Protein AF-A0A927YWL5-F1 (afdb_monomer_lite)

Sequence (737 aa):
MNKISRLYDVLEQIIEKVNKSVKFDESQILTEEERQIVLTNLGLDNSPSMPVKINIEPEDNDIPKVFIDGVIPSTKDEVLAELTYISKTLSFHSYIAIKCQGTSSMSYPKKNFTIKLFKDEDRSEKMKVNFKGWGKQNKFCLKANWIDISHLRNVVSARIWGDIVKSRSNYEEYPEELKTSPNQGAVDGFPIKVYNNGIYQGRYTWNIPKDKWMTNMDDNLDEHCVLCGENYDSGCFRALPVIDESDWSDEIHDTVPQLIKTSWTNVINFVMNSSDSEFKTNIGNYFDLQSLIDYHIFGMYICGIDQYGKNQIYMTYDGIKWIASMYDLDSTWGLYWNGQTMLNYNYERRQFEDQIQGRLGNLLYEKLEQNFYTELQARWEELKSSALKLSNVINHFERMADLVPQELIKEDYASTTANGQYTSIPSVSKNNIQQIRNFAVSRMLWTDEYLNSLTPIERVPCTDITLNTFELYFDETTESTQYVDVTVSPSNTTDKVVWKSNDESIVTVSKGYITAHSIGNTTITITCGDCSKTLYVYVTYIKEDTSEEEIIYQLPATTTFNGSNYIDTGVAPLAEDTPFTVFVDWIDTNESEFVASKYVVMHCMNENSPYNGMILQYAPAGVVSEYRQNSNSISSNSTGGLIENADLERVKVVYRKAADGTITVARCYNENGQIHKNEKVMEYVAVSEALRLGCYRSNSGGTGRFAKGILNDCKIYNYAISDEEMNELLLSTTVLS

Radius of gyration: 30.53 Å; chains: 1; bounding box: 81×80×74 Å

Secondary structure (DSSP, 8-state):
-TTTHHHHHHHHHHHHHHHTS----TT-PPPHHHHHHHHHHTT--------S----SS-TT---EEEEEEPPPSSSS-EEEEEEEE-SS-EEEEEEEEEEE-SGGGGSSSPEEEEEEESSTT--SB--EE-TTS-EESEEEEE--TT-TT--HHHHHHHHHHHHHHT-TTGGGS-HHHHHSGGGGS--EEEEEEEETTEEEEEEEEE--SSGGGTT--TT-TT-EEEEE-SSSGGGTSS---BTTTSEEESS-SS--HHHHHHHHHHHHHHHH--HHHHHHHGGGTB-HHHHHHHHHHHHHTT-TT-SSSSEEEEESSSS-EEEEE--TTS-TTB-TTSS-BPPTT--GGGSGGGSTT----HHHHHHHHHHHHHHHHHHHHHHHTTT-HHHHHHHHHHHHTTS-HHHHHHHHHHHSGGGTTSSSS-TTT-SHHHHHHHHHHHHHHHHHHHHH----------EEEES-SEEEESTTS-SEEE--EEEESTT--SPEEEEES-TTTEEEETTEEEE-SSEEEEEEEEETTEEEEEEEEES------S---EEEE-SS-EEEESS--EE----TTSSS--EEEEEEEE--S-S---TTT-EEEEEE-SSTT--EEEEEEETTEEEEEEEETTEEEEEE--S----S-S--EEEEEEEE-TTSEEEEEEEEGGG--EEEEEEE-------PPPEESSEE-TTS-EE-B-EEEEEEEEEESS---HHHHHHHHH------

Foldseek 3Di:
DVPVVVVVVVVVVVVVVVVPPDPDDVPDDDDPVNVVVVCVVVVVPPDPDDDDDDCAPPDLLKAKEKEWEDDADLAQDWDWTKIWIDIPRDTDIWTKIKGFDDDLQSPAPQTKMKIFTADDPVRPHGQFDQHRNQDTGGIWIWAPLFLFLLLQFFQLLLLLQLQLLVLDPCNVVDDPLQVSHVSSLTKHWAKYWYHYNNHTPAITTTMDDLECRNRSHDQVDLQWWKKFADDLDVLLLNDADDDPNNGIDTRYYPDRRPLLSVLSRVLSCCLNPDDLVSCLVCVQFNEPLSQLLSLLLSCLLFVVLCAFRGQWIWIGDGSTYTGTHGHDRSCTLQQHPSSQGGHDLLCDPCNRPSNPPPHPTRSNVVSCLQNPLVVSLVSLVVCCVTSLVLVNSLCSSCSRSVSADPVSSVVSVCSSCPPNPQDRGNPSPQNHSVSSSVSSVSNSVSSNCVSVPRDNPPAPAFPEKDKPDQEAEADPPDAQKDFIDIQTPPNPGPWDKDKDWPDVCQWDDDPRIIGGNDADKTWMWIDTGPYIGIRIYGYHDHPPPPPPFDFLFKDPAKDFFPFPDKDFRVDQLQQDLFKKKKKWKWWAPPPDDQDPPQAWFKDQWAPDPVIAAWTWGGHNAGIKTKGDDHVDIDIDGNRHDPPPDDDTKIKMWMWIAANQQKTKIWIDIPLPLDIDIDIDRDDRDGGRGGMMGQWDAYPVRDIHSGDGGITGIMTMTSHGDDPVVVSCSRNPCPDDD

pLDDT: mean 85.77, std 17.46, range [28.64, 98.75]

Structure (mmCIF, N/CA/C/O backbone):
data_AF-A0A927YWL5-F1
#
_entry.id   AF-A0A927YWL5-F1
#
loop_
_atom_site.group_PDB
_atom_site.id
_atom_site.type_symbol
_atom_site.label_atom_id
_atom_site.label_alt_id
_atom_site.label_comp_id
_atom_site.label_asym_id
_atom_site.label_entity_id
_atom_site.label_seq_id
_atom_site.pdbx_PDB_ins_code
_atom_site.Cartn_x
_atom_site.Cartn_y
_atom_site.Cartn_z
_atom_site.occupancy
_atom_site.B_iso_or_equiv
_atom_site.auth_seq_id
_atom_site.auth_comp_id
_atom_site.auth_asym_id
_atom_site.auth_atom_id
_atom_site.pdbx_PDB_model_num
ATOM 1 N N . MET A 1 1 ? 20.372 -27.525 25.586 1.00 43.84 1 MET A N 1
ATOM 2 C CA . MET A 1 1 ? 21.632 -26.745 25.631 1.00 43.84 1 MET A CA 1
ATOM 3 C C . MET A 1 1 ? 22.849 -27.436 24.991 1.00 43.84 1 MET A C 1
ATOM 5 O O . MET A 1 1 ? 23.575 -26.747 24.297 1.00 43.84 1 MET A O 1
ATOM 9 N N . ASN A 1 2 ? 23.056 -28.762 25.069 1.00 46.62 2 ASN A N 1
ATOM 10 C CA . ASN A 1 2 ? 24.286 -29.410 24.539 1.00 46.62 2 ASN A CA 1
ATOM 11 C C . ASN A 1 2 ? 24.307 -29.843 23.048 1.00 46.62 2 ASN A C 1
ATOM 13 O O . ASN A 1 2 ? 25.272 -30.470 22.617 1.00 46.62 2 ASN A O 1
ATOM 17 N N . LYS A 1 3 ? 23.286 -29.526 22.235 1.00 35.38 3 LYS A N 1
ATOM 18 C CA . LYS A 1 3 ? 23.315 -29.767 20.770 1.00 35.38 3 LYS A CA 1
ATOM 19 C C . LYS A 1 3 ? 23.602 -28.509 19.938 1.00 35.38 3 LYS A C 1
ATOM 21 O O . LYS A 1 3 ? 24.179 -28.634 18.868 1.00 35.38 3 LYS A O 1
ATOM 26 N N . ILE A 1 4 ? 23.271 -27.322 20.452 1.00 37.12 4 ILE A N 1
ATOM 27 C CA . ILE A 1 4 ? 23.461 -26.039 19.751 1.00 37.12 4 ILE A CA 1
ATOM 28 C C . ILE A 1 4 ? 24.915 -25.554 19.876 1.00 37.12 4 ILE A C 1
ATOM 30 O O . ILE A 1 4 ? 25.512 -25.172 18.878 1.00 37.12 4 ILE A O 1
ATOM 34 N N . SER A 1 5 ? 25.540 -25.695 21.051 1.00 36.66 5 SER A N 1
ATOM 35 C CA . SER A 1 5 ? 26.968 -25.368 21.241 1.00 36.66 5 SER A CA 1
ATOM 36 C C . SER A 1 5 ? 27.893 -26.218 20.354 1.00 36.66 5 SER A C 1
ATOM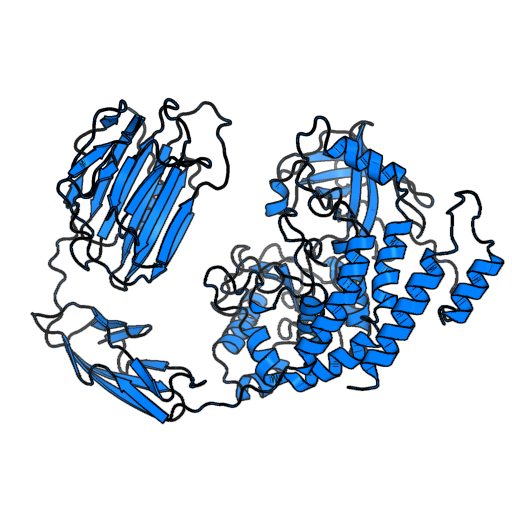 38 O O . SER A 1 5 ? 28.863 -25.709 19.809 1.00 36.66 5 SER A O 1
ATOM 40 N N . ARG A 1 6 ? 27.528 -27.480 20.087 1.00 38.00 6 ARG A N 1
ATOM 41 C CA . ARG A 1 6 ? 28.304 -28.374 19.214 1.00 38.00 6 ARG A CA 1
ATOM 42 C C . ARG A 1 6 ? 28.187 -28.027 17.723 1.00 38.00 6 ARG A C 1
ATOM 44 O O . ARG A 1 6 ? 29.048 -28.424 16.950 1.00 38.00 6 ARG A O 1
ATOM 51 N N . LEU A 1 7 ? 27.129 -27.316 17.323 1.00 38.62 7 LEU A N 1
ATOM 52 C CA . LEU A 1 7 ? 26.947 -26.808 15.959 1.00 38.62 7 LEU A CA 1
ATOM 53 C C . LEU A 1 7 ? 27.727 -25.505 15.741 1.00 38.62 7 LEU A C 1
ATOM 55 O O . LEU A 1 7 ? 28.314 -25.340 14.678 1.00 38.62 7 LEU A O 1
ATOM 59 N N . TYR A 1 8 ? 27.807 -24.643 16.761 1.00 40.69 8 TYR A N 1
ATOM 60 C CA . TYR A 1 8 ? 28.640 -23.435 16.733 1.00 40.69 8 TYR A CA 1
ATOM 61 C C . TYR A 1 8 ? 30.141 -23.758 16.677 1.00 40.69 8 TYR A C 1
ATOM 63 O O . TYR A 1 8 ? 30.835 -23.204 15.830 1.00 40.69 8 TYR A O 1
ATOM 71 N N . ASP A 1 9 ? 30.621 -24.727 17.464 1.00 40.94 9 ASP A N 1
ATOM 72 C CA . ASP A 1 9 ? 32.037 -25.136 17.442 1.00 40.94 9 ASP A CA 1
ATOM 73 C C . ASP A 1 9 ? 32.451 -25.772 16.101 1.00 40.94 9 ASP A C 1
ATOM 75 O O . ASP A 1 9 ? 33.594 -25.644 15.662 1.00 40.94 9 ASP A O 1
ATOM 79 N N . VAL A 1 10 ? 31.523 -26.459 15.423 1.00 42.75 10 VAL A N 1
ATOM 80 C CA . VAL A 1 10 ? 31.762 -27.031 14.088 1.00 42.75 10 VAL A CA 1
ATOM 81 C C . VAL A 1 10 ? 31.724 -25.942 13.013 1.00 42.75 10 VAL A C 1
ATOM 83 O O . VAL A 1 10 ? 32.545 -25.981 12.098 1.00 42.75 10 VAL A O 1
ATOM 86 N N . LEU A 1 11 ? 30.838 -24.945 13.134 1.00 40.56 11 LEU A N 1
ATOM 87 C CA . LEU A 1 11 ? 30.796 -23.800 12.220 1.00 40.56 11 LEU A CA 1
ATOM 88 C C . LEU A 1 11 ? 32.056 -22.931 12.338 1.00 40.56 11 LEU A C 1
ATOM 90 O O . LEU A 1 11 ? 32.620 -22.562 11.311 1.00 40.56 11 LEU A O 1
ATOM 94 N N . GLU A 1 12 ? 32.545 -22.660 13.552 1.00 42.34 12 GLU A N 1
ATOM 95 C CA . GLU A 1 12 ? 33.796 -21.916 13.751 1.00 42.34 12 GLU A CA 1
ATOM 96 C C . GLU A 1 12 ? 35.007 -22.682 13.213 1.00 42.34 12 GLU A C 1
ATOM 98 O O . GLU A 1 12 ? 35.841 -22.090 12.535 1.00 42.34 12 GLU A O 1
ATOM 103 N N . GLN A 1 13 ? 35.079 -24.005 13.395 1.00 42.00 13 GLN A N 1
ATOM 104 C CA . GLN A 1 13 ? 36.164 -24.815 12.822 1.00 42.00 13 GLN A CA 1
ATOM 105 C C . GLN A 1 13 ? 36.122 -24.886 11.288 1.00 42.00 13 GLN A C 1
ATOM 107 O O . GLN A 1 13 ? 37.170 -25.025 10.652 1.00 42.00 13 GLN A O 1
ATOM 112 N N . ILE A 1 14 ? 34.935 -24.793 10.678 1.00 41.78 14 ILE A N 1
ATOM 113 C CA . ILE A 1 14 ? 34.774 -24.706 9.219 1.00 41.78 14 ILE A CA 1
ATOM 114 C C . ILE A 1 14 ? 35.180 -23.312 8.727 1.00 41.78 14 ILE A C 1
ATOM 116 O O . ILE A 1 14 ? 35.962 -23.215 7.785 1.00 41.78 14 ILE A O 1
ATOM 120 N N . ILE A 1 15 ? 34.741 -22.243 9.395 1.00 43.81 15 ILE A N 1
ATOM 121 C CA . ILE A 1 15 ? 35.098 -20.855 9.063 1.00 43.81 15 ILE A CA 1
ATOM 122 C C . ILE A 1 15 ? 36.607 -20.619 9.238 1.00 43.81 15 ILE A C 1
ATOM 124 O O . ILE A 1 15 ? 37.236 -19.987 8.390 1.00 43.81 15 ILE A O 1
ATOM 128 N N . GLU A 1 16 ? 37.230 -21.184 10.274 1.00 39.59 16 GLU A N 1
ATOM 129 C CA . GLU A 1 16 ? 38.672 -21.066 10.507 1.00 39.59 16 GLU A CA 1
ATOM 130 C C . GLU A 1 16 ? 39.497 -21.891 9.499 1.00 39.59 16 GLU A C 1
ATOM 132 O O . GLU A 1 16 ? 40.569 -21.452 9.078 1.00 39.59 16 GLU A O 1
ATOM 137 N N . LYS A 1 17 ? 38.986 -23.044 9.032 1.00 38.22 17 LYS A N 1
ATOM 138 C CA . LYS A 1 17 ? 39.605 -23.828 7.943 1.00 38.22 17 LYS A CA 1
ATOM 139 C C . LYS A 1 17 ? 39.477 -23.152 6.577 1.00 38.22 17 LYS A C 1
ATOM 141 O O . LYS A 1 17 ? 40.450 -23.153 5.820 1.00 38.22 17 LYS A O 1
ATOM 146 N N . VAL A 1 18 ? 38.327 -22.543 6.287 1.00 40.50 18 VAL A N 1
ATOM 147 C CA . VAL A 1 18 ? 38.088 -21.773 5.054 1.00 40.50 18 VAL A CA 1
ATOM 148 C C . VAL A 1 18 ? 38.963 -20.512 5.027 1.00 40.50 18 VAL A C 1
ATOM 150 O O . VAL A 1 18 ? 39.560 -20.206 3.999 1.00 40.50 18 VAL A O 1
ATOM 153 N N . ASN A 1 19 ? 39.163 -19.847 6.170 1.00 38.50 19 ASN A N 1
ATOM 154 C CA . ASN A 1 19 ? 39.968 -18.622 6.251 1.00 38.50 19 ASN A CA 1
ATOM 155 C C . ASN A 1 19 ? 41.494 -18.844 6.327 1.00 38.50 19 ASN A C 1
ATOM 157 O O . ASN A 1 19 ? 42.248 -17.908 6.064 1.00 38.50 19 ASN A O 1
ATOM 161 N N . LYS A 1 20 ? 41.989 -20.050 6.658 1.00 37.78 20 LYS A N 1
ATOM 162 C CA . LYS A 1 20 ? 43.442 -20.331 6.771 1.00 37.78 20 LYS A CA 1
ATOM 163 C C . LYS A 1 20 ? 44.095 -20.992 5.552 1.00 37.78 20 LYS A C 1
ATOM 165 O O . LYS A 1 20 ? 45.287 -21.287 5.616 1.00 37.78 20 LYS A O 1
ATOM 170 N N . SER A 1 21 ? 43.391 -21.204 4.437 1.00 39.31 21 SER A N 1
ATOM 171 C CA . SER A 1 21 ? 44.014 -21.854 3.266 1.00 39.31 21 SER A CA 1
ATOM 172 C C . SER A 1 21 ? 43.640 -21.318 1.881 1.00 39.31 21 SER A C 1
ATOM 174 O O . SER A 1 21 ? 43.953 -21.966 0.888 1.00 39.31 21 SER A O 1
ATOM 176 N N . VAL A 1 22 ? 43.106 -20.098 1.772 1.00 34.53 22 VAL A N 1
ATOM 177 C CA . VAL A 1 22 ? 42.896 -19.464 0.460 1.00 34.53 22 VAL A CA 1
ATOM 178 C C . VAL A 1 22 ? 43.544 -18.083 0.434 1.00 34.53 22 VAL A C 1
ATOM 180 O O . VAL A 1 22 ? 42.956 -17.076 0.818 1.00 34.53 22 VAL A O 1
ATOM 183 N N . LYS A 1 23 ? 44.792 -18.028 -0.045 1.00 32.44 23 LYS A N 1
ATOM 184 C CA . LYS A 1 23 ? 45.241 -16.839 -0.773 1.00 32.44 23 LYS A CA 1
ATOM 185 C C . LYS A 1 23 ? 44.449 -16.853 -2.077 1.00 32.44 23 LYS A C 1
ATOM 187 O O . LYS A 1 23 ? 44.657 -17.754 -2.881 1.00 32.44 23 LYS A O 1
ATOM 192 N N . PHE A 1 24 ? 43.513 -15.923 -2.238 1.00 29.14 24 PHE A N 1
ATOM 193 C CA . PHE A 1 24 ? 42.811 -15.743 -3.504 1.00 29.14 24 PHE A CA 1
ATOM 194 C C . PHE A 1 24 ? 43.837 -15.354 -4.572 1.00 29.14 24 PHE A C 1
ATOM 196 O O . PHE A 1 24 ? 44.426 -14.277 -4.521 1.00 29.14 24 PHE A O 1
ATOM 203 N N . ASP A 1 25 ? 44.084 -16.285 -5.485 1.00 33.16 25 ASP A N 1
ATOM 204 C CA . ASP A 1 25 ? 44.697 -16.036 -6.780 1.00 33.16 25 ASP A CA 1
ATOM 205 C C . ASP A 1 25 ? 43.531 -15.846 -7.760 1.00 33.16 25 ASP A C 1
ATOM 207 O O . ASP A 1 25 ? 42.706 -16.744 -7.925 1.00 33.16 25 ASP A O 1
ATOM 211 N N . GLU A 1 26 ? 43.407 -14.659 -8.355 1.00 31.31 26 GLU A N 1
ATOM 212 C CA . GLU A 1 26 ? 42.304 -14.260 -9.249 1.00 31.31 26 GLU A CA 1
ATOM 213 C C . GLU A 1 26 ? 42.315 -14.996 -10.612 1.00 31.31 26 GLU A C 1
ATOM 215 O O . GLU A 1 26 ? 41.714 -14.534 -11.580 1.00 31.31 26 GLU A O 1
ATOM 220 N N . SER A 1 27 ? 42.985 -16.149 -10.719 1.00 33.38 27 SER A N 1
ATOM 221 C CA . SER A 1 27 ? 43.237 -16.845 -11.988 1.00 33.38 27 SER A CA 1
ATOM 222 C C . SER A 1 27 ? 42.589 -18.229 -12.152 1.00 33.38 27 SER A C 1
ATOM 224 O O . SER A 1 27 ? 42.837 -18.878 -13.169 1.00 33.38 27 SER A O 1
ATOM 226 N N . GLN A 1 28 ? 41.716 -18.692 -11.246 1.00 35.09 28 GLN A N 1
ATOM 227 C CA . GLN A 1 28 ? 41.029 -19.988 -11.414 1.00 35.09 28 GLN A CA 1
ATOM 228 C C . GLN A 1 28 ? 39.498 -19.880 -11.406 1.00 35.09 28 GLN A C 1
ATOM 230 O O . GLN A 1 28 ? 38.846 -19.879 -10.367 1.00 35.09 28 GLN A O 1
ATOM 235 N N . ILE A 1 29 ? 38.929 -19.817 -12.612 1.00 37.78 29 ILE A N 1
ATOM 236 C CA . ILE A 1 29 ? 37.507 -20.055 -12.888 1.00 37.78 29 ILE A CA 1
ATOM 237 C C . ILE A 1 29 ? 37.280 -21.574 -12.833 1.00 37.78 29 ILE A C 1
ATOM 239 O O . ILE A 1 29 ? 38.003 -22.314 -13.500 1.00 37.78 29 ILE A O 1
ATOM 243 N N . LEU A 1 30 ? 36.295 -22.030 -12.048 1.00 37.97 30 LEU A N 1
ATOM 244 C CA . LEU A 1 30 ? 35.866 -23.435 -12.016 1.00 37.97 30 LEU A CA 1
ATOM 245 C C . LEU A 1 30 ? 35.525 -23.911 -13.431 1.00 37.97 30 LEU A C 1
ATOM 247 O O . LEU A 1 30 ? 34.850 -23.208 -14.187 1.00 37.97 30 LEU A O 1
ATOM 251 N N . THR A 1 31 ? 35.962 -25.113 -13.782 1.00 45.00 31 THR A N 1
ATOM 252 C CA . THR A 1 31 ? 35.565 -25.736 -15.046 1.00 45.00 31 THR A CA 1
ATOM 253 C C . THR A 1 31 ? 34.071 -26.077 -15.024 1.00 45.00 31 THR A C 1
ATOM 255 O O . THR A 1 31 ? 33.477 -26.281 -13.963 1.00 45.00 31 THR A O 1
ATOM 258 N N . GLU A 1 32 ? 33.436 -26.148 -16.198 1.00 40.62 32 GLU A N 1
ATOM 259 C CA . GLU A 1 32 ? 32.007 -26.489 -16.312 1.00 40.62 32 GLU A CA 1
ATOM 260 C C . GLU A 1 32 ? 31.688 -27.832 -15.628 1.00 40.62 32 GLU A C 1
ATOM 262 O O . GLU A 1 32 ? 30.645 -27.988 -15.004 1.00 40.62 32 GLU A O 1
ATOM 267 N N . GLU A 1 33 ? 32.632 -28.773 -15.651 1.00 42.22 33 GLU A N 1
ATOM 268 C CA . GLU A 1 33 ? 32.507 -30.086 -15.017 1.00 42.22 33 GLU A CA 1
ATOM 269 C C . GLU A 1 33 ? 32.491 -29.993 -13.477 1.00 42.22 33 GLU A C 1
ATOM 271 O O . GLU A 1 33 ? 31.652 -30.608 -12.818 1.00 42.22 33 GLU A O 1
ATOM 276 N N . GLU A 1 34 ? 33.334 -29.140 -12.889 1.00 41.38 34 GLU A N 1
ATOM 277 C CA . GLU A 1 34 ? 33.338 -28.863 -11.444 1.00 41.38 34 GLU A CA 1
ATOM 278 C C . GLU A 1 34 ? 32.072 -28.114 -11.006 1.00 41.38 34 GLU A C 1
ATOM 280 O O . GLU A 1 34 ? 31.530 -28.374 -9.928 1.00 41.38 34 GLU A O 1
ATOM 285 N N . ARG A 1 35 ? 31.547 -27.234 -11.866 1.00 44.00 35 ARG A N 1
ATOM 286 C CA . ARG A 1 35 ? 30.284 -26.522 -11.637 1.00 44.00 35 ARG A CA 1
ATOM 287 C C . ARG A 1 35 ? 29.093 -27.485 -11.611 1.00 44.00 35 ARG A C 1
ATOM 289 O O . ARG A 1 35 ? 28.252 -27.382 -10.718 1.00 44.00 35 ARG A O 1
ATOM 296 N N . GLN A 1 36 ? 29.054 -28.461 -12.519 1.00 43.72 36 GLN A N 1
ATOM 297 C CA . GLN A 1 36 ? 27.999 -29.481 -12.559 1.00 43.72 36 GLN A CA 1
ATOM 298 C C . GLN A 1 36 ? 28.034 -30.426 -11.351 1.00 43.72 36 GLN A C 1
ATOM 300 O O . GLN A 1 36 ? 26.984 -30.785 -10.810 1.00 43.72 36 GLN A O 1
ATOM 305 N N . ILE A 1 37 ? 29.223 -30.770 -10.850 1.00 47.16 37 ILE A N 1
ATOM 306 C CA . ILE A 1 37 ? 29.372 -31.574 -9.626 1.00 47.16 37 ILE A CA 1
ATOM 307 C C . ILE A 1 37 ? 28.827 -30.819 -8.400 1.00 47.16 37 ILE A C 1
ATOM 309 O O . ILE A 1 37 ? 28.157 -31.413 -7.552 1.00 47.16 37 ILE A O 1
ATOM 313 N N . VAL A 1 38 ? 29.061 -29.506 -8.311 1.00 43.47 38 VAL A N 1
ATOM 314 C CA . VAL A 1 38 ? 28.521 -28.659 -7.233 1.00 43.47 38 VAL A CA 1
ATOM 315 C C . VAL A 1 38 ? 26.992 -28.566 -7.306 1.00 43.47 38 VAL A C 1
ATOM 317 O O . VAL A 1 38 ? 26.327 -28.737 -6.285 1.00 43.47 38 VAL A O 1
ATOM 320 N N . LEU A 1 39 ? 26.421 -28.370 -8.499 1.00 42.25 39 LEU A N 1
ATOM 321 C CA . LEU A 1 39 ? 24.966 -28.300 -8.708 1.00 42.25 39 LEU A CA 1
ATOM 322 C C . LEU A 1 39 ? 24.257 -29.627 -8.380 1.00 42.25 39 LEU A C 1
ATOM 324 O O . LEU A 1 39 ? 23.207 -29.624 -7.731 1.00 42.25 39 LEU A O 1
ATOM 328 N N . THR A 1 40 ? 24.870 -30.755 -8.748 1.00 42.78 40 THR A N 1
ATOM 329 C CA . THR A 1 40 ? 24.362 -32.107 -8.451 1.00 42.78 40 THR A CA 1
ATOM 330 C C . THR A 1 40 ? 24.357 -32.381 -6.945 1.00 42.78 40 THR A C 1
ATOM 332 O O . THR A 1 40 ? 23.361 -32.846 -6.391 1.00 42.78 40 THR A O 1
ATOM 335 N N . ASN A 1 41 ? 25.436 -32.023 -6.241 1.00 41.47 41 ASN A N 1
ATOM 336 C CA . ASN A 1 41 ? 25.555 -32.240 -4.795 1.00 41.47 41 ASN A CA 1
ATOM 337 C C . ASN A 1 41 ? 24.639 -31.332 -3.953 1.00 41.47 41 ASN A C 1
ATOM 339 O O . ASN A 1 41 ? 24.358 -31.652 -2.799 1.00 41.47 41 ASN A O 1
ATOM 343 N N . LEU A 1 42 ? 24.155 -30.223 -4.522 1.00 39.78 42 LEU A N 1
ATOM 344 C CA . LEU A 1 42 ? 23.193 -29.312 -3.890 1.00 39.78 42 LEU A CA 1
ATOM 345 C C . LEU A 1 42 ? 21.726 -29.663 -4.203 1.00 39.78 42 LEU A C 1
ATOM 347 O O . LEU A 1 42 ? 20.823 -28.982 -3.716 1.00 39.78 42 LEU A O 1
ATOM 351 N N . GLY A 1 43 ? 21.468 -30.717 -4.988 1.00 33.34 43 GLY A N 1
ATOM 352 C CA . GLY A 1 43 ? 20.111 -31.138 -5.350 1.00 33.34 43 GLY A CA 1
ATOM 353 C C . GLY A 1 43 ? 19.392 -30.173 -6.301 1.00 33.34 43 GLY A C 1
ATOM 354 O O . GLY A 1 43 ? 18.165 -30.095 -6.272 1.00 33.34 43 GLY A O 1
ATOM 355 N N . LEU A 1 44 ? 20.144 -29.435 -7.127 1.00 41.84 44 LEU A N 1
ATOM 356 C CA . LEU A 1 44 ? 19.629 -28.452 -8.093 1.00 41.84 44 LEU A CA 1
ATOM 357 C C . LEU A 1 44 ? 19.415 -29.036 -9.512 1.00 41.84 44 LEU A C 1
ATOM 359 O O . LEU A 1 44 ? 19.103 -28.291 -10.434 1.00 41.84 44 LEU A O 1
ATOM 363 N N . ASP A 1 45 ? 19.561 -30.355 -9.683 1.00 39.25 45 ASP A N 1
ATOM 364 C CA . ASP A 1 45 ? 19.498 -31.087 -10.969 1.00 39.25 45 ASP A CA 1
ATOM 365 C C . ASP A 1 45 ? 18.062 -31.271 -11.522 1.00 39.25 45 ASP A C 1
ATOM 367 O O . ASP A 1 45 ? 17.845 -31.490 -12.708 1.00 39.25 45 ASP A O 1
ATOM 371 N N . ASN A 1 46 ? 17.020 -31.096 -10.706 1.00 35.97 46 ASN A N 1
ATOM 372 C CA . ASN A 1 46 ? 15.640 -31.349 -11.149 1.00 35.97 46 ASN A CA 1
ATOM 373 C C . ASN A 1 46 ? 14.962 -30.131 -11.799 1.00 35.97 46 ASN A C 1
ATOM 375 O O . ASN A 1 46 ? 13.866 -29.738 -11.394 1.00 35.97 46 ASN A O 1
ATOM 379 N N . SER A 1 47 ? 15.577 -29.552 -12.832 1.00 32.09 47 SER A N 1
ATOM 380 C CA . SER A 1 47 ? 14.823 -28.725 -13.781 1.00 32.09 47 SER A CA 1
ATOM 381 C C . SER A 1 47 ? 14.171 -29.649 -14.819 1.00 32.09 47 SER A C 1
ATOM 383 O O . SER A 1 47 ? 14.884 -30.424 -15.462 1.00 32.09 47 SER A O 1
ATOM 385 N N . PRO A 1 48 ? 12.836 -29.637 -14.991 1.00 32.56 48 PRO A N 1
ATOM 386 C CA . PRO A 1 48 ? 12.176 -30.483 -15.975 1.00 32.56 48 PRO A CA 1
ATOM 387 C C . PRO A 1 48 ? 12.731 -30.212 -17.379 1.00 32.56 48 PRO A C 1
ATOM 389 O O . PRO A 1 48 ? 12.985 -29.068 -17.760 1.00 32.56 48 PRO A O 1
ATOM 392 N N . SER A 1 49 ? 12.920 -31.294 -18.138 1.00 30.77 49 SER A N 1
ATOM 393 C CA . SER A 1 49 ? 13.365 -31.306 -19.533 1.00 30.77 49 SER A CA 1
ATOM 394 C C . SER A 1 49 ? 12.741 -30.162 -20.333 1.00 30.77 49 SER A C 1
ATOM 396 O O . SER A 1 49 ? 11.514 -30.093 -20.435 1.00 30.77 49 SER A O 1
ATOM 398 N N . MET A 1 50 ? 13.586 -29.289 -20.894 1.00 29.02 50 MET A N 1
ATOM 399 C CA . MET A 1 50 ? 13.145 -28.108 -21.634 1.00 29.02 50 MET A CA 1
ATOM 400 C C . MET A 1 50 ? 12.108 -28.484 -22.705 1.00 29.02 50 MET A C 1
ATOM 402 O O . MET A 1 50 ? 12.436 -29.243 -23.624 1.00 29.02 50 MET A O 1
ATOM 406 N N . PRO A 1 51 ? 10.876 -27.952 -22.626 1.00 32.72 51 PRO A N 1
ATOM 407 C CA . PRO A 1 51 ? 9.943 -28.027 -23.734 1.00 32.72 51 PRO A CA 1
ATOM 408 C C . PRO A 1 51 ? 10.496 -27.208 -24.910 1.00 32.72 51 PRO A C 1
ATOM 410 O O . PRO A 1 51 ? 11.353 -26.341 -24.739 1.00 32.72 51 PRO A O 1
ATOM 413 N N . VAL A 1 52 ? 10.022 -27.533 -26.115 1.00 31.86 52 VAL A N 1
ATOM 414 C CA . VAL A 1 52 ? 10.261 -26.833 -27.390 1.00 31.86 52 VAL A CA 1
ATOM 415 C C . VAL A 1 52 ? 10.587 -25.350 -27.164 1.00 31.86 52 VAL A C 1
ATOM 417 O O . VAL A 1 52 ? 9.767 -24.648 -26.579 1.00 31.86 52 VAL A O 1
ATOM 420 N N . LYS A 1 53 ? 11.764 -24.876 -27.615 1.00 38.56 53 LYS A N 1
ATOM 421 C CA . LYS A 1 53 ? 12.159 -23.456 -27.541 1.00 38.56 53 LYS A CA 1
ATOM 422 C C . LYS A 1 53 ? 11.066 -22.585 -28.168 1.00 38.56 53 LYS A C 1
ATOM 424 O O . LYS A 1 53 ? 11.026 -22.401 -29.382 1.00 38.56 53 LYS A O 1
ATOM 429 N N . ILE A 1 54 ? 10.186 -22.042 -27.338 1.00 49.03 54 ILE A N 1
ATOM 430 C CA . ILE A 1 54 ? 9.420 -20.851 -27.672 1.00 49.03 54 ILE A CA 1
ATOM 431 C C . ILE A 1 54 ? 10.460 -19.729 -27.675 1.00 49.03 54 ILE A C 1
ATOM 433 O O . ILE A 1 54 ? 11.184 -19.569 -26.694 1.00 49.03 54 ILE A O 1
ATOM 437 N N . ASN A 1 55 ? 10.596 -18.993 -28.780 1.00 64.12 55 ASN A N 1
ATOM 438 C CA . ASN A 1 55 ? 11.440 -17.797 -28.799 1.00 64.12 55 ASN A CA 1
ATOM 439 C C . ASN A 1 55 ? 10.799 -16.756 -27.866 1.00 64.12 55 ASN A C 1
ATOM 441 O O . ASN A 1 55 ? 9.849 -16.075 -28.246 1.00 64.12 55 ASN A O 1
ATOM 445 N N . ILE A 1 56 ? 11.271 -16.711 -26.622 1.00 85.62 56 ILE A N 1
ATOM 446 C CA . ILE A 1 56 ? 10.859 -15.763 -25.588 1.00 85.62 56 ILE A CA 1
ATOM 447 C C . ILE A 1 56 ? 11.594 -14.442 -25.833 1.00 85.62 56 ILE A C 1
ATOM 449 O O . ILE A 1 56 ? 12.807 -14.441 -26.015 1.00 85.62 56 ILE A O 1
ATOM 453 N N . GLU A 1 57 ? 10.860 -13.328 -25.819 1.00 92.62 57 GLU A N 1
ATOM 454 C CA . GLU A 1 57 ? 11.401 -11.987 -26.055 1.00 92.62 57 GLU A CA 1
ATOM 455 C C . GLU A 1 57 ? 11.305 -11.119 -24.787 1.00 92.62 57 GLU A C 1
ATOM 457 O O . GLU A 1 57 ? 10.206 -10.971 -24.253 1.00 92.62 57 GLU A O 1
ATOM 462 N N . PRO A 1 58 ? 12.401 -10.516 -24.301 1.00 93.06 58 PRO A N 1
ATOM 463 C CA . PRO A 1 58 ? 13.779 -10.806 -24.696 1.00 93.06 58 PRO A CA 1
ATOM 464 C C . PRO A 1 58 ? 14.219 -12.194 -24.217 1.00 93.06 58 PRO A C 1
ATOM 466 O O . PRO A 1 58 ? 13.617 -12.758 -23.293 1.00 93.06 58 PRO A O 1
ATOM 469 N N . GLU A 1 59 ? 15.295 -12.727 -24.799 1.00 89.69 59 GLU A N 1
ATOM 470 C CA . GLU A 1 59 ? 15.940 -13.934 -24.272 1.00 89.69 59 GLU A CA 1
ATOM 471 C C . GLU A 1 59 ? 16.313 -13.753 -22.792 1.00 89.69 59 GLU A C 1
ATOM 473 O O . GLU A 1 59 ? 16.578 -12.649 -22.315 1.00 89.69 59 GLU A O 1
ATOM 478 N N . ASP A 1 60 ? 16.356 -14.853 -22.040 1.00 84.31 60 ASP A N 1
ATOM 479 C CA . ASP A 1 60 ? 16.641 -14.807 -20.603 1.00 84.31 60 ASP A CA 1
ATOM 480 C C . ASP A 1 60 ? 18.019 -14.239 -20.262 1.00 84.31 60 ASP A C 1
ATOM 482 O O . ASP A 1 60 ? 18.187 -13.770 -19.150 1.00 84.31 60 ASP A O 1
ATOM 486 N N . ASN A 1 61 ? 18.980 -14.247 -21.190 1.00 86.75 61 ASN A N 1
ATOM 487 C CA . ASN A 1 61 ? 20.343 -13.742 -20.994 1.00 86.75 61 ASN A CA 1
ATOM 488 C C . ASN A 1 61 ? 20.603 -12.404 -21.717 1.00 86.75 61 ASN A C 1
ATOM 490 O O . ASN A 1 61 ? 21.740 -12.131 -22.127 1.00 86.75 61 ASN A O 1
ATOM 494 N N . ASP A 1 62 ? 19.561 -11.613 -21.971 1.00 92.38 62 ASP A N 1
ATOM 495 C CA . ASP A 1 62 ? 19.650 -10.377 -22.743 1.00 92.38 62 ASP A CA 1
ATOM 496 C C . ASP A 1 62 ? 19.267 -9.126 -21.940 1.00 92.38 62 ASP A C 1
ATOM 498 O O . ASP A 1 62 ? 18.391 -9.155 -21.078 1.00 92.38 62 ASP A O 1
ATOM 502 N N . ILE A 1 63 ? 19.927 -8.010 -22.267 1.00 95.75 63 ILE A N 1
ATOM 503 C CA . ILE A 1 63 ? 19.579 -6.663 -21.803 1.00 95.75 63 ILE A CA 1
ATOM 504 C C . ILE A 1 63 ? 19.337 -5.798 -23.044 1.00 95.75 63 ILE A C 1
ATOM 506 O O . ILE A 1 63 ? 20.295 -5.233 -23.600 1.00 95.75 63 ILE A O 1
ATOM 510 N N . PRO A 1 64 ? 18.068 -5.656 -23.457 1.00 97.56 64 PRO A N 1
ATOM 511 C CA . PRO A 1 64 ? 17.697 -4.839 -24.598 1.00 97.56 64 PRO A CA 1
ATOM 512 C C . PRO A 1 64 ? 18.131 -3.380 -24.456 1.00 97.56 64 PRO A C 1
ATOM 514 O O . PRO A 1 64 ? 18.235 -2.821 -23.357 1.00 97.56 64 PRO A O 1
ATOM 517 N N . LYS A 1 65 ? 18.367 -2.746 -25.600 1.00 98.25 65 LYS A N 1
ATOM 518 C CA . LYS A 1 65 ? 18.624 -1.313 -25.729 1.00 98.25 65 LYS A CA 1
ATOM 519 C C . LYS A 1 65 ? 17.360 -0.625 -26.222 1.00 98.25 65 LYS A C 1
ATOM 521 O O . LYS A 1 65 ? 16.735 -1.080 -27.176 1.00 98.25 65 LYS A O 1
ATOM 526 N N . VAL A 1 66 ? 17.034 0.490 -25.590 1.00 98.62 66 VAL A N 1
ATOM 527 C CA . VAL A 1 66 ? 15.920 1.361 -25.941 1.00 98.62 66 VAL A CA 1
ATOM 528 C C . VAL A 1 66 ? 16.494 2.734 -26.246 1.00 98.62 66 VAL A C 1
ATOM 530 O O . VAL A 1 66 ? 17.068 3.375 -25.367 1.00 98.62 66 VAL A O 1
ATOM 533 N N . PHE A 1 67 ? 16.369 3.165 -27.492 1.00 98.56 67 PHE A N 1
ATOM 534 C CA . PHE A 1 67 ? 16.744 4.500 -27.939 1.00 98.56 67 PHE A CA 1
ATOM 535 C C . PHE A 1 67 ? 15.474 5.323 -28.057 1.00 98.56 67 PHE A C 1
ATOM 537 O O . PHE A 1 67 ? 14.543 4.892 -28.727 1.00 98.56 67 PHE A O 1
ATOM 544 N N . ILE A 1 68 ? 15.429 6.460 -27.378 1.00 98.38 68 ILE A N 1
ATOM 545 C CA . ILE A 1 68 ? 14.347 7.431 -27.459 1.00 98.38 68 ILE A CA 1
ATOM 546 C C . ILE A 1 68 ? 14.907 8.653 -28.175 1.00 98.38 68 ILE A C 1
ATOM 548 O O . ILE A 1 68 ? 15.888 9.236 -27.712 1.00 98.38 68 ILE A O 1
ATOM 552 N N . ASP A 1 69 ? 14.290 9.022 -29.288 1.00 97.81 69 ASP A N 1
ATOM 553 C CA . ASP A 1 69 ? 14.641 10.213 -30.053 1.00 97.81 69 ASP A CA 1
ATOM 554 C C . ASP A 1 69 ? 13.525 11.248 -29.871 1.00 97.81 69 ASP A C 1
ATOM 556 O O . ASP A 1 69 ? 12.352 10.989 -30.159 1.00 97.81 69 ASP A O 1
ATOM 560 N N . GLY A 1 70 ? 13.882 12.408 -29.314 1.00 94.25 70 GLY A N 1
ATOM 561 C CA . GLY A 1 70 ? 12.944 13.462 -28.927 1.00 94.25 70 GLY A CA 1
ATOM 562 C C . GLY A 1 70 ? 13.171 14.015 -27.519 1.00 94.25 70 GLY A C 1
ATOM 563 O O . GLY A 1 70 ? 14.233 13.859 -26.912 1.00 94.25 70 GLY A O 1
ATOM 564 N N . VAL A 1 71 ? 12.164 14.718 -26.999 1.00 91.50 71 VAL A N 1
ATOM 565 C CA . VAL A 1 71 ? 12.179 15.260 -25.634 1.00 91.50 71 VAL A CA 1
ATOM 566 C C . VAL A 1 71 ? 11.602 14.216 -24.683 1.00 91.50 71 VAL A C 1
ATOM 568 O O . VAL A 1 71 ? 10.491 13.734 -24.884 1.00 91.50 71 VAL A O 1
ATOM 571 N N . ILE A 1 72 ? 12.346 13.886 -23.626 1.00 92.00 72 ILE A N 1
ATOM 572 C CA . ILE A 1 72 ? 11.834 13.074 -22.518 1.00 92.00 72 ILE A CA 1
ATOM 573 C C . ILE A 1 72 ? 11.176 14.014 -21.497 1.00 92.00 72 ILE A C 1
ATOM 575 O O . ILE A 1 72 ? 11.769 15.045 -21.164 1.00 92.00 72 ILE A O 1
ATOM 579 N N . PRO A 1 73 ? 9.973 13.688 -20.994 1.00 94.56 73 PRO A N 1
ATOM 580 C CA . PRO A 1 73 ? 9.242 14.568 -20.096 1.00 94.56 73 PRO A CA 1
ATOM 581 C C . PRO A 1 73 ? 9.887 14.608 -18.708 1.00 94.56 73 PRO A C 1
ATOM 583 O O . PRO A 1 73 ? 10.477 13.632 -18.242 1.00 94.56 73 PRO A O 1
ATOM 586 N N . SER A 1 74 ? 9.729 15.738 -18.022 1.00 91.94 74 SER A N 1
ATOM 587 C CA . SER A 1 74 ? 10.023 15.886 -16.591 1.00 91.94 74 SER A CA 1
ATOM 588 C C . SER A 1 74 ? 8.752 15.957 -15.735 1.00 91.94 74 SER A C 1
ATOM 590 O O . SER A 1 74 ? 8.823 15.709 -14.530 1.00 91.94 74 SER A O 1
ATOM 592 N N . THR A 1 75 ? 7.594 16.221 -16.350 1.00 93.12 75 THR A N 1
ATOM 593 C CA . THR A 1 75 ? 6.261 16.299 -15.729 1.00 93.12 75 THR A CA 1
ATOM 594 C C . THR A 1 75 ? 5.394 15.091 -16.111 1.00 93.12 75 THR A C 1
ATOM 596 O O . THR A 1 75 ? 5.806 14.221 -16.883 1.00 93.12 75 THR A O 1
ATOM 599 N N . LYS A 1 76 ? 4.182 15.000 -15.548 1.00 94.69 76 LYS A N 1
ATOM 600 C CA . LYS A 1 76 ? 3.201 13.955 -15.900 1.00 94.69 76 LYS A CA 1
ATOM 601 C C . LYS A 1 76 ? 2.485 14.219 -17.234 1.00 94.69 76 LYS A C 1
ATOM 603 O O . LYS A 1 76 ? 1.661 13.396 -17.639 1.00 94.69 76 LYS A O 1
ATOM 608 N N . ASP A 1 77 ? 2.814 15.315 -17.913 1.00 95.62 77 ASP A N 1
ATOM 609 C CA . ASP A 1 77 ? 2.259 15.636 -19.222 1.00 95.62 77 ASP A CA 1
ATOM 610 C C . ASP A 1 77 ? 2.800 14.671 -20.275 1.00 95.62 77 ASP A C 1
ATOM 612 O O . ASP A 1 77 ? 3.976 14.293 -20.276 1.00 95.62 77 ASP A O 1
ATOM 616 N N . GLU A 1 78 ? 1.910 14.239 -21.162 1.00 96.38 78 GLU A N 1
ATOM 617 C CA . GLU A 1 78 ? 2.275 13.347 -22.252 1.00 96.38 78 GLU A CA 1
ATOM 618 C C . GLU A 1 78 ? 3.019 14.135 -23.333 1.00 96.38 78 GLU A C 1
ATOM 620 O O . GLU A 1 78 ? 2.530 15.146 -23.836 1.00 96.38 78 GLU A O 1
ATOM 625 N N . VAL A 1 79 ? 4.210 13.658 -23.694 1.00 96.88 79 VAL A N 1
ATOM 626 C CA . VAL A 1 79 ? 5.002 14.182 -24.806 1.00 96.88 79 VAL A CA 1
ATOM 627 C C . VAL A 1 79 ? 5.209 13.101 -25.855 1.00 96.88 79 VAL A C 1
ATOM 629 O O . VAL A 1 79 ? 5.131 11.898 -25.592 1.00 96.88 79 VAL A O 1
ATOM 632 N N . LEU A 1 80 ? 5.450 13.547 -27.079 1.00 97.12 80 LEU A N 1
ATOM 633 C CA . LEU A 1 80 ? 5.564 12.691 -28.245 1.00 97.12 80 LEU A CA 1
ATOM 634 C C . LEU A 1 80 ? 7.040 12.502 -28.601 1.00 97.12 80 LEU A C 1
ATOM 636 O O . LEU A 1 80 ? 7.808 13.461 -28.604 1.00 97.12 80 LEU A O 1
ATOM 640 N N . ALA A 1 81 ? 7.425 11.265 -28.899 1.00 97.62 81 ALA A N 1
ATOM 641 C CA . ALA A 1 81 ? 8.790 10.910 -29.277 1.00 97.62 81 ALA A CA 1
ATOM 642 C C . ALA A 1 81 ? 8.787 9.693 -30.214 1.00 97.62 81 ALA A C 1
ATOM 644 O O . ALA A 1 81 ? 7.725 9.154 -30.553 1.00 97.62 81 ALA A O 1
ATOM 645 N N . GLU A 1 82 ? 9.973 9.250 -30.609 1.00 98.44 82 GLU A N 1
ATOM 646 C CA . GLU A 1 82 ? 10.204 7.987 -31.304 1.00 98.44 82 GLU A CA 1
ATOM 647 C C . GLU A 1 82 ? 11.029 7.045 -30.427 1.00 98.44 82 GLU A C 1
ATOM 649 O O . GLU A 1 82 ? 11.814 7.483 -29.586 1.00 98.44 82 GLU A O 1
ATOM 654 N N . LEU A 1 83 ? 10.828 5.740 -30.597 1.00 98.50 83 LEU A N 1
ATOM 655 C CA . LEU A 1 83 ? 11.508 4.698 -29.843 1.00 98.50 83 LEU A CA 1
ATOM 656 C C . LEU A 1 83 ? 12.022 3.613 -30.782 1.00 98.50 83 LEU A C 1
ATOM 658 O O . LEU A 1 83 ? 11.253 3.014 -31.531 1.00 98.50 83 LEU A O 1
ATOM 662 N N . THR A 1 84 ? 13.305 3.287 -30.669 1.00 98.75 84 THR A N 1
ATOM 663 C CA . THR A 1 84 ? 13.895 2.090 -31.274 1.00 98.75 84 THR A CA 1
ATOM 664 C C . THR A 1 84 ? 14.270 1.094 -30.185 1.00 98.75 84 THR A C 1
ATOM 666 O O . THR A 1 84 ? 15.085 1.381 -29.307 1.00 98.75 84 THR A O 1
ATOM 669 N N . TYR A 1 85 ? 13.684 -0.097 -30.252 1.00 98.56 85 TYR A N 1
ATOM 670 C CA . TYR A 1 85 ? 13.987 -1.227 -29.384 1.00 98.56 85 TYR A CA 1
ATOM 671 C C . TYR A 1 85 ? 14.907 -2.208 -30.112 1.00 98.56 85 TYR A C 1
ATOM 673 O O . TYR A 1 85 ? 14.668 -2.550 -31.274 1.00 98.56 85 TYR A O 1
ATOM 681 N N . ILE A 1 86 ? 15.954 -2.677 -29.433 1.00 98.06 86 ILE A N 1
ATOM 682 C CA . ILE A 1 86 ? 16.900 -3.663 -29.964 1.00 98.06 86 ILE A CA 1
ATOM 683 C C . ILE A 1 86 ? 17.272 -4.666 -28.868 1.00 98.06 86 ILE A C 1
ATOM 685 O O . ILE A 1 86 ? 17.925 -4.304 -27.888 1.00 98.06 86 ILE A O 1
ATOM 689 N N . SER A 1 87 ? 16.924 -5.928 -29.076 1.00 96.06 87 SER A N 1
ATOM 690 C CA . SER A 1 87 ? 17.355 -7.094 -28.302 1.00 96.06 87 SER A CA 1
ATOM 691 C C . SER A 1 87 ? 18.089 -8.086 -29.219 1.00 96.06 87 SER A C 1
ATOM 693 O O . SER A 1 87 ? 18.317 -7.815 -30.403 1.00 96.06 87 SER A O 1
ATOM 695 N N . LYS A 1 88 ? 18.488 -9.245 -28.694 1.00 92.50 88 LYS A N 1
ATOM 696 C CA . LYS A 1 88 ? 19.055 -10.356 -29.478 1.00 92.50 88 LYS A CA 1
ATOM 697 C C . LYS A 1 88 ? 18.047 -10.971 -30.446 1.00 92.50 88 LYS A C 1
ATOM 699 O O . LYS A 1 88 ? 18.450 -11.506 -31.477 1.00 92.50 88 LYS A O 1
ATOM 704 N N . THR A 1 89 ? 16.763 -10.916 -30.108 1.00 92.75 89 THR A N 1
ATOM 705 C CA . THR A 1 89 ? 15.695 -11.666 -30.783 1.00 92.75 89 THR A CA 1
ATOM 706 C C . THR A 1 89 ? 14.655 -10.780 -31.461 1.00 92.75 89 THR A C 1
ATOM 708 O O . THR A 1 89 ? 13.936 -11.262 -32.339 1.00 92.75 89 THR A O 1
ATOM 711 N N . LEU A 1 90 ? 14.612 -9.485 -31.142 1.00 93.81 90 LEU A N 1
ATOM 712 C CA . LEU A 1 90 ? 13.678 -8.530 -31.720 1.00 93.81 90 LEU A CA 1
ATOM 713 C C . LEU A 1 90 ? 14.326 -7.156 -31.912 1.00 93.81 90 LEU A C 1
ATOM 715 O O . LEU A 1 90 ? 15.034 -6.636 -31.054 1.00 93.81 90 LEU A O 1
ATOM 719 N N . SER A 1 91 ? 14.009 -6.514 -33.032 1.00 96.56 91 SER A N 1
ATOM 720 C CA . SER A 1 91 ? 14.240 -5.086 -33.210 1.00 96.56 91 SER A CA 1
ATOM 721 C C . SER A 1 91 ? 13.031 -4.450 -33.877 1.00 96.56 91 SER A C 1
ATOM 723 O O . SER A 1 91 ? 12.478 -5.015 -34.822 1.00 96.56 91 SER A O 1
ATOM 725 N N . PHE A 1 92 ? 12.606 -3.296 -33.368 1.00 97.31 92 PHE A N 1
ATOM 726 C CA . PHE A 1 92 ? 11.525 -2.516 -33.961 1.00 97.31 92 PHE A CA 1
ATOM 727 C C . PHE A 1 92 ? 11.710 -1.022 -33.703 1.00 97.31 92 PHE A C 1
ATOM 729 O O . PHE A 1 92 ? 12.345 -0.611 -32.731 1.00 97.31 92 PHE A O 1
ATOM 736 N N . HIS A 1 93 ? 11.104 -0.228 -34.578 1.00 98.44 93 HIS A N 1
ATOM 737 C CA . HIS A 1 93 ? 10.882 1.203 -34.404 1.00 98.44 93 HIS A CA 1
ATOM 738 C C . HIS A 1 93 ? 9.402 1.436 -34.082 1.00 98.44 93 HIS A C 1
ATOM 740 O O . HIS A 1 93 ? 8.547 0.696 -34.569 1.00 98.44 93 HIS A O 1
ATOM 746 N N . SER A 1 94 ? 9.110 2.417 -33.233 1.00 98.44 94 SER A N 1
ATOM 747 C CA . SER A 1 94 ? 7.763 2.814 -32.836 1.00 98.44 94 SER A CA 1
ATOM 748 C C . SER A 1 94 ? 7.704 4.322 -32.652 1.00 98.44 94 SER A C 1
ATOM 750 O O . SER A 1 94 ? 8.563 4.908 -31.997 1.00 98.44 94 SER A O 1
ATOM 752 N N . TYR A 1 95 ? 6.611 4.935 -33.090 1.00 98.62 95 TYR A N 1
ATOM 753 C CA . TYR A 1 95 ? 6.217 6.241 -32.569 1.00 98.62 95 TYR A CA 1
ATOM 754 C C . TYR A 1 95 ? 5.658 6.042 -31.166 1.00 98.62 95 TYR A C 1
ATOM 756 O O . TYR A 1 95 ? 4.973 5.046 -30.910 1.00 98.62 95 TYR A O 1
ATOM 764 N N . ILE A 1 96 ? 5.975 6.940 -30.237 1.00 98.44 96 ILE A N 1
ATOM 765 C CA . ILE A 1 96 ? 5.559 6.801 -28.844 1.00 98.44 96 ILE A CA 1
ATOM 766 C C . ILE A 1 96 ? 4.873 8.049 -28.309 1.00 98.44 96 ILE A C 1
ATOM 768 O O . ILE A 1 96 ? 5.098 9.171 -28.770 1.00 98.44 96 ILE A O 1
ATOM 772 N N . ALA A 1 97 ? 4.027 7.811 -27.314 1.00 97.94 97 ALA A N 1
ATOM 773 C CA . ALA A 1 97 ? 3.603 8.808 -26.349 1.00 97.94 97 ALA A CA 1
ATOM 774 C C . ALA A 1 97 ? 4.188 8.409 -24.988 1.00 97.94 97 ALA A C 1
ATOM 776 O O . ALA A 1 97 ? 4.058 7.249 -24.578 1.00 97.94 97 ALA A O 1
ATOM 777 N N . ILE A 1 98 ? 4.882 9.330 -24.327 1.00 97.94 98 ILE A N 1
ATOM 778 C CA . ILE A 1 98 ? 5.632 9.089 -23.092 1.00 97.94 98 ILE A CA 1
ATOM 779 C C . ILE A 1 98 ? 5.270 10.139 -22.044 1.00 97.94 98 ILE A C 1
ATOM 781 O O . ILE A 1 98 ? 5.165 11.320 -22.355 1.00 97.94 98 ILE A O 1
ATOM 785 N N . LYS A 1 99 ? 5.089 9.714 -20.792 1.00 97.25 99 LYS A N 1
ATOM 786 C CA . LYS A 1 99 ? 4.859 10.603 -19.641 1.00 97.25 99 LYS A CA 1
ATOM 787 C C . LYS A 1 99 ? 5.553 10.088 -18.389 1.00 97.25 99 LYS A C 1
ATOM 789 O O . LYS A 1 99 ? 5.733 8.871 -18.252 1.00 97.25 99 LYS A O 1
ATOM 794 N N . CYS A 1 100 ? 5.907 10.975 -17.460 1.00 97.38 100 CYS A N 1
ATOM 795 C CA . CYS A 1 100 ? 6.361 10.536 -16.141 1.00 97.38 100 CYS A CA 1
ATOM 796 C C . CYS A 1 100 ? 5.229 9.831 -15.375 1.00 97.38 100 CYS A C 1
ATOM 798 O O . CYS A 1 100 ? 4.049 10.138 -15.552 1.00 97.38 100 CYS A O 1
ATOM 800 N N . GLN A 1 101 ? 5.587 8.890 -14.502 1.00 93.25 101 GLN A N 1
ATOM 801 C CA . GLN A 1 101 ? 4.647 8.188 -13.622 1.00 93.25 101 GLN A CA 1
ATOM 802 C C . GLN A 1 101 ? 5.163 8.066 -12.182 1.00 93.25 101 GLN A C 1
ATOM 804 O O . GLN A 1 101 ? 6.355 8.231 -11.908 1.00 93.25 101 GLN A O 1
ATOM 809 N N . GLY A 1 102 ? 4.249 7.700 -11.285 1.00 89.44 102 GLY A N 1
ATOM 810 C CA . GLY A 1 102 ? 4.477 7.614 -9.847 1.00 89.44 102 GLY A CA 1
ATOM 811 C C . GLY A 1 102 ? 4.190 8.932 -9.130 1.00 89.44 102 GLY A C 1
ATOM 812 O O . GLY A 1 102 ? 3.978 9.972 -9.759 1.00 89.44 102 GLY A O 1
ATOM 813 N N . THR A 1 103 ? 4.145 8.871 -7.803 1.00 87.81 103 THR A N 1
ATOM 814 C CA . THR A 1 103 ? 3.837 10.023 -6.943 1.00 87.81 103 THR A CA 1
ATOM 815 C C . THR A 1 103 ? 5.097 10.464 -6.214 1.00 87.81 103 THR A C 1
ATOM 817 O O . THR A 1 103 ? 5.710 11.455 -6.606 1.00 87.81 103 THR A O 1
ATOM 820 N N . SER A 1 104 ? 5.576 9.673 -5.251 1.00 88.56 104 SER A N 1
ATOM 821 C CA . SER A 1 104 ? 6.834 9.942 -4.538 1.00 88.56 104 SER A CA 1
ATOM 822 C C . SER A 1 104 ? 8.039 9.975 -5.484 1.00 88.56 104 SER A C 1
ATOM 824 O O . SER A 1 104 ? 8.901 10.850 -5.369 1.00 88.56 104 SER A O 1
ATOM 826 N N . SER A 1 105 ? 8.066 9.093 -6.490 1.00 90.81 105 SER A N 1
ATOM 827 C CA . SER A 1 105 ? 9.181 8.996 -7.436 1.00 90.81 105 SER A CA 1
ATOM 828 C C . SER A 1 105 ? 9.370 10.224 -8.325 1.00 90.81 105 SER A C 1
ATOM 830 O O . SER A 1 105 ? 10.433 10.382 -8.922 1.00 90.81 105 SER A O 1
ATOM 832 N N . MET A 1 106 ? 8.374 11.114 -8.411 1.00 93.06 106 MET A N 1
ATOM 833 C CA . MET A 1 106 ? 8.512 12.382 -9.134 1.00 93.06 106 MET A CA 1
ATOM 834 C C . MET A 1 106 ? 9.554 13.303 -8.499 1.00 93.06 106 MET A C 1
ATOM 836 O O . MET A 1 106 ? 10.130 14.128 -9.205 1.00 93.06 106 MET A O 1
ATOM 840 N N . SER A 1 107 ? 9.846 13.134 -7.208 1.00 90.06 107 SER A N 1
ATOM 841 C CA . SER A 1 107 ? 10.888 13.893 -6.507 1.00 90.06 107 SER A CA 1
ATOM 842 C C . SER A 1 107 ? 12.314 13.483 -6.898 1.00 90.06 107 SER A C 1
ATOM 844 O O . SER A 1 107 ? 13.252 14.248 -6.690 1.00 90.06 107 SER A O 1
ATOM 846 N N . TYR A 1 108 ? 12.503 12.304 -7.500 1.00 87.88 108 TYR A N 1
ATOM 847 C CA . TYR A 1 108 ? 13.834 11.780 -7.798 1.00 87.88 108 TYR A CA 1
ATOM 848 C C . TYR A 1 108 ? 14.385 12.267 -9.142 1.00 87.88 108 TYR A C 1
ATOM 850 O O . TYR A 1 108 ? 13.612 12.430 -10.086 1.00 87.88 108 TYR A O 1
ATOM 858 N N . PRO A 1 109 ? 15.710 12.463 -9.288 1.00 85.94 109 PRO A N 1
ATOM 859 C CA . PRO A 1 109 ? 16.321 12.947 -10.530 1.00 85.94 109 PRO A CA 1
ATOM 860 C C . PRO A 1 109 ? 15.972 12.106 -11.764 1.00 85.94 109 PRO A C 1
ATOM 862 O O . PRO A 1 109 ? 15.605 12.648 -12.804 1.00 85.94 109 PRO A O 1
ATOM 865 N N . LYS A 1 110 ? 16.032 10.776 -11.636 1.00 89.44 110 LYS A N 1
ATOM 866 C CA . LYS A 1 110 ? 15.700 9.833 -12.710 1.00 89.44 110 LYS A CA 1
ATOM 867 C C . LYS A 1 110 ? 14.231 9.432 -12.611 1.00 89.44 110 LYS A C 1
ATOM 869 O O . LYS A 1 110 ? 13.803 8.873 -11.600 1.00 89.44 110 LYS A O 1
ATOM 874 N N . LYS A 1 111 ? 13.455 9.725 -13.655 1.00 92.75 111 LYS A N 1
ATOM 875 C CA . LYS A 1 111 ? 11.998 9.532 -13.658 1.00 92.75 111 LYS A CA 1
ATOM 876 C C . LYS A 1 111 ? 11.610 8.131 -14.105 1.00 92.75 111 LYS A C 1
ATOM 878 O O . LYS A 1 111 ? 12.252 7.544 -14.963 1.00 92.75 111 LYS A O 1
ATOM 883 N N . ASN A 1 112 ? 10.514 7.622 -13.554 1.00 96.25 112 ASN A N 1
ATOM 884 C CA . ASN A 1 112 ? 9.803 6.481 -14.119 1.00 96.25 112 ASN A CA 1
ATOM 885 C C . ASN A 1 112 ? 8.928 6.963 -15.284 1.00 96.25 112 ASN A C 1
ATOM 887 O O . ASN A 1 112 ? 8.294 8.012 -15.168 1.00 96.25 112 ASN A O 1
ATOM 891 N N . PHE A 1 113 ? 8.807 6.173 -16.349 1.00 97.81 113 PHE A N 1
ATOM 892 C CA . PHE A 1 113 ? 7.981 6.517 -17.509 1.00 97.81 113 PHE A CA 1
ATOM 893 C C . PHE A 1 113 ? 6.853 5.515 -17.735 1.00 97.81 113 PHE A C 1
ATOM 895 O O . PHE A 1 113 ? 7.004 4.322 -17.471 1.00 97.81 113 PHE A O 1
ATOM 902 N N . THR A 1 114 ? 5.723 6.004 -18.238 1.00 97.81 114 THR A N 1
ATOM 903 C CA . THR A 1 114 ? 4.743 5.197 -18.973 1.00 97.81 114 THR A CA 1
ATOM 904 C C . THR A 1 114 ? 4.919 5.501 -20.451 1.00 97.81 114 THR A C 1
ATOM 906 O O . THR A 1 114 ? 4.990 6.672 -20.821 1.00 97.81 114 THR A O 1
ATOM 909 N N . ILE A 1 115 ? 4.972 4.464 -21.283 1.00 98.06 115 ILE A N 1
ATOM 910 C CA . ILE A 1 115 ? 5.073 4.575 -22.738 1.00 98.06 115 ILE A CA 1
ATOM 911 C C . ILE A 1 115 ? 3.897 3.870 -23.412 1.00 98.06 115 ILE A C 1
ATOM 913 O O . ILE A 1 115 ? 3.463 2.803 -22.970 1.00 98.06 115 ILE A O 1
ATOM 917 N N . LYS A 1 116 ? 3.398 4.457 -24.500 1.00 98.44 116 LYS A N 1
ATOM 918 C CA . LYS A 1 116 ? 2.453 3.837 -25.435 1.00 98.44 116 LYS A CA 1
ATOM 919 C C . LYS A 1 116 ? 3.103 3.748 -26.812 1.00 98.44 116 LYS A C 1
ATOM 921 O O . LYS A 1 116 ? 3.632 4.748 -27.285 1.00 98.44 116 LYS A O 1
ATOM 926 N N . LEU A 1 117 ? 3.046 2.575 -27.435 1.00 98.69 117 LEU A N 1
ATOM 927 C CA . LEU A 1 117 ? 3.651 2.281 -28.736 1.00 98.69 117 LEU A CA 1
ATOM 928 C C . LEU A 1 117 ? 2.625 2.391 -29.878 1.00 98.69 117 LEU A C 1
ATOM 930 O O . LEU A 1 117 ? 1.491 1.909 -29.754 1.00 98.69 117 LEU A O 1
ATOM 934 N N . PHE A 1 118 ? 3.048 2.965 -31.005 1.00 98.75 118 PHE A N 1
ATOM 935 C CA . PHE A 1 118 ? 2.260 3.213 -32.214 1.00 98.75 118 PHE A CA 1
ATOM 936 C C . PHE A 1 118 ? 3.058 2.902 -33.484 1.00 98.75 118 PHE A C 1
ATOM 938 O O . PHE A 1 118 ? 4.286 3.006 -33.507 1.00 98.75 118 PHE A O 1
ATOM 945 N N . LYS A 1 119 ? 2.352 2.496 -34.543 1.00 98.25 119 LYS A N 1
ATOM 946 C CA . LYS A 1 119 ? 2.956 2.124 -35.833 1.00 98.25 119 LYS A CA 1
ATOM 947 C C . LYS A 1 119 ? 3.224 3.322 -36.740 1.00 98.25 119 LYS A C 1
ATOM 949 O O . LYS A 1 119 ? 4.068 3.224 -37.624 1.00 98.25 119 LYS A O 1
ATOM 954 N N . ASP A 1 120 ? 2.498 4.408 -36.531 1.00 97.50 120 ASP A N 1
ATOM 955 C CA . ASP A 1 120 ? 2.440 5.574 -37.403 1.00 97.50 120 ASP A CA 1
ATOM 956 C C . ASP A 1 120 ? 2.683 6.877 -36.635 1.00 97.50 120 ASP A C 1
ATOM 958 O O . ASP A 1 120 ? 2.425 6.972 -35.432 1.00 97.50 120 ASP A O 1
ATOM 962 N N . GLU A 1 121 ? 3.171 7.889 -37.354 1.00 96.06 121 GLU A N 1
ATOM 963 C CA . GLU A 1 121 ? 3.512 9.204 -36.804 1.00 96.06 121 GLU A CA 1
ATOM 964 C C . GLU A 1 121 ? 2.296 9.927 -36.220 1.00 96.06 121 GLU A C 1
ATOM 966 O O . GLU A 1 121 ? 2.414 10.595 -35.193 1.00 96.06 121 GLU A O 1
ATOM 971 N N . ASP A 1 122 ? 1.116 9.718 -36.807 1.00 95.69 122 ASP A N 1
ATOM 972 C CA . ASP A 1 122 ? -0.153 10.275 -36.330 1.00 95.69 122 ASP A CA 1
ATOM 973 C C . ASP A 1 122 ? -0.681 9.556 -35.075 1.00 95.69 122 ASP A C 1
ATOM 975 O O . ASP A 1 122 ? -1.636 10.017 -34.44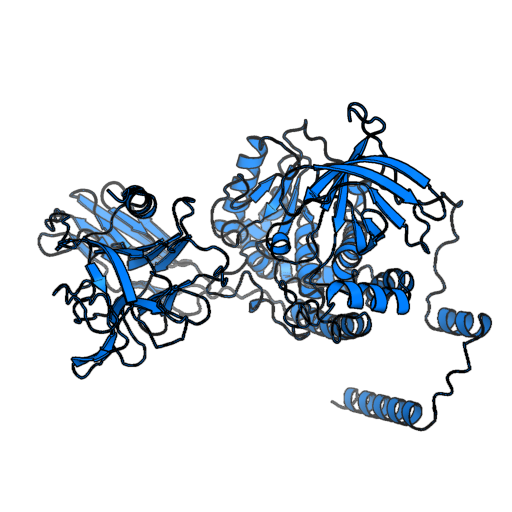7 1.00 95.69 122 ASP A O 1
ATOM 979 N N . ARG A 1 123 ? -0.045 8.444 -34.669 1.00 95.75 123 ARG A N 1
ATOM 980 C CA . ARG A 1 123 ? -0.399 7.619 -33.499 1.00 95.75 123 ARG A CA 1
ATOM 981 C C . ARG A 1 123 ? -1.836 7.094 -33.554 1.00 95.75 123 ARG A C 1
ATOM 983 O O . ARG A 1 123 ? -2.479 6.881 -32.523 1.00 95.75 123 ARG A O 1
ATOM 990 N N . SER A 1 124 ? -2.329 6.852 -34.762 1.00 95.81 124 SER A N 1
ATOM 991 C CA . SER A 1 124 ? -3.674 6.338 -35.013 1.00 95.81 124 SER A CA 1
ATOM 992 C C . SER A 1 124 ? -3.764 4.819 -34.827 1.00 95.81 124 SER A C 1
ATOM 994 O O . SER A 1 124 ? -4.815 4.303 -34.434 1.00 95.81 124 SER A O 1
ATOM 996 N N . GLU A 1 125 ? -2.663 4.087 -35.024 1.00 97.94 125 GLU A N 1
ATOM 997 C CA . GLU A 1 125 ? -2.613 2.632 -34.925 1.00 97.94 125 GLU A CA 1
ATOM 998 C C . GLU A 1 125 ? -1.652 2.160 -33.820 1.00 97.94 125 GLU A C 1
ATOM 1000 O O . GLU A 1 125 ? -0.431 2.316 -33.882 1.00 97.94 125 GLU A O 1
ATOM 1005 N N . LYS A 1 126 ? -2.201 1.503 -32.790 1.00 98.31 126 LYS A N 1
ATOM 1006 C CA . LYS A 1 126 ? -1.419 0.941 -31.675 1.00 98.31 126 LYS A CA 1
ATOM 1007 C C . LYS A 1 126 ? -0.456 -0.152 -32.166 1.00 98.31 126 LYS A C 1
ATOM 1009 O O . LYS A 1 126 ? -0.877 -1.137 -32.781 1.00 98.31 126 LYS A O 1
ATOM 1014 N N . MET A 1 127 ? 0.823 -0.054 -31.803 1.00 98.25 127 MET A N 1
ATOM 1015 C CA . MET A 1 127 ? 1.803 -1.126 -32.005 1.00 98.25 127 MET A CA 1
ATOM 1016 C C . MET A 1 127 ? 1.791 -2.064 -30.797 1.00 98.25 127 MET A C 1
ATOM 1018 O O . MET A 1 127 ? 2.196 -1.683 -29.706 1.00 98.25 127 MET A O 1
ATOM 1022 N N . LYS A 1 128 ? 1.335 -3.307 -30.983 1.00 97.62 128 LYS A N 1
ATOM 1023 C CA . LYS A 1 128 ? 1.286 -4.303 -29.904 1.00 97.62 128 LYS A CA 1
ATOM 1024 C C . LYS A 1 128 ? 2.437 -5.307 -30.008 1.00 97.62 128 LYS A C 1
ATOM 1026 O O . LYS A 1 128 ? 2.575 -5.969 -31.036 1.00 97.62 128 LYS A O 1
ATOM 1031 N N . VAL A 1 129 ? 3.195 -5.469 -28.927 1.00 96.19 129 VAL A N 1
ATOM 1032 C CA . VAL A 1 129 ? 4.359 -6.362 -28.807 1.00 96.19 129 VAL A CA 1
ATOM 1033 C C . VAL A 1 129 ? 4.109 -7.377 -27.689 1.00 96.19 129 VAL A C 1
ATOM 1035 O O . VAL A 1 129 ? 3.463 -7.049 -26.698 1.00 96.19 129 VAL A O 1
ATOM 1038 N N . ASN A 1 130 ? 4.567 -8.620 -27.863 1.00 94.56 130 ASN A N 1
ATOM 1039 C CA . ASN A 1 130 ? 4.457 -9.675 -26.852 1.00 94.56 130 ASN A CA 1
ATOM 1040 C C . ASN A 1 130 ? 5.836 -9.967 -26.260 1.00 94.56 130 ASN A C 1
ATOM 1042 O O . ASN A 1 130 ? 6.664 -10.592 -26.921 1.00 94.56 130 ASN A O 1
ATOM 1046 N N . PHE A 1 131 ? 6.052 -9.522 -25.027 1.00 95.56 131 PHE A N 1
ATOM 1047 C CA . PHE A 1 131 ? 7.246 -9.833 -24.251 1.00 95.56 131 PHE A CA 1
ATOM 1048 C C . PHE A 1 131 ? 6.954 -10.979 -23.288 1.00 95.56 131 PHE A C 1
ATOM 1050 O O . PHE A 1 131 ? 5.860 -11.042 -22.743 1.00 95.56 131 PHE A O 1
ATOM 1057 N N . LYS A 1 132 ? 7.915 -11.884 -23.081 1.00 91.19 132 LYS A N 1
ATOM 1058 C CA . LYS A 1 132 ? 7.893 -12.975 -22.090 1.00 91.19 132 LYS A CA 1
ATOM 1059 C C . LYS A 1 132 ? 6.635 -13.862 -22.090 1.00 91.19 132 LYS A C 1
ATOM 1061 O O . LYS A 1 132 ? 6.403 -14.604 -21.145 1.00 91.19 132 LYS A O 1
ATOM 1066 N N . GLY A 1 133 ? 5.847 -13.835 -23.167 1.00 90.00 133 GLY A N 1
ATOM 1067 C CA . GLY A 1 133 ? 4.568 -14.539 -23.238 1.00 90.00 133 GLY A CA 1
ATOM 1068 C C . GLY A 1 133 ? 3.413 -13.829 -22.523 1.00 90.00 133 GLY A C 1
ATOM 1069 O O . GLY A 1 133 ? 2.359 -14.431 -22.378 1.00 90.00 133 GLY A O 1
ATOM 1070 N N . TRP A 1 134 ? 3.570 -12.563 -22.128 1.00 93.12 134 TRP A N 1
ATOM 1071 C CA . TRP A 1 134 ? 2.547 -11.755 -21.452 1.00 93.12 134 TRP A CA 1
ATOM 1072 C C . TRP A 1 134 ? 1.329 -11.412 -22.329 1.00 93.12 134 TRP A C 1
ATOM 1074 O O . TRP A 1 134 ? 0.345 -10.863 -21.845 1.00 93.12 134 TRP A O 1
ATOM 1084 N N . GLY A 1 135 ? 1.397 -11.679 -23.633 1.00 91.62 135 GLY A N 1
ATOM 1085 C CA . GLY A 1 135 ? 0.383 -11.271 -24.603 1.00 91.62 135 GLY A CA 1
ATOM 1086 C C . GLY A 1 135 ? 0.748 -9.968 -25.321 1.00 91.62 135 GLY A C 1
ATOM 1087 O O . GLY A 1 135 ? 1.681 -9.256 -24.960 1.00 91.62 135 GLY A O 1
ATOM 1088 N N . LYS A 1 136 ? 0.042 -9.672 -26.419 1.00 94.62 136 LYS A N 1
ATOM 1089 C CA . LYS A 1 136 ? 0.340 -8.521 -27.291 1.00 94.62 136 LYS A CA 1
ATOM 1090 C C . LYS A 1 136 ? -0.200 -7.220 -26.688 1.00 94.62 136 LYS A C 1
ATOM 1092 O O . LYS A 1 136 ? -1.403 -6.975 -26.771 1.00 94.62 136 LYS A O 1
ATOM 1097 N N . GLN A 1 137 ? 0.688 -6.357 -26.198 1.00 96.50 137 GLN A N 1
ATOM 1098 C CA . GLN A 1 137 ? 0.344 -5.094 -25.531 1.00 96.50 137 GLN A CA 1
ATOM 1099 C C . GLN A 1 137 ? 1.087 -3.894 -26.122 1.00 96.50 137 GLN A C 1
ATOM 1101 O O . GLN A 1 137 ? 2.139 -4.053 -26.734 1.00 96.50 137 GLN A O 1
ATOM 1106 N N . ASN A 1 138 ? 0.531 -2.688 -25.968 1.00 97.81 138 ASN A N 1
ATOM 1107 C CA . ASN A 1 138 ? 1.150 -1.447 -26.457 1.00 97.81 138 ASN A CA 1
ATOM 1108 C C . ASN A 1 138 ? 1.485 -0.430 -25.357 1.00 97.81 138 ASN A C 1
ATOM 1110 O O . ASN A 1 138 ? 2.089 0.589 -25.673 1.00 97.81 138 ASN A O 1
ATOM 1114 N N . LYS A 1 139 ? 1.076 -0.660 -24.105 1.00 97.56 139 LYS A N 1
ATOM 1115 C CA . LYS A 1 139 ? 1.338 0.225 -22.962 1.00 97.56 139 LYS A CA 1
ATOM 1116 C C . LYS A 1 139 ? 2.297 -0.476 -22.008 1.00 97.56 139 LYS A C 1
ATOM 1118 O O . LYS A 1 139 ? 2.012 -1.591 -21.587 1.00 97.56 139 LYS A O 1
ATOM 1123 N N . PHE A 1 140 ? 3.396 0.180 -21.656 1.00 98.06 140 PHE A N 1
ATOM 1124 C CA . PHE A 1 140 ? 4.428 -0.364 -20.772 1.00 98.06 140 PHE A CA 1
ATOM 1125 C C . PHE A 1 140 ? 4.987 0.712 -19.844 1.00 98.06 140 PHE A C 1
ATOM 1127 O O . PHE A 1 140 ? 4.785 1.909 -20.061 1.00 98.06 140 PHE A O 1
ATOM 1134 N N . CYS A 1 141 ? 5.723 0.283 -18.826 1.00 97.75 141 CYS A N 1
ATOM 1135 C CA . CYS A 1 141 ? 6.393 1.154 -17.874 1.00 97.75 141 CYS A CA 1
ATOM 1136 C C . CYS A 1 141 ? 7.910 0.994 -17.979 1.00 97.75 141 CYS A C 1
ATOM 1138 O O . CYS A 1 141 ? 8.408 -0.123 -17.940 1.00 97.75 141 CYS A O 1
ATOM 1140 N N . LEU A 1 142 ? 8.660 2.093 -18.039 1.00 98.06 142 LEU A N 1
ATOM 1141 C CA . LEU A 1 142 ? 10.112 2.075 -17.848 1.00 98.06 142 LEU A CA 1
ATOM 1142 C C . LEU A 1 142 ? 10.389 2.545 -16.422 1.00 98.06 142 LEU A C 1
ATOM 1144 O O . LEU A 1 142 ? 10.305 3.739 -16.129 1.00 98.06 142 LEU A O 1
ATOM 1148 N N . LYS A 1 143 ? 10.663 1.610 -15.512 1.00 96.56 143 LYS A N 1
ATOM 1149 C CA . LYS A 1 143 ? 10.912 1.917 -14.101 1.00 96.56 143 LYS A CA 1
ATOM 1150 C C . LYS A 1 143 ? 12.403 2.164 -13.871 1.00 96.56 143 LYS A C 1
ATOM 1152 O O . LYS A 1 143 ? 13.243 1.300 -14.119 1.00 96.56 143 LYS A O 1
ATOM 1157 N N . ALA A 1 144 ? 12.720 3.363 -13.402 1.00 93.56 144 ALA A N 1
ATOM 1158 C CA . ALA A 1 144 ? 14.051 3.780 -12.994 1.00 93.56 144 ALA A CA 1
ATOM 1159 C C . ALA A 1 144 ? 14.500 3.100 -11.699 1.00 93.56 144 ALA A C 1
ATOM 1161 O O . ALA A 1 144 ? 15.700 3.046 -11.465 1.00 93.56 144 ALA A O 1
ATOM 1162 N N . ASN A 1 145 ? 13.555 2.628 -10.868 1.00 92.88 145 ASN A N 1
ATOM 1163 C CA . ASN A 1 145 ? 13.809 2.040 -9.546 1.00 92.88 145 ASN A CA 1
ATOM 1164 C C . ASN A 1 145 ? 14.816 2.882 -8.746 1.00 92.88 145 ASN A C 1
ATOM 1166 O O . ASN A 1 145 ? 15.793 2.358 -8.229 1.00 92.88 145 ASN A O 1
ATOM 1170 N N . TRP A 1 146 ? 14.622 4.207 -8.704 1.00 90.25 146 TRP A N 1
ATOM 1171 C CA . TRP A 1 146 ? 15.670 5.140 -8.276 1.00 90.25 146 TRP A CA 1
ATOM 1172 C C . TRP A 1 146 ? 16.231 4.843 -6.886 1.00 90.25 146 TRP A C 1
ATOM 1174 O O . TRP A 1 146 ? 17.433 4.957 -6.691 1.00 90.25 146 TRP A O 1
ATOM 1184 N N . ILE A 1 147 ? 15.387 4.449 -5.930 1.00 90.81 147 ILE A N 1
ATOM 1185 C CA . ILE A 1 147 ? 15.823 4.086 -4.574 1.00 90.81 147 ILE A CA 1
ATOM 1186 C C . ILE A 1 147 ? 16.551 2.733 -4.534 1.00 90.81 147 ILE A C 1
ATOM 1188 O O . ILE A 1 147 ? 17.356 2.476 -3.633 1.00 90.81 147 ILE A O 1
ATOM 1192 N N . ASP A 1 148 ? 16.296 1.883 -5.531 1.00 92.06 148 ASP A N 1
ATOM 1193 C CA . ASP A 1 148 ? 16.817 0.534 -5.667 1.00 92.06 148 ASP A CA 1
ATOM 1194 C C . ASP A 1 148 ? 17.817 0.393 -6.825 1.00 92.06 148 ASP A C 1
ATOM 1196 O O . ASP A 1 148 ? 17.499 -0.157 -7.879 1.00 92.06 148 ASP A O 1
ATOM 1200 N N . ILE A 1 149 ? 19.074 0.803 -6.608 1.00 87.75 149 ILE A N 1
ATOM 1201 C CA . ILE A 1 149 ? 20.144 0.671 -7.621 1.00 87.75 149 ILE A CA 1
ATOM 1202 C C . ILE A 1 149 ? 20.434 -0.785 -8.026 1.00 87.75 149 ILE A C 1
ATOM 1204 O O . ILE A 1 149 ? 21.071 -1.029 -9.055 1.00 87.75 149 ILE A O 1
ATOM 1208 N N . SER A 1 150 ? 19.960 -1.779 -7.267 1.00 89.88 150 SER A N 1
ATOM 1209 C CA . SER A 1 150 ? 20.036 -3.172 -7.709 1.00 89.88 150 SER A CA 1
ATOM 1210 C C . SER A 1 150 ? 19.119 -3.436 -8.917 1.00 89.88 150 SER A C 1
ATOM 1212 O O . SER A 1 150 ? 19.467 -4.249 -9.772 1.00 89.88 150 SER A O 1
ATOM 1214 N N . HIS A 1 151 ? 18.006 -2.697 -9.039 1.00 92.69 151 HIS A N 1
ATOM 1215 C CA . HIS A 1 151 ? 16.882 -2.937 -9.954 1.00 92.69 151 HIS A CA 1
ATOM 1216 C C . HIS A 1 151 ? 16.221 -4.317 -9.789 1.00 92.69 151 HIS A C 1
ATOM 1218 O O . HIS A 1 151 ? 15.514 -4.768 -10.692 1.00 92.69 151 HIS A O 1
ATOM 1224 N N . LEU A 1 152 ? 16.449 -5.001 -8.665 1.00 94.88 152 LEU A N 1
ATOM 1225 C CA . LEU A 1 152 ? 15.996 -6.376 -8.475 1.00 94.88 152 LEU A CA 1
ATOM 1226 C C . LEU A 1 152 ? 14.662 -6.441 -7.732 1.00 94.88 152 LEU A C 1
ATOM 1228 O O . LEU A 1 152 ? 13.784 -7.206 -8.122 1.00 94.88 152 LEU A O 1
ATOM 1232 N N . ARG A 1 153 ? 14.486 -5.650 -6.668 1.00 97.00 153 ARG A N 1
ATOM 1233 C CA . ARG A 1 153 ? 13.457 -5.905 -5.645 1.00 97.00 153 ARG A CA 1
ATOM 1234 C C . ARG A 1 153 ? 12.043 -5.951 -6.191 1.00 97.00 153 ARG A C 1
ATOM 1236 O O . ARG A 1 153 ? 11.331 -6.905 -5.900 1.00 97.00 153 ARG A O 1
ATOM 1243 N N . ASN A 1 154 ? 11.669 -4.971 -7.008 1.00 95.94 154 ASN A N 1
ATOM 1244 C CA . ASN A 1 154 ? 10.300 -4.832 -7.490 1.00 95.94 154 ASN A CA 1
ATOM 1245 C C . ASN A 1 154 ? 9.854 -6.055 -8.313 1.00 95.94 154 ASN A C 1
ATOM 1247 O O . ASN A 1 154 ? 8.945 -6.787 -7.932 1.00 95.94 154 ASN A O 1
ATOM 1251 N N . VAL A 1 155 ? 10.563 -6.325 -9.413 1.00 96.81 155 VAL A N 1
ATOM 1252 C CA . VAL A 1 155 ? 10.221 -7.409 -10.348 1.00 96.81 155 VAL A CA 1
ATOM 1253 C C . VAL A 1 155 ? 10.457 -8.783 -9.725 1.00 96.81 155 VAL A C 1
ATOM 1255 O O . VAL A 1 155 ? 9.636 -9.681 -9.891 1.00 96.81 155 VAL A O 1
ATOM 1258 N N . VAL A 1 156 ? 11.566 -8.973 -9.004 1.00 97.94 156 VAL A N 1
ATOM 1259 C CA . VAL A 1 156 ? 11.889 -10.280 -8.419 1.00 97.94 156 VAL A CA 1
ATOM 1260 C C . VAL A 1 156 ? 10.889 -10.653 -7.325 1.00 97.94 156 VAL A C 1
ATOM 1262 O O . VAL A 1 156 ? 10.397 -11.779 -7.317 1.00 97.94 156 VAL A O 1
ATOM 1265 N N . SER A 1 157 ? 10.531 -9.718 -6.441 1.00 98.25 157 SER A N 1
ATOM 1266 C CA . SER A 1 157 ? 9.539 -9.995 -5.393 1.00 98.25 157 SER A CA 1
ATOM 1267 C C . SER A 1 157 ? 8.163 -10.282 -5.991 1.00 98.25 157 SER A C 1
ATOM 1269 O O . SER A 1 157 ? 7.482 -11.193 -5.532 1.00 98.25 157 SER A O 1
ATOM 1271 N N . ALA A 1 158 ? 7.778 -9.582 -7.061 1.00 97.88 158 ALA A N 1
ATOM 1272 C CA . ALA A 1 158 ? 6.523 -9.852 -7.753 1.00 97.88 158 ALA A CA 1
ATOM 1273 C C . ALA A 1 158 ? 6.504 -11.239 -8.420 1.00 97.88 158 ALA A C 1
ATOM 1275 O O . ALA A 1 158 ? 5.476 -11.910 -8.418 1.00 97.88 158 ALA A O 1
ATOM 1276 N N . ARG A 1 159 ? 7.633 -11.728 -8.947 1.00 97.75 159 ARG A N 1
ATOM 1277 C CA . ARG A 1 159 ? 7.740 -13.106 -9.471 1.00 97.75 159 ARG A CA 1
ATOM 1278 C C . ARG A 1 159 ? 7.598 -14.160 -8.383 1.00 97.75 159 ARG A C 1
ATOM 1280 O O . ARG A 1 159 ? 6.911 -15.155 -8.585 1.00 97.75 159 ARG A O 1
ATOM 1287 N N . ILE A 1 160 ? 8.210 -13.922 -7.223 1.00 98.69 160 ILE A N 1
ATOM 1288 C CA . ILE A 1 160 ? 8.041 -14.795 -6.056 1.00 98.69 160 ILE A CA 1
ATOM 1289 C C . ILE A 1 160 ? 6.565 -14.816 -5.630 1.00 98.69 160 ILE A C 1
ATOM 1291 O O . ILE A 1 160 ? 6.033 -15.884 -5.342 1.00 98.69 160 ILE A O 1
ATOM 1295 N N . TRP A 1 161 ? 5.876 -13.670 -5.660 1.00 98.50 161 TRP A N 1
ATOM 1296 C CA . TRP A 1 161 ? 4.429 -13.619 -5.437 1.00 98.50 161 TRP A CA 1
ATOM 1297 C C . TRP A 1 161 ? 3.646 -14.459 -6.458 1.00 98.50 161 TRP A C 1
ATOM 1299 O O . TRP A 1 161 ? 2.781 -15.236 -6.064 1.00 98.50 161 TRP A O 1
ATOM 1309 N N . GLY A 1 162 ? 3.983 -14.392 -7.749 1.00 98.12 162 GLY A N 1
ATOM 1310 C CA . GLY A 1 162 ? 3.368 -15.248 -8.770 1.00 98.12 162 GLY A CA 1
ATOM 1311 C C . GLY A 1 162 ? 3.543 -16.748 -8.490 1.00 98.12 162 GLY A C 1
ATOM 1312 O O . GLY A 1 162 ? 2.612 -17.531 -8.688 1.00 98.12 162 GLY A O 1
ATOM 1313 N N . ASP A 1 163 ? 4.701 -17.161 -7.967 1.00 98.50 163 ASP A N 1
ATOM 1314 C CA . ASP A 1 163 ? 4.932 -18.542 -7.523 1.00 98.50 163 ASP A CA 1
ATOM 1315 C C . ASP A 1 163 ? 4.098 -18.907 -6.282 1.00 98.50 163 ASP A C 1
ATOM 1317 O O . ASP A 1 163 ? 3.582 -20.024 -6.198 1.00 98.50 163 ASP A O 1
ATOM 1321 N N . ILE A 1 164 ? 3.905 -17.969 -5.347 1.00 98.75 164 ILE A N 1
ATOM 1322 C CA . ILE A 1 164 ? 2.995 -18.143 -4.204 1.00 98.75 164 ILE A CA 1
ATOM 1323 C C . ILE A 1 164 ? 1.565 -18.370 -4.701 1.00 98.75 164 ILE A C 1
ATOM 1325 O O . ILE A 1 164 ? 0.944 -19.351 -4.291 1.00 98.75 164 ILE A O 1
ATOM 1329 N N . VAL A 1 165 ? 1.062 -17.544 -5.625 1.00 98.38 165 VAL A N 1
ATOM 1330 C CA . VAL A 1 165 ? -0.302 -17.685 -6.166 1.00 98.38 165 VAL A CA 1
ATOM 1331 C C . VAL A 1 165 ? -0.501 -19.059 -6.817 1.00 98.38 165 VAL A C 1
ATOM 1333 O O . VAL A 1 165 ? -1.492 -19.728 -6.532 1.00 98.38 165 VAL A O 1
ATOM 1336 N N . LYS A 1 166 ? 0.459 -19.533 -7.622 1.00 97.81 166 LYS A N 1
ATOM 1337 C CA . LYS A 1 166 ? 0.406 -20.873 -8.250 1.00 97.81 166 LYS A CA 1
ATOM 1338 C C . LYS A 1 166 ? 0.455 -22.028 -7.252 1.00 97.81 166 LYS A C 1
ATOM 1340 O O . LYS A 1 166 ? 0.044 -23.134 -7.583 1.00 97.81 166 LYS A O 1
ATOM 1345 N N . SER A 1 167 ? 0.996 -21.799 -6.057 1.00 97.62 167 SER A N 1
ATOM 1346 C CA . SER A 1 167 ? 1.094 -22.821 -5.008 1.00 97.62 167 SER A CA 1
ATOM 1347 C C . SER A 1 167 ? -0.172 -22.949 -4.159 1.00 97.62 167 SER A C 1
ATOM 1349 O O . SER A 1 167 ? -0.195 -23.735 -3.214 1.00 97.62 167 SER A O 1
ATOM 1351 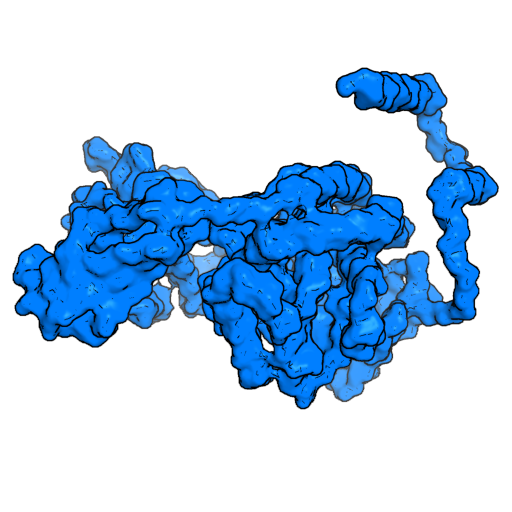N N . ARG A 1 168 ? -1.209 -22.145 -4.416 1.00 96.12 168 ARG A N 1
ATOM 1352 C CA . ARG A 1 168 ? -2.449 -22.194 -3.638 1.00 96.12 168 ARG A CA 1
ATOM 1353 C C . ARG A 1 168 ? -3.186 -23.503 -3.889 1.00 96.12 168 ARG A C 1
ATOM 1355 O O . ARG A 1 168 ? -3.344 -23.946 -5.022 1.00 96.12 168 ARG A O 1
ATOM 1362 N N . SER A 1 169 ? -3.693 -24.104 -2.821 1.00 94.06 169 SER A N 1
ATOM 1363 C CA . SER A 1 169 ? -4.435 -25.366 -2.899 1.00 94.06 169 SER A CA 1
ATOM 1364 C C . SER A 1 169 ? -5.735 -25.249 -3.699 1.00 94.06 169 SER A C 1
ATOM 1366 O O . SER A 1 169 ? -6.158 -26.228 -4.306 1.00 94.06 169 SER A O 1
ATOM 1368 N N . ASN A 1 170 ? -6.348 -24.062 -3.722 1.00 92.38 170 ASN A N 1
ATOM 1369 C CA . ASN A 1 170 ? -7.542 -23.758 -4.511 1.00 92.38 170 ASN A CA 1
ATOM 1370 C C . ASN A 1 170 ? -7.215 -23.126 -5.879 1.00 92.38 170 ASN A C 1
ATOM 1372 O O . ASN A 1 170 ? -8.098 -22.524 -6.483 1.00 92.38 170 ASN A O 1
ATOM 1376 N N . TYR A 1 171 ? -5.974 -23.237 -6.382 1.00 96.12 171 TYR A N 1
ATOM 1377 C CA . TYR A 1 171 ? -5.550 -22.501 -7.579 1.00 96.12 171 TYR A CA 1
ATOM 1378 C C . TYR A 1 171 ? -6.459 -22.733 -8.798 1.00 96.12 171 TYR A C 1
ATOM 1380 O O . TYR A 1 171 ? -6.769 -21.798 -9.532 1.00 96.12 171 TYR A O 1
ATOM 1388 N N . GLU A 1 172 ? -6.939 -23.964 -8.981 1.00 96.00 172 GLU A N 1
ATOM 1389 C CA . GLU A 1 172 ? -7.818 -24.337 -10.097 1.00 96.00 172 GLU A CA 1
ATOM 1390 C C . GLU A 1 172 ? -9.202 -23.665 -10.052 1.00 96.00 172 GLU A C 1
ATOM 1392 O O . GLU A 1 172 ? -9.860 -23.567 -11.089 1.00 96.00 172 GLU A O 1
ATOM 1397 N N . GLU A 1 173 ? -9.630 -23.181 -8.881 1.00 94.75 173 GLU A N 1
ATOM 1398 C CA . GLU A 1 173 ? -10.909 -22.492 -8.671 1.00 94.75 173 GLU A CA 1
ATOM 1399 C C . GLU A 1 173 ? -10.851 -21.002 -9.040 1.00 94.75 173 GLU A C 1
ATOM 1401 O O . GLU A 1 173 ? -11.898 -20.363 -9.153 1.00 94.75 173 GLU A O 1
ATOM 1406 N N . TYR A 1 174 ? -9.655 -20.433 -9.241 1.00 96.06 174 TYR A N 1
ATOM 1407 C CA . TYR A 1 174 ? -9.537 -19.030 -9.635 1.00 96.06 174 TYR A CA 1
ATOM 1408 C C . TYR A 1 174 ? -10.046 -18.775 -11.060 1.00 96.06 174 TYR A C 1
ATOM 1410 O O . TYR A 1 174 ? -9.974 -19.669 -11.916 1.00 96.06 174 TYR A O 1
ATOM 1418 N N . PRO A 1 175 ? -10.480 -17.529 -11.343 1.00 96.44 175 PRO A N 1
ATOM 1419 C CA . PRO A 1 175 ? -10.833 -17.090 -12.688 1.00 96.44 175 PRO A CA 1
ATOM 1420 C C . PRO A 1 175 ? -9.741 -17.421 -13.707 1.00 96.44 175 PRO A C 1
ATOM 1422 O O . PRO A 1 175 ? -8.541 -17.319 -13.421 1.00 96.44 175 PRO A O 1
ATOM 1425 N N . GLU A 1 176 ? -10.153 -17.819 -14.909 1.00 96.81 176 GLU A N 1
ATOM 1426 C CA . GLU A 1 176 ? -9.222 -18.175 -15.983 1.00 96.81 176 GLU A CA 1
ATOM 1427 C C . GLU A 1 176 ? -8.369 -16.968 -16.391 1.00 96.81 176 GLU A C 1
ATOM 1429 O O . GLU A 1 176 ? -7.180 -17.107 -16.687 1.00 96.81 176 GLU A O 1
ATOM 1434 N N . GLU A 1 177 ? -8.950 -15.774 -16.313 1.00 96.81 177 GLU A N 1
ATOM 1435 C CA . GLU A 1 177 ? -8.303 -14.481 -16.481 1.00 96.81 177 GLU A CA 1
ATOM 1436 C C . GLU A 1 177 ? -7.086 -14.364 -15.557 1.00 96.81 177 GLU A C 1
ATOM 1438 O O . GLU A 1 177 ? -5.972 -14.171 -16.044 1.00 96.81 177 GLU A O 1
ATOM 1443 N N . LEU A 1 178 ? -7.253 -14.594 -14.247 1.00 96.88 178 LEU A N 1
ATOM 1444 C CA . LEU A 1 178 ? -6.150 -14.536 -13.285 1.00 96.88 178 LEU A CA 1
ATOM 1445 C C . LEU A 1 178 ? -5.094 -15.604 -13.580 1.00 96.88 178 LEU A C 1
ATOM 1447 O O . LEU A 1 178 ? -3.900 -15.296 -13.606 1.00 96.88 178 LEU A O 1
ATOM 1451 N N . LYS A 1 179 ? -5.509 -16.853 -13.820 1.00 96.44 179 LYS A N 1
ATOM 1452 C CA . LYS A 1 179 ? -4.573 -17.968 -14.049 1.00 96.44 179 LYS A CA 1
ATOM 1453 C C . LYS A 1 179 ? -3.701 -17.743 -15.285 1.00 96.44 179 LYS A C 1
ATOM 1455 O O . LYS A 1 179 ? -2.504 -18.037 -15.248 1.00 96.44 179 LYS A O 1
ATOM 1460 N N . THR A 1 180 ? -4.278 -17.172 -16.340 1.00 94.81 180 THR A N 1
ATOM 1461 C CA . THR A 1 180 ? -3.601 -16.877 -17.614 1.00 94.81 180 THR A CA 1
ATOM 1462 C C . THR A 1 180 ? -2.974 -15.487 -17.678 1.00 94.81 180 THR A C 1
ATOM 1464 O O . THR A 1 180 ? -2.286 -15.173 -18.655 1.00 94.81 180 THR A O 1
ATOM 1467 N N . SER A 1 181 ? -3.199 -14.643 -16.669 1.00 95.69 181 SER A N 1
ATOM 1468 C CA . SER A 1 181 ? -2.626 -13.302 -16.627 1.00 95.69 181 SER A CA 1
ATOM 1469 C C . SER A 1 181 ? -1.113 -13.344 -16.420 1.00 95.69 181 SER A C 1
ATOM 1471 O O . SER A 1 181 ? -0.582 -14.284 -15.806 1.00 95.69 181 SER A O 1
ATOM 1473 N N . PRO A 1 182 ? -0.386 -12.340 -16.937 1.00 95.12 182 PRO A N 1
ATOM 1474 C CA . PRO A 1 182 ? 1.041 -12.228 -16.696 1.00 95.12 182 PRO A CA 1
ATOM 1475 C C . PRO A 1 182 ? 1.343 -12.276 -15.202 1.00 95.12 182 PRO A C 1
ATOM 1477 O O . PRO A 1 182 ? 0.792 -11.502 -14.425 1.00 95.12 182 PRO A O 1
ATOM 1480 N N . ASN A 1 183 ? 2.215 -13.208 -14.814 1.00 95.94 183 ASN A N 1
ATOM 1481 C CA . ASN A 1 183 ? 2.661 -13.370 -13.433 1.00 95.94 183 ASN A CA 1
ATOM 1482 C C . ASN A 1 183 ? 1.507 -13.371 -12.398 1.00 95.94 183 ASN A C 1
ATOM 1484 O O . ASN A 1 183 ? 1.655 -12.857 -11.292 1.00 95.94 183 ASN A O 1
ATOM 1488 N N . GLN A 1 184 ? 0.354 -13.945 -12.774 1.00 96.25 184 GLN A N 1
ATOM 1489 C CA . GLN A 1 184 ? -0.810 -14.154 -11.906 1.00 96.25 184 GLN A CA 1
ATOM 1490 C C . GLN A 1 184 ? -1.298 -12.857 -11.242 1.00 96.25 184 GLN A C 1
ATOM 1492 O O . GLN A 1 184 ? -1.541 -12.809 -10.036 1.00 96.25 184 GLN A O 1
ATOM 1497 N N . GLY A 1 185 ? -1.439 -11.793 -12.034 1.00 94.56 185 GLY A N 1
ATOM 1498 C CA . GLY A 1 185 ? -1.986 -10.523 -11.562 1.00 94.56 185 GLY A CA 1
ATOM 1499 C C . GLY A 1 185 ? -0.987 -9.652 -10.803 1.00 94.56 185 GLY A C 1
ATOM 1500 O O . GLY A 1 185 ? -1.395 -8.681 -10.167 1.00 94.56 185 GLY A O 1
ATOM 1501 N N . ALA A 1 186 ? 0.306 -9.981 -10.845 1.00 95.50 186 ALA A N 1
ATOM 1502 C CA . ALA A 1 186 ? 1.375 -9.140 -10.321 1.00 95.50 186 ALA A CA 1
ATOM 1503 C C . ALA A 1 186 ? 2.268 -8.603 -11.440 1.00 95.50 186 ALA A C 1
ATOM 1505 O O . ALA A 1 186 ? 2.321 -9.129 -12.551 1.00 95.50 186 ALA A O 1
ATOM 1506 N N . VAL A 1 187 ? 3.012 -7.539 -11.138 1.00 94.56 187 VAL A N 1
ATOM 1507 C CA . VAL A 1 187 ? 3.935 -6.945 -12.109 1.00 94.56 187 VAL A CA 1
ATOM 1508 C C . VAL A 1 187 ? 5.014 -7.946 -12.531 1.00 94.56 187 VAL A C 1
ATOM 1510 O O . VAL A 1 187 ? 5.460 -8.786 -11.754 1.00 94.56 187 VAL A O 1
ATOM 1513 N N . ASP A 1 188 ? 5.482 -7.824 -13.767 1.00 96.19 188 ASP A N 1
ATOM 1514 C CA . ASP A 1 188 ? 6.677 -8.506 -14.265 1.00 96.19 188 ASP A CA 1
ATOM 1515 C C . ASP A 1 188 ? 7.484 -7.517 -15.117 1.00 96.19 188 ASP A C 1
ATOM 1517 O O . ASP A 1 188 ? 6.985 -6.455 -15.512 1.00 96.19 188 ASP A O 1
ATOM 1521 N N . GLY A 1 189 ? 8.752 -7.828 -15.363 1.00 96.00 189 GLY A N 1
ATOM 1522 C CA . GLY A 1 189 ? 9.639 -6.948 -16.107 1.00 96.00 189 GLY A CA 1
ATOM 1523 C C . GLY A 1 189 ? 11.002 -7.536 -16.446 1.00 96.00 189 GLY A C 1
ATOM 1524 O O . GLY A 1 189 ? 11.378 -8.617 -16.002 1.00 96.00 189 GLY A O 1
ATOM 1525 N N . PHE A 1 190 ? 11.793 -6.818 -17.232 1.00 96.62 190 PHE A N 1
ATOM 1526 C CA . PHE A 1 190 ? 13.172 -7.210 -17.545 1.00 96.62 190 PHE A CA 1
ATOM 1527 C C . PHE A 1 190 ? 14.092 -5.986 -17.623 1.00 96.62 190 PHE A C 1
ATOM 1529 O O . PHE A 1 190 ? 13.621 -4.887 -17.926 1.00 96.62 190 PHE A O 1
ATOM 1536 N N . PRO A 1 191 ? 15.395 -6.133 -17.321 1.00 96.31 191 PRO A N 1
ATOM 1537 C CA . PRO A 1 191 ? 16.329 -5.017 -17.376 1.00 96.31 191 PRO A CA 1
ATOM 1538 C C . PRO A 1 191 ? 16.524 -4.526 -18.814 1.00 96.31 191 PRO A C 1
ATOM 1540 O O . PRO A 1 191 ? 16.623 -5.319 -19.746 1.00 96.31 191 PRO A O 1
ATOM 1543 N N . ILE A 1 192 ? 16.637 -3.212 -18.982 1.00 97.31 192 ILE A N 1
ATOM 1544 C CA . ILE A 1 192 ? 16.932 -2.544 -20.254 1.00 97.31 192 ILE A CA 1
ATOM 1545 C C . ILE A 1 192 ? 17.963 -1.432 -20.048 1.00 97.31 192 ILE A C 1
ATOM 1547 O O . ILE A 1 192 ? 18.141 -0.915 -18.941 1.00 97.31 192 ILE A O 1
ATOM 1551 N N . LYS A 1 193 ? 18.599 -1.012 -21.139 1.00 96.25 193 LYS A N 1
ATOM 1552 C CA . LYS A 1 193 ? 19.401 0.215 -21.210 1.00 96.25 193 LYS A CA 1
ATOM 1553 C C . LYS A 1 193 ? 18.641 1.272 -21.988 1.00 96.25 193 LYS A C 1
ATOM 1555 O O . LYS A 1 193 ? 18.208 0.988 -23.103 1.00 96.25 193 LYS A O 1
ATOM 1560 N N . VAL A 1 194 ? 18.521 2.474 -21.434 1.00 95.94 194 VAL A N 1
ATOM 1561 C CA . VAL A 1 194 ? 17.829 3.588 -22.091 1.00 95.94 194 VAL A CA 1
ATOM 1562 C C . VAL A 1 194 ? 18.843 4.618 -22.576 1.00 95.94 194 VAL A C 1
ATOM 1564 O O . VAL A 1 194 ? 19.767 4.983 -21.851 1.00 95.94 194 VAL A O 1
ATOM 1567 N N . TYR A 1 195 ? 18.658 5.095 -23.801 1.00 95.44 195 TYR A N 1
ATOM 1568 C CA . TYR A 1 195 ? 19.411 6.183 -24.413 1.00 95.44 195 TYR A CA 1
ATOM 1569 C C . TYR A 1 195 ? 18.422 7.247 -24.887 1.00 95.44 195 TYR A C 1
ATOM 1571 O O . TYR A 1 195 ? 17.395 6.900 -25.458 1.00 95.44 195 TYR A O 1
ATOM 1579 N N . ASN A 1 196 ? 18.730 8.521 -24.670 1.00 95.00 196 ASN A N 1
ATOM 1580 C CA . ASN A 1 196 ? 17.945 9.653 -25.153 1.00 95.00 196 ASN A CA 1
ATOM 1581 C C . ASN A 1 196 ? 18.795 10.488 -26.109 1.00 95.00 196 ASN A C 1
ATOM 1583 O O . ASN A 1 196 ? 19.849 10.973 -25.692 1.00 95.00 196 ASN A O 1
ATOM 1587 N N . ASN A 1 197 ? 18.375 10.633 -27.367 1.00 95.38 197 ASN A N 1
ATOM 1588 C CA . ASN A 1 197 ? 19.140 11.304 -28.427 1.00 95.38 197 ASN A CA 1
ATOM 1589 C C . ASN A 1 197 ? 20.607 10.819 -28.475 1.00 95.38 197 ASN A C 1
ATOM 1591 O O . ASN A 1 197 ? 21.555 11.603 -28.531 1.00 95.38 197 ASN A O 1
ATOM 1595 N N . GLY A 1 198 ? 20.798 9.502 -28.345 1.00 91.94 198 GLY A N 1
ATOM 1596 C CA . GLY A 1 198 ? 22.110 8.846 -28.295 1.00 91.94 198 GLY A CA 1
ATOM 1597 C C . GLY A 1 198 ? 22.859 8.911 -26.953 1.00 91.94 198 GLY A C 1
ATOM 1598 O O . GLY A 1 198 ? 23.870 8.227 -26.801 1.00 91.94 198 GLY A O 1
ATOM 1599 N N . ILE A 1 199 ? 22.378 9.664 -25.959 1.00 91.00 199 ILE A N 1
ATOM 1600 C CA . ILE A 1 199 ? 23.019 9.803 -24.640 1.00 91.00 199 ILE A CA 1
ATOM 1601 C C . ILE A 1 199 ? 22.466 8.756 -23.673 1.00 91.00 199 ILE A C 1
ATOM 1603 O O . ILE A 1 199 ? 21.258 8.695 -23.449 1.00 91.00 199 ILE A O 1
ATOM 1607 N N . TYR A 1 200 ? 23.341 7.966 -23.050 1.00 91.06 200 TYR A N 1
ATOM 1608 C CA . TYR A 1 200 ? 22.943 6.964 -22.059 1.00 91.06 200 TYR A CA 1
ATOM 1609 C C . TYR A 1 200 ? 22.245 7.603 -20.848 1.00 91.06 200 TYR A C 1
ATOM 1611 O O . TYR A 1 200 ? 22.781 8.516 -20.227 1.00 91.06 200 TYR A O 1
ATOM 1619 N N . GLN A 1 201 ? 21.051 7.109 -20.522 1.00 89.69 201 GLN A N 1
ATOM 1620 C CA . GLN A 1 201 ? 20.214 7.566 -19.404 1.00 89.69 201 GLN A CA 1
ATOM 1621 C C . GLN A 1 201 ? 20.228 6.590 -18.219 1.00 89.69 201 GLN A C 1
ATOM 1623 O O . GLN A 1 201 ? 19.491 6.774 -17.248 1.00 89.69 201 GLN A O 1
ATOM 1628 N N . GLY A 1 202 ? 21.021 5.521 -18.304 1.00 91.00 202 GLY A N 1
ATOM 1629 C CA . GLY A 1 202 ? 21.096 4.491 -17.279 1.00 91.00 202 GLY A CA 1
ATOM 1630 C C . GLY A 1 202 ? 20.233 3.255 -17.548 1.00 91.00 202 GLY A C 1
ATOM 1631 O O . GLY A 1 202 ? 19.563 3.117 -18.580 1.00 91.00 202 GLY A O 1
ATOM 1632 N N . ARG A 1 203 ? 20.245 2.340 -16.576 1.00 93.25 203 ARG A N 1
ATOM 1633 C CA . ARG A 1 203 ? 19.416 1.130 -16.564 1.00 93.25 203 ARG A CA 1
ATOM 1634 C C . ARG A 1 203 ? 17.999 1.439 -16.109 1.00 93.25 203 ARG A C 1
ATOM 1636 O O . ARG A 1 203 ? 17.782 2.307 -15.268 1.00 93.25 203 ARG A O 1
ATOM 1643 N N . TYR A 1 204 ? 17.045 0.703 -16.652 1.00 95.56 204 TYR A N 1
ATOM 1644 C CA . TYR A 1 204 ? 15.646 0.694 -16.236 1.00 95.56 204 TYR A CA 1
ATOM 1645 C C . TYR A 1 204 ? 15.164 -0.756 -16.215 1.00 95.56 204 TYR A C 1
ATOM 1647 O O . TYR A 1 204 ? 15.844 -1.649 -16.727 1.00 95.56 204 TYR A O 1
ATOM 1655 N N . THR A 1 205 ? 13.979 -1.001 -15.670 1.00 97.19 205 THR A N 1
ATOM 1656 C CA . THR A 1 205 ? 13.230 -2.226 -15.958 1.00 97.19 205 THR A CA 1
ATOM 1657 C C . THR A 1 205 ? 12.042 -1.896 -16.860 1.00 97.19 205 THR A C 1
ATOM 1659 O O . THR A 1 205 ? 11.311 -0.936 -16.612 1.00 97.19 205 THR A O 1
ATOM 1662 N N . TRP A 1 206 ? 11.883 -2.658 -17.941 1.00 98.19 206 TRP A N 1
ATOM 1663 C CA . TRP A 1 206 ? 10.696 -2.629 -18.789 1.00 98.19 206 TRP A CA 1
ATOM 1664 C C . TRP A 1 206 ? 9.628 -3.489 -18.128 1.00 98.19 206 TRP A C 1
ATOM 1666 O O . TRP A 1 206 ? 9.772 -4.709 -18.083 1.00 98.19 206 TRP A O 1
ATOM 1676 N N . ASN A 1 207 ? 8.580 -2.858 -17.614 1.00 97.56 207 ASN A N 1
ATOM 1677 C CA . ASN A 1 207 ? 7.576 -3.488 -16.773 1.00 97.56 207 ASN A CA 1
ATOM 1678 C C . ASN A 1 207 ? 6.187 -3.457 -17.411 1.00 97.56 207 ASN A C 1
ATOM 1680 O O . ASN A 1 207 ? 5.825 -2.538 -18.155 1.00 97.56 207 ASN A O 1
ATOM 1684 N N . ILE A 1 208 ? 5.388 -4.438 -17.010 1.00 95.94 208 ILE A N 1
ATOM 1685 C CA . ILE A 1 208 ? 3.927 -4.400 -17.079 1.00 95.94 208 ILE A CA 1
ATOM 1686 C C . ILE A 1 208 ? 3.418 -3.198 -16.240 1.00 95.94 208 ILE A C 1
ATOM 1688 O O . ILE A 1 208 ? 3.936 -2.971 -15.141 1.00 95.94 208 ILE A O 1
ATOM 1692 N N . PRO A 1 209 ? 2.468 -2.377 -16.733 1.00 93.62 209 PRO A N 1
ATOM 1693 C CA . PRO A 1 209 ? 1.811 -1.339 -15.948 1.00 93.62 209 PRO A CA 1
ATOM 1694 C C . PRO A 1 209 ? 0.780 -1.936 -14.980 1.00 93.62 209 PRO A C 1
ATOM 1696 O O . PRO A 1 209 ? 0.192 -2.974 -15.265 1.00 93.62 209 PRO A O 1
ATOM 1699 N N . LYS A 1 210 ? 0.515 -1.227 -13.877 1.00 91.81 210 LYS A N 1
ATOM 1700 C CA . LYS A 1 210 ? -0.679 -1.439 -13.047 1.00 91.81 210 LYS A CA 1
ATOM 1701 C C . LYS A 1 210 ? -1.892 -0.984 -13.868 1.00 91.81 210 LYS A C 1
ATOM 1703 O O . LYS A 1 210 ? -2.069 0.211 -14.069 1.00 91.81 210 LYS A O 1
ATOM 1708 N N . ASP A 1 211 ? -2.559 -1.935 -14.515 1.00 90.88 211 ASP A N 1
ATOM 1709 C CA . ASP A 1 211 ? -3.659 -1.726 -15.469 1.00 90.88 211 ASP A CA 1
ATOM 1710 C C . ASP A 1 211 ? -4.364 -3.076 -15.719 1.00 90.88 211 ASP A C 1
ATOM 1712 O O . ASP A 1 211 ? -3.808 -4.135 -15.415 1.00 90.88 211 ASP A O 1
ATOM 1716 N N . LYS A 1 212 ? -5.535 -3.063 -16.357 1.00 93.19 212 LYS A N 1
ATOM 1717 C CA . LYS A 1 212 ? -6.421 -4.215 -16.592 1.00 93.19 212 LYS A CA 1
ATOM 1718 C C . LYS A 1 212 ? -5.756 -5.439 -17.210 1.00 93.19 212 LYS A C 1
ATOM 1720 O O . LYS A 1 212 ? -6.119 -6.571 -16.916 1.00 93.19 212 LYS A O 1
ATOM 1725 N N . TRP A 1 213 ? -4.754 -5.251 -18.067 1.00 94.31 213 TRP A N 1
ATOM 1726 C CA . TRP A 1 213 ? -4.108 -6.391 -18.717 1.00 94.31 213 TRP A CA 1
ATOM 1727 C C . TRP A 1 213 ? -3.098 -7.113 -17.820 1.00 94.31 213 TRP A C 1
ATOM 1729 O O . TRP A 1 213 ? -2.768 -8.258 -18.111 1.00 94.31 213 TRP A O 1
ATOM 1739 N N . MET A 1 214 ? -2.650 -6.499 -16.718 1.00 95.56 214 MET A N 1
ATOM 1740 C CA . MET A 1 214 ? -1.878 -7.199 -15.682 1.00 95.56 214 MET A CA 1
ATOM 1741 C C . MET A 1 214 ? -2.680 -8.371 -15.104 1.00 95.56 214 MET A C 1
ATOM 1743 O O . MET A 1 214 ? -2.096 -9.375 -14.721 1.00 95.56 214 MET A O 1
ATOM 1747 N N . THR A 1 215 ? -4.009 -8.250 -15.091 1.00 95.62 215 THR A N 1
ATOM 1748 C CA . THR A 1 215 ? -4.968 -9.204 -14.521 1.00 95.62 215 THR A CA 1
ATOM 1749 C C . THR A 1 215 ? -5.872 -9.853 -15.575 1.00 95.62 215 THR A C 1
ATOM 1751 O O . THR A 1 215 ? -6.792 -10.580 -15.225 1.00 95.62 215 THR A O 1
ATOM 1754 N N . ASN A 1 216 ? -5.627 -9.618 -16.873 1.00 95.94 216 ASN A N 1
ATOM 1755 C CA . ASN A 1 216 ? -6.516 -10.022 -17.976 1.00 95.94 216 ASN A CA 1
ATOM 1756 C C . ASN A 1 216 ? -7.989 -9.578 -17.805 1.00 95.94 216 ASN A C 1
ATOM 1758 O O . ASN A 1 216 ? -8.897 -10.238 -18.304 1.00 95.94 216 ASN A O 1
ATOM 1762 N N . MET A 1 217 ? -8.237 -8.458 -17.127 1.00 96.31 217 MET A N 1
ATOM 1763 C CA . MET A 1 217 ? -9.585 -7.936 -16.909 1.00 96.31 217 MET A CA 1
ATOM 1764 C C . MET A 1 217 ? -10.120 -7.141 -18.113 1.00 96.31 217 MET A C 1
ATOM 1766 O O . MET A 1 217 ? -9.362 -6.500 -18.848 1.00 96.31 217 MET A O 1
ATOM 1770 N N . ASP A 1 218 ? -11.444 -7.172 -18.280 1.00 95.12 218 ASP A N 1
ATOM 1771 C CA . ASP A 1 218 ? -12.223 -6.341 -19.197 1.00 95.12 218 ASP A CA 1
ATOM 1772 C C . ASP A 1 218 ? -12.826 -5.148 -18.439 1.00 95.12 218 ASP A C 1
ATOM 1774 O O . ASP A 1 218 ? -13.556 -5.334 -17.474 1.00 95.12 218 ASP A O 1
ATOM 1778 N N . ASP A 1 219 ? -12.519 -3.931 -18.882 1.00 93.38 219 ASP A N 1
ATOM 1779 C CA . ASP A 1 219 ? -13.013 -2.667 -18.318 1.00 93.38 219 ASP A CA 1
ATOM 1780 C C . ASP A 1 219 ? -14.428 -2.295 -18.794 1.00 93.38 219 ASP A C 1
ATOM 1782 O O . ASP A 1 219 ? -14.926 -1.218 -18.479 1.00 93.38 219 ASP A O 1
ATOM 1786 N N . ASN A 1 220 ? -15.080 -3.162 -19.575 1.00 95.69 220 ASN A N 1
ATOM 1787 C CA . ASN A 1 220 ? -16.504 -3.047 -19.899 1.00 95.69 220 ASN A CA 1
ATOM 1788 C C . ASN A 1 220 ? -17.402 -3.846 -18.937 1.00 95.69 220 ASN A C 1
ATOM 1790 O O . ASN A 1 220 ? -18.621 -3.843 -19.116 1.00 95.69 220 ASN A O 1
ATOM 1794 N N . LEU A 1 221 ? -16.816 -4.568 -17.976 1.00 97.00 221 LEU A N 1
ATOM 1795 C CA . LEU A 1 221 ? -17.535 -5.356 -16.979 1.00 97.00 221 LEU A CA 1
ATOM 1796 C C . LEU A 1 221 ? -17.457 -4.661 -15.622 1.00 97.00 221 LEU A C 1
ATOM 1798 O O . LEU A 1 221 ? -16.384 -4.572 -15.031 1.00 97.00 221 LEU A O 1
ATOM 1802 N N . ASP A 1 222 ? -18.607 -4.236 -15.103 1.00 97.19 222 ASP A N 1
ATOM 1803 C CA . ASP A 1 222 ? -18.711 -3.557 -13.806 1.00 97.19 222 ASP A CA 1
ATOM 1804 C C . ASP A 1 222 ? -18.260 -4.451 -12.630 1.00 97.19 222 ASP A C 1
ATOM 1806 O O . ASP A 1 222 ? -18.001 -3.955 -11.532 1.00 97.19 222 ASP A O 1
ATOM 1810 N N . GLU A 1 223 ? -18.207 -5.770 -12.834 1.00 97.38 223 GLU A N 1
ATOM 1811 C CA . GLU A 1 223 ? -17.765 -6.776 -11.866 1.00 97.38 223 GLU A CA 1
ATOM 1812 C C . GLU A 1 223 ? -16.242 -6.896 -11.744 1.00 97.38 223 GLU A C 1
ATOM 1814 O O . GLU A 1 223 ? -15.743 -7.412 -10.740 1.00 97.38 223 GLU A O 1
ATOM 1819 N N . HIS A 1 224 ? -15.493 -6.473 -12.760 1.00 98.06 224 HIS A N 1
ATOM 1820 C CA . HIS A 1 224 ? -14.038 -6.530 -12.735 1.00 98.06 224 HIS A CA 1
ATOM 1821 C C . HIS A 1 224 ? -13.500 -5.290 -12.038 1.00 98.06 224 HIS A C 1
ATOM 1823 O O . HIS A 1 224 ? -13.969 -4.197 -12.298 1.00 98.06 224 HIS A O 1
ATOM 1829 N N . CYS A 1 225 ? -12.512 -5.409 -11.157 1.00 97.94 225 CYS A N 1
ATOM 1830 C CA . CYS A 1 225 ? -11.836 -4.233 -10.612 1.00 97.94 225 CYS A CA 1
ATOM 1831 C C . CYS A 1 225 ? -10.480 -4.599 -10.016 1.00 97.94 225 CYS A C 1
ATOM 1833 O O . CYS A 1 225 ? -10.280 -5.700 -9.496 1.00 97.94 225 CYS A O 1
ATOM 1835 N N . VAL A 1 226 ? -9.562 -3.638 -10.046 1.00 97.81 226 VAL A N 1
ATOM 1836 C CA . VAL A 1 226 ? -8.320 -3.655 -9.277 1.00 97.81 226 VAL A CA 1
ATOM 1837 C C . VAL A 1 226 ? -8.301 -2.374 -8.453 1.00 97.81 226 VAL A C 1
ATOM 1839 O O . VAL A 1 226 ? -8.155 -1.293 -9.017 1.00 97.81 226 VAL A O 1
ATOM 1842 N N . LEU A 1 227 ? -8.456 -2.502 -7.136 1.00 97.75 227 LEU A N 1
ATOM 1843 C CA . LEU A 1 227 ? -8.359 -1.384 -6.203 1.00 97.75 227 LEU A CA 1
ATOM 1844 C C . LEU A 1 227 ? -6.975 -1.337 -5.569 1.00 97.75 227 LEU A C 1
ATOM 1846 O O . LEU A 1 227 ? -6.474 -2.363 -5.102 1.00 97.75 227 LEU A O 1
ATOM 1850 N N . CYS A 1 228 ? -6.387 -0.144 -5.516 1.00 97.06 228 CYS A N 1
ATOM 1851 C CA . CYS A 1 228 ? -5.130 0.118 -4.827 1.00 97.06 228 CYS A CA 1
ATOM 1852 C C . CYS A 1 228 ? -5.347 1.081 -3.654 1.00 97.06 228 CYS A C 1
ATOM 1854 O O . CYS A 1 228 ? -6.026 2.093 -3.797 1.00 97.06 228 CYS A O 1
ATOM 1856 N N . GLY A 1 229 ? -4.792 0.750 -2.487 1.00 96.31 229 GLY A N 1
ATOM 1857 C CA . GLY A 1 229 ? -4.831 1.624 -1.314 1.00 96.31 229 GLY A CA 1
ATOM 1858 C C . GLY A 1 229 ? -3.849 2.790 -1.444 1.00 96.31 229 GLY A C 1
ATOM 1859 O O . GLY A 1 229 ? -2.679 2.589 -1.780 1.00 96.31 229 GLY A O 1
ATOM 1860 N N . GLU A 1 230 ? -4.304 4.004 -1.144 1.00 94.75 230 GLU A N 1
ATOM 1861 C CA . GLU A 1 230 ? -3.543 5.255 -1.291 1.00 94.75 230 GLU A CA 1
ATOM 1862 C C . GLU A 1 230 ? -3.332 5.993 0.048 1.00 94.75 230 GLU A C 1
ATOM 1864 O O . GLU A 1 230 ? -2.495 6.902 0.133 1.00 94.75 230 GLU A O 1
ATOM 1869 N N . ASN A 1 231 ? -3.985 5.545 1.131 1.00 93.38 231 ASN A N 1
ATOM 1870 C CA . ASN A 1 231 ? -3.887 6.143 2.466 1.00 93.38 231 ASN A CA 1
ATOM 1871 C C . ASN A 1 231 ? -3.701 5.120 3.611 1.00 93.38 231 ASN A C 1
ATOM 1873 O O . ASN A 1 231 ? -3.570 3.917 3.396 1.00 93.38 231 ASN A O 1
ATOM 1877 N N . TYR A 1 232 ? -3.670 5.623 4.849 1.00 93.94 232 TYR A N 1
ATOM 1878 C CA . TYR A 1 232 ? -3.502 4.831 6.075 1.00 93.94 232 TYR A CA 1
ATOM 1879 C C . TYR A 1 232 ? -4.744 4.810 6.981 1.00 93.94 232 TYR A C 1
ATOM 1881 O O . TYR A 1 232 ? -4.656 4.355 8.122 1.00 93.94 232 TYR A O 1
ATOM 1889 N N . ASP A 1 233 ? -5.888 5.269 6.474 1.00 93.81 233 ASP A N 1
ATOM 1890 C CA . ASP A 1 233 ? -7.154 5.319 7.205 1.00 93.81 233 ASP A CA 1
ATOM 1891 C C . ASP A 1 233 ? -8.074 4.197 6.714 1.00 93.81 233 ASP A C 1
ATOM 1893 O O . ASP A 1 233 ? -8.091 3.097 7.279 1.00 93.81 233 ASP A O 1
ATOM 1897 N N . SER A 1 234 ? -8.796 4.422 5.615 1.00 95.94 234 SER A N 1
ATOM 1898 C CA . SER A 1 234 ? -9.628 3.384 5.001 1.00 95.94 234 SER A CA 1
ATOM 1899 C C . SER A 1 234 ? -8.778 2.273 4.369 1.00 95.94 234 SER A C 1
ATOM 1901 O O . SER A 1 234 ? -9.179 1.113 4.450 1.00 95.94 234 SER A O 1
ATOM 1903 N N . GLY A 1 235 ? -7.557 2.574 3.895 1.00 96.06 235 GLY A N 1
ATOM 1904 C CA . GLY A 1 235 ? -6.523 1.588 3.527 1.00 96.06 235 GLY A CA 1
ATOM 1905 C C . GLY A 1 235 ? -6.171 0.606 4.654 1.00 96.06 235 GLY A C 1
ATOM 1906 O O . GLY A 1 235 ? -5.877 -0.564 4.420 1.00 96.06 235 GLY A O 1
ATOM 1907 N N . CYS A 1 236 ? -6.283 1.054 5.906 1.00 97.50 236 CYS A N 1
ATOM 1908 C CA . CYS A 1 236 ? -6.072 0.240 7.104 1.00 97.50 236 CYS A CA 1
ATOM 1909 C C . CYS A 1 236 ? -7.367 -0.365 7.664 1.00 97.50 236 CYS A C 1
ATOM 1911 O O . CYS A 1 236 ? -7.351 -0.926 8.764 1.00 97.50 236 CYS A O 1
ATOM 1913 N N . PHE A 1 237 ? -8.489 -0.255 6.945 1.00 97.94 237 PHE A N 1
ATOM 1914 C CA . PHE A 1 237 ? -9.812 -0.679 7.409 1.00 97.94 237 PHE A CA 1
ATOM 1915 C C . PHE A 1 237 ? -10.208 0.004 8.731 1.00 97.94 237 PHE A C 1
ATOM 1917 O O . PHE A 1 237 ? -10.752 -0.632 9.636 1.00 97.94 237 PHE A O 1
ATOM 1924 N N . ARG A 1 238 ? -9.891 1.300 8.869 1.00 94.19 238 ARG A N 1
ATOM 1925 C CA . ARG A 1 238 ? -10.226 2.132 10.042 1.00 94.19 238 ARG A CA 1
ATOM 1926 C C . ARG A 1 238 ? -11.207 3.270 9.730 1.00 94.19 238 ARG A C 1
ATOM 1928 O O . ARG A 1 238 ? -11.645 3.948 10.655 1.00 94.19 238 ARG A O 1
ATOM 1935 N N . ALA A 1 239 ? -11.561 3.458 8.461 1.00 92.50 239 ALA A N 1
ATOM 1936 C CA . ALA A 1 239 ? -12.551 4.420 7.982 1.00 92.50 239 ALA A CA 1
ATOM 1937 C C . ALA A 1 239 ? -13.266 3.870 6.737 1.00 92.50 239 ALA A C 1
ATOM 1939 O O . ALA A 1 239 ? -12.747 2.970 6.078 1.00 92.50 239 ALA A O 1
ATOM 1940 N N . LEU A 1 240 ? -14.447 4.405 6.411 1.00 92.62 240 LEU A N 1
ATOM 1941 C CA . LEU A 1 240 ? -15.152 4.076 5.166 1.00 92.62 240 LEU A CA 1
ATOM 1942 C C . LEU A 1 240 ? -14.358 4.551 3.937 1.00 92.62 240 LEU A C 1
ATOM 1944 O O . LEU A 1 240 ? -13.676 5.567 4.034 1.00 92.62 240 LEU A O 1
ATOM 1948 N N . PRO A 1 241 ? -14.442 3.849 2.791 1.00 96.00 241 PRO A N 1
ATOM 1949 C CA . PRO A 1 241 ? -13.642 4.189 1.619 1.00 96.00 241 PRO A CA 1
ATOM 1950 C C . PRO A 1 241 ? -14.205 5.378 0.839 1.00 96.00 241 PRO A C 1
ATOM 1952 O O . PRO A 1 241 ? -15.418 5.459 0.624 1.00 96.00 241 PRO A O 1
ATOM 1955 N N . VAL A 1 242 ? -13.304 6.186 0.279 1.00 93.81 242 VAL A N 1
ATOM 1956 C CA . VAL A 1 242 ? -13.575 7.078 -0.858 1.00 93.81 242 VAL A CA 1
ATOM 1957 C C . VAL A 1 242 ? -12.804 6.586 -2.092 1.00 93.81 242 VAL A C 1
ATOM 1959 O O . VAL A 1 242 ? -11.583 6.519 -2.091 1.00 93.81 242 VAL A O 1
ATOM 1962 N N . ILE A 1 243 ? -13.504 6.194 -3.161 1.00 96.06 243 ILE A N 1
ATOM 1963 C CA . ILE A 1 243 ? -12.860 5.652 -4.375 1.00 96.06 243 ILE A CA 1
ATOM 1964 C C . ILE A 1 243 ? -12.787 6.740 -5.452 1.00 96.06 243 ILE A C 1
ATOM 1966 O O . ILE A 1 243 ? -13.616 6.781 -6.366 1.00 96.06 243 ILE A O 1
ATOM 1970 N N . ASP A 1 244 ? -11.840 7.658 -5.279 1.00 92.12 244 ASP A N 1
ATOM 1971 C CA . ASP A 1 244 ? -11.575 8.816 -6.145 1.00 92.12 244 ASP A CA 1
ATOM 1972 C C . ASP A 1 244 ? -10.069 9.130 -6.273 1.00 92.12 244 ASP A C 1
ATOM 1974 O O . ASP A 1 244 ? -9.696 10.259 -6.581 1.00 92.12 244 ASP A O 1
ATOM 1978 N N . GLU A 1 245 ? -9.217 8.127 -6.027 1.00 90.88 245 GLU A N 1
ATOM 1979 C CA . GLU A 1 245 ? -7.748 8.213 -5.949 1.00 90.88 245 GLU A CA 1
ATOM 1980 C C . GLU A 1 245 ? -7.183 8.826 -4.653 1.00 90.88 245 GLU A C 1
ATOM 1982 O O . GLU A 1 245 ? -5.971 8.750 -4.445 1.00 90.88 245 GLU A O 1
ATOM 1987 N N . SER A 1 246 ? -8.008 9.394 -3.761 1.00 90.69 246 SER A N 1
ATOM 1988 C CA . SER A 1 246 ? -7.523 9.915 -2.470 1.00 90.69 246 SER A CA 1
ATOM 1989 C C . SER A 1 246 ? -7.256 8.803 -1.451 1.00 90.69 246 SER A C 1
ATOM 1991 O O . SER A 1 246 ? -6.162 8.723 -0.886 1.00 90.69 246 SER A O 1
ATOM 1993 N N . ASP A 1 247 ? -8.235 7.918 -1.254 1.00 93.69 247 ASP A N 1
ATOM 1994 C CA . ASP A 1 247 ? -8.103 6.751 -0.388 1.00 93.69 247 ASP A CA 1
ATOM 1995 C C . ASP A 1 247 ? -7.828 5.477 -1.181 1.00 93.69 247 ASP A C 1
ATOM 1997 O O . ASP A 1 247 ? -6.981 4.670 -0.794 1.00 93.69 247 ASP A O 1
ATOM 2001 N N . TRP A 1 248 ? -8.592 5.291 -2.260 1.00 97.12 248 TRP A N 1
ATOM 2002 C CA . TRP A 1 248 ? -8.545 4.126 -3.132 1.00 97.12 248 TRP A CA 1
ATOM 2003 C C . TRP A 1 248 ? -8.606 4.558 -4.592 1.00 97.12 248 TRP A C 1
ATOM 2005 O O . TRP A 1 248 ? -9.438 5.384 -4.977 1.00 97.12 248 TRP A O 1
ATOM 2015 N N . SER A 1 249 ? -7.757 3.956 -5.411 1.00 95.94 249 SER A N 1
ATOM 2016 C CA . SER A 1 249 ? -7.712 4.134 -6.862 1.00 95.94 249 SER A CA 1
ATOM 2017 C C . SER A 1 249 ? -8.267 2.890 -7.564 1.00 95.94 249 SER A C 1
ATOM 2019 O O . SER A 1 249 ? -7.940 1.763 -7.191 1.00 95.94 249 SER A O 1
ATOM 2021 N N . ASP A 1 250 ? -9.132 3.093 -8.564 1.00 96.81 250 ASP A N 1
ATOM 2022 C CA . ASP A 1 250 ? -9.535 2.052 -9.520 1.00 96.81 250 ASP A CA 1
ATOM 2023 C C . ASP A 1 250 ? -8.553 2.074 -10.692 1.00 96.81 250 ASP A C 1
ATOM 2025 O O . ASP A 1 250 ? -8.379 3.093 -11.359 1.00 96.81 250 ASP A O 1
ATOM 2029 N N . GLU A 1 251 ? -7.876 0.954 -10.918 1.00 94.88 251 GLU A N 1
ATOM 2030 C CA . GLU A 1 251 ? -6.785 0.869 -11.888 1.00 94.88 251 GLU A CA 1
ATOM 2031 C C . GLU A 1 251 ? -7.236 0.452 -13.291 1.00 94.88 251 GLU A C 1
ATOM 2033 O O . GLU A 1 251 ? -6.387 0.322 -14.182 1.00 94.88 251 GLU A O 1
ATOM 2038 N N . ILE A 1 252 ? -8.531 0.186 -13.501 1.00 94.38 252 ILE A N 1
ATOM 2039 C CA . ILE A 1 252 ? -9.029 -0.332 -14.783 1.00 94.38 252 ILE A CA 1
ATOM 2040 C C . ILE A 1 252 ? -10.095 0.546 -15.437 1.00 94.38 252 ILE A C 1
ATOM 2042 O O . ILE A 1 252 ? -10.146 0.574 -16.669 1.00 94.38 252 ILE A O 1
ATOM 2046 N N . HIS A 1 253 ? -10.910 1.266 -14.660 1.00 94.88 253 HIS A N 1
ATOM 2047 C CA . HIS A 1 253 ? -11.994 2.090 -15.198 1.00 94.88 253 HIS A CA 1
ATOM 2048 C C . HIS A 1 253 ? -11.678 3.584 -15.192 1.00 94.88 253 HIS A C 1
ATOM 2050 O O . HIS A 1 253 ? -11.169 4.125 -14.217 1.00 94.88 253 HIS A O 1
ATOM 2056 N N . ASP A 1 254 ? -12.131 4.286 -16.233 1.00 92.00 254 ASP A N 1
ATOM 2057 C CA . ASP A 1 254 ? -12.157 5.756 -16.244 1.00 92.00 254 ASP A CA 1
ATOM 2058 C C . ASP A 1 254 ? -13.213 6.322 -15.270 1.00 92.00 254 ASP A C 1
ATOM 2060 O O . ASP A 1 254 ? -13.157 7.480 -14.861 1.00 92.00 254 ASP A O 1
ATOM 2064 N N . THR A 1 255 ? -14.236 5.535 -14.926 1.00 94.44 255 THR A N 1
ATOM 2065 C CA . THR A 1 255 ? -15.266 5.890 -13.943 1.00 94.44 255 THR A CA 1
ATOM 2066 C C . THR A 1 255 ? -15.622 4.664 -13.124 1.00 94.44 255 THR A C 1
ATOM 2068 O O . THR A 1 255 ? -16.104 3.676 -13.666 1.00 94.44 255 THR A O 1
ATOM 2071 N N . VAL A 1 256 ? -15.422 4.754 -11.810 1.00 96.50 256 VAL A N 1
ATOM 2072 C CA . VAL A 1 256 ? -15.620 3.635 -10.882 1.00 96.50 256 VAL A CA 1
ATOM 2073 C C . VAL A 1 256 ? -17.084 3.158 -10.890 1.00 96.50 256 VAL A C 1
ATOM 2075 O O . VAL A 1 256 ? -17.972 3.957 -10.546 1.00 96.50 256 VAL A O 1
ATOM 2078 N N . PRO A 1 257 ? -17.358 1.875 -11.200 1.00 97.31 257 PRO A N 1
ATOM 2079 C CA . PRO A 1 257 ? -18.711 1.330 -11.203 1.00 97.31 257 PRO A CA 1
ATOM 2080 C C . PRO A 1 257 ? -19.392 1.405 -9.833 1.00 97.31 257 PRO A C 1
ATOM 2082 O O . PRO A 1 257 ? -18.773 1.227 -8.779 1.00 97.31 257 PRO A O 1
ATOM 2085 N N . GLN A 1 258 ? -20.712 1.613 -9.827 1.00 96.94 258 GLN A N 1
ATOM 2086 C CA . GLN A 1 258 ? -21.479 1.699 -8.578 1.00 96.94 258 GLN A CA 1
ATOM 2087 C C . GLN A 1 258 ? -21.470 0.375 -7.798 1.00 96.94 258 GLN A C 1
ATOM 2089 O O . GLN A 1 258 ? -21.451 0.395 -6.566 1.00 96.94 258 GLN A O 1
ATOM 2094 N N . LEU A 1 259 ? -21.444 -0.760 -8.508 1.00 97.38 259 LEU A N 1
ATOM 2095 C CA . LEU A 1 259 ? -21.308 -2.091 -7.915 1.00 97.38 259 LEU A CA 1
ATOM 2096 C C . LEU A 1 259 ? -20.032 -2.192 -7.072 1.00 97.38 259 LEU A C 1
ATOM 2098 O O . LEU A 1 259 ? -20.099 -2.598 -5.913 1.00 97.38 259 LEU A O 1
ATOM 2102 N N . ILE A 1 260 ? -18.897 -1.756 -7.624 1.00 98.38 260 ILE A N 1
ATOM 2103 C CA . ILE A 1 260 ? -17.595 -1.771 -6.952 1.00 98.38 260 ILE A CA 1
ATOM 2104 C C . ILE A 1 260 ? -17.603 -0.891 -5.706 1.00 98.38 260 ILE A C 1
ATOM 2106 O O . ILE A 1 260 ? -17.195 -1.352 -4.640 1.00 98.38 260 ILE A O 1
ATOM 2110 N N . LYS A 1 261 ? -18.139 0.334 -5.799 1.00 97.31 261 LYS A N 1
ATOM 2111 C CA . LYS A 1 261 ? -18.274 1.228 -4.635 1.00 97.31 261 LYS A CA 1
ATOM 2112 C C . LYS A 1 261 ? -19.050 0.550 -3.510 1.00 97.31 261 LYS A C 1
ATOM 2114 O O . LYS A 1 261 ? -18.570 0.479 -2.384 1.00 97.31 261 LYS A O 1
ATOM 2119 N N . THR A 1 262 ? -20.224 0.000 -3.818 1.00 97.50 262 THR A N 1
ATOM 2120 C CA . THR A 1 262 ? -21.060 -0.687 -2.827 1.00 97.50 262 THR A CA 1
ATOM 2121 C C . THR A 1 262 ? -20.372 -1.929 -2.257 1.00 97.50 262 THR A C 1
ATOM 2123 O O . THR A 1 262 ? -20.377 -2.119 -1.041 1.00 97.50 262 THR A O 1
ATOM 2126 N N . SER A 1 263 ? -19.756 -2.752 -3.106 1.00 98.50 263 SER A N 1
ATOM 2127 C CA . SER A 1 263 ? -19.037 -3.959 -2.695 1.00 98.50 263 SER A CA 1
ATOM 2128 C C . SER A 1 263 ? -17.895 -3.634 -1.734 1.00 98.50 263 SER A C 1
ATOM 2130 O O . SER A 1 263 ? -17.856 -4.156 -0.619 1.00 98.50 263 SER A O 1
ATOM 2132 N N . TRP A 1 264 ? -17.025 -2.690 -2.097 1.00 98.50 264 TRP A N 1
ATOM 2133 C CA . TRP A 1 264 ? -15.876 -2.319 -1.275 1.00 98.50 264 TRP A CA 1
ATOM 2134 C C . TRP A 1 264 ? -16.281 -1.635 0.037 1.00 98.50 264 TRP A C 1
ATOM 2136 O O . TRP A 1 264 ? -15.731 -1.936 1.099 1.00 98.50 264 TRP A O 1
ATOM 2146 N N . THR A 1 265 ? -17.314 -0.785 0.017 1.00 97.81 265 THR A N 1
ATOM 2147 C CA . THR A 1 265 ? -17.901 -0.231 1.247 1.00 97.81 265 THR A CA 1
ATOM 2148 C C . THR A 1 265 ? -18.422 -1.333 2.175 1.00 97.81 265 THR A C 1
ATOM 2150 O O . THR A 1 265 ? -18.227 -1.243 3.389 1.00 97.81 265 THR A O 1
ATOM 2153 N N . ASN A 1 266 ? -19.050 -2.386 1.642 1.00 97.44 266 ASN A N 1
ATOM 2154 C CA . ASN A 1 266 ? -19.521 -3.519 2.444 1.00 97.44 266 ASN A CA 1
ATOM 2155 C C . ASN A 1 266 ? -18.359 -4.314 3.051 1.00 97.44 266 ASN A C 1
ATOM 2157 O O . ASN A 1 266 ? -18.421 -4.667 4.228 1.00 97.44 266 ASN A O 1
ATOM 2161 N N . VAL A 1 267 ? -17.295 -4.546 2.278 1.00 98.56 267 VAL A N 1
ATOM 2162 C CA . VAL A 1 267 ? -16.063 -5.196 2.746 1.00 98.56 267 VAL A CA 1
ATOM 2163 C C . VAL A 1 267 ? -15.465 -4.433 3.931 1.00 98.56 267 VAL A C 1
ATOM 2165 O O . VAL A 1 267 ? -15.242 -5.014 4.995 1.00 98.56 267 VAL A O 1
ATOM 2168 N N . ILE A 1 268 ? -15.252 -3.123 3.782 1.00 98.19 268 ILE A N 1
ATOM 2169 C CA . ILE A 1 268 ? -14.663 -2.296 4.841 1.00 98.19 268 ILE A CA 1
ATOM 2170 C C . ILE A 1 268 ? -15.567 -2.246 6.076 1.00 98.19 268 ILE A C 1
ATOM 2172 O O . ILE A 1 268 ? -15.090 -2.444 7.195 1.00 98.19 268 ILE A O 1
ATOM 2176 N N . ASN A 1 269 ? -16.879 -2.072 5.894 1.00 95.00 269 ASN A N 1
ATOM 2177 C CA . ASN A 1 269 ? -17.840 -2.126 6.996 1.00 95.00 269 ASN A CA 1
ATOM 2178 C C . ASN A 1 269 ? -17.809 -3.459 7.742 1.00 95.00 269 ASN A C 1
ATOM 2180 O O . ASN A 1 269 ? -17.864 -3.470 8.973 1.00 95.00 269 ASN A O 1
ATOM 2184 N N . PHE A 1 270 ? -17.721 -4.573 7.019 1.00 97.81 270 PHE A N 1
ATOM 2185 C CA . PHE A 1 270 ? -17.625 -5.895 7.619 1.00 97.81 270 PHE A CA 1
ATOM 2186 C C . PHE A 1 270 ? -16.364 -6.023 8.482 1.00 97.81 270 PHE A C 1
ATOM 2188 O O . PHE A 1 270 ? -16.462 -6.436 9.638 1.00 97.81 270 PHE A O 1
ATOM 2195 N N . VAL A 1 271 ? -15.193 -5.623 7.977 1.00 98.12 271 VAL A N 1
ATOM 2196 C CA . VAL A 1 271 ? -13.935 -5.693 8.742 1.00 98.12 271 VAL A CA 1
ATOM 2197 C C . VAL A 1 271 ? -13.988 -4.807 9.992 1.00 98.12 271 VAL A C 1
ATOM 2199 O O . VAL A 1 271 ? -13.606 -5.260 11.073 1.00 98.12 271 VAL A O 1
ATOM 2202 N N . MET A 1 272 ? -14.502 -3.579 9.869 1.00 94.50 272 MET A N 1
ATOM 2203 C CA . MET A 1 272 ? -14.587 -2.626 10.983 1.00 94.50 272 MET A CA 1
ATOM 2204 C C . MET A 1 272 ? -15.527 -3.087 12.098 1.00 94.50 272 MET A C 1
ATOM 2206 O O . MET A 1 272 ? -15.194 -2.956 13.280 1.00 94.50 272 MET A O 1
ATOM 2210 N N . ASN A 1 273 ? -16.694 -3.615 11.725 1.00 89.25 273 ASN A N 1
ATOM 2211 C CA . ASN A 1 273 ? -17.813 -3.777 12.652 1.00 89.25 273 ASN A CA 1
ATOM 2212 C C . ASN A 1 273 ? -18.056 -5.224 13.098 1.00 89.25 273 ASN A C 1
ATOM 2214 O O . ASN A 1 273 ? -18.762 -5.432 14.082 1.00 89.25 273 ASN A O 1
ATOM 2218 N N . SER A 1 274 ? -17.486 -6.225 12.418 1.00 87.94 274 SER A N 1
ATOM 2219 C CA . SER A 1 274 ? -17.671 -7.628 12.806 1.00 87.94 274 SER A CA 1
ATOM 2220 C C . SER A 1 274 ? -16.961 -7.971 14.117 1.00 87.94 274 SER A C 1
ATOM 2222 O O . SER A 1 274 ? -15.788 -7.637 14.345 1.00 87.94 274 SER A O 1
ATOM 2224 N N . SER A 1 275 ? -17.646 -8.738 14.965 1.00 85.25 275 SER A N 1
ATOM 2225 C CA . SER A 1 275 ? -16.989 -9.473 16.047 1.00 85.25 275 SER A CA 1
ATOM 2226 C C . SER A 1 275 ? -15.986 -10.486 15.483 1.00 85.25 275 SER A C 1
ATOM 2228 O O . SER A 1 275 ? -15.998 -10.816 14.300 1.00 85.25 275 SER A O 1
ATOM 2230 N N . ASP A 1 276 ? -15.098 -11.013 16.318 1.00 87.62 276 ASP A N 1
ATOM 2231 C CA . ASP A 1 276 ? -14.129 -12.033 15.894 1.00 87.62 276 ASP A CA 1
ATOM 2232 C C . ASP A 1 276 ? -14.798 -13.328 15.418 1.00 87.62 276 ASP A C 1
ATOM 2234 O O . ASP A 1 276 ? -14.400 -13.907 14.407 1.00 87.62 276 ASP A O 1
ATOM 2238 N N . SER A 1 277 ? -15.897 -13.729 16.064 1.00 86.56 277 SER A N 1
ATOM 2239 C CA . SER A 1 277 ? -16.682 -14.888 15.634 1.00 86.56 277 SER A CA 1
ATOM 2240 C C . SER A 1 277 ? -17.356 -14.662 14.276 1.00 86.56 277 SER A C 1
ATOM 2242 O O . SER A 1 277 ? -17.305 -15.544 13.414 1.00 86.56 277 SER A O 1
ATOM 2244 N N . GLU A 1 278 ? -17.948 -13.484 14.055 1.00 93.19 278 GLU A N 1
ATOM 2245 C CA . GLU A 1 278 ? -18.555 -13.132 12.766 1.00 93.19 278 GLU A CA 1
ATOM 2246 C C . GLU A 1 278 ? -17.503 -12.986 11.670 1.00 93.19 278 GLU A C 1
ATOM 2248 O O . GLU A 1 278 ? -17.725 -13.470 10.561 1.00 93.19 278 GLU A O 1
ATOM 2253 N N . PHE A 1 279 ? -16.361 -12.371 11.983 1.00 96.81 279 PHE A N 1
ATOM 2254 C CA . PHE A 1 279 ? -15.233 -12.235 11.070 1.00 96.81 279 PHE A CA 1
ATOM 2255 C C . PHE A 1 279 ? -14.752 -13.610 10.613 1.00 96.81 279 PHE A C 1
ATOM 2257 O O . PHE A 1 279 ? -14.749 -13.903 9.418 1.00 96.81 279 PHE A O 1
ATOM 2264 N N . LYS A 1 280 ? -14.443 -14.493 11.570 1.00 95.00 280 LYS A N 1
ATOM 2265 C CA . LYS A 1 280 ? -13.964 -15.848 11.291 1.00 95.00 280 LYS A CA 1
ATOM 2266 C C . LYS A 1 280 ? -14.949 -16.659 10.448 1.00 95.00 280 LYS A C 1
ATOM 2268 O O . LYS A 1 280 ? -14.536 -17.394 9.558 1.00 95.00 280 LYS A O 1
ATOM 2273 N N . THR A 1 281 ? -16.244 -16.513 10.716 1.00 96.62 281 THR A N 1
ATOM 2274 C CA . THR A 1 281 ? -17.293 -17.266 10.013 1.00 96.62 281 THR A CA 1
ATOM 2275 C C . THR A 1 281 ? -17.540 -16.738 8.600 1.00 96.62 281 THR A C 1
ATOM 2277 O O . THR A 1 281 ? -17.771 -17.526 7.687 1.00 96.62 281 THR A O 1
ATOM 2280 N N . ASN A 1 282 ? -17.507 -15.417 8.408 1.00 98.00 282 ASN A N 1
ATOM 2281 C CA . ASN A 1 282 ? -18.061 -14.785 7.209 1.00 98.00 282 ASN A CA 1
ATOM 2282 C C . ASN A 1 282 ? -17.024 -14.131 6.290 1.00 98.00 282 ASN A C 1
ATOM 2284 O O . ASN A 1 282 ? -17.408 -13.673 5.216 1.00 98.00 282 ASN A O 1
ATOM 2288 N N . ILE A 1 283 ? -15.732 -14.093 6.645 1.00 98.44 283 ILE A N 1
ATOM 2289 C CA . ILE A 1 283 ? -14.706 -13.453 5.801 1.00 98.44 283 ILE A CA 1
ATOM 2290 C C . ILE A 1 283 ? -14.660 -14.034 4.382 1.00 98.44 283 ILE A C 1
ATOM 2292 O O . ILE A 1 283 ? -14.491 -13.288 3.423 1.00 98.44 283 ILE A O 1
ATOM 2296 N N . GLY A 1 284 ? -14.916 -15.339 4.233 1.00 97.38 284 GLY A N 1
ATOM 2297 C CA . GLY A 1 284 ? -14.948 -16.024 2.937 1.00 97.38 284 GLY A CA 1
ATOM 2298 C C . GLY A 1 284 ? -16.065 -15.570 1.987 1.00 97.38 284 GLY A C 1
ATOM 2299 O O . GLY A 1 284 ? -16.050 -15.955 0.815 1.00 97.38 284 GLY A O 1
ATOM 2300 N N . ASN A 1 285 ? -17.024 -14.767 2.467 1.00 97.94 285 ASN A N 1
ATOM 2301 C CA . ASN A 1 285 ? -18.053 -14.131 1.638 1.00 97.94 285 ASN A CA 1
ATOM 2302 C C . ASN A 1 285 ? -17.544 -12.859 0.942 1.00 97.94 285 ASN A C 1
ATOM 2304 O O . ASN A 1 285 ? -18.147 -12.437 -0.036 1.00 97.94 285 ASN A O 1
ATOM 2308 N N . TYR A 1 286 ? -16.459 -12.267 1.448 1.00 98.44 286 TYR A N 1
ATOM 2309 C CA . TYR A 1 286 ? -15.924 -10.976 1.006 1.00 98.44 286 TYR A CA 1
ATOM 2310 C C . TYR A 1 286 ? -14.540 -11.110 0.379 1.00 98.44 286 TYR A C 1
ATOM 2312 O O . TYR A 1 286 ? -14.244 -10.466 -0.621 1.00 98.44 286 TYR A O 1
ATOM 2320 N N . PHE A 1 287 ? -13.694 -11.965 0.951 1.00 98.50 287 PHE A N 1
ATOM 2321 C CA . PHE A 1 287 ? -12.334 -12.187 0.489 1.00 98.50 287 PHE A CA 1
ATOM 2322 C C . PHE A 1 287 ? -12.082 -13.655 0.167 1.00 98.50 287 PHE A C 1
ATOM 2324 O O . PHE A 1 287 ? -12.608 -14.563 0.816 1.00 98.50 287 PHE A O 1
ATOM 2331 N N . ASP A 1 288 ? -11.186 -13.887 -0.784 1.00 97.88 288 ASP A N 1
ATOM 2332 C CA . ASP A 1 288 ? -10.447 -15.137 -0.849 1.00 97.88 288 ASP A CA 1
ATOM 2333 C C . ASP A 1 288 ? -9.461 -15.199 0.332 1.00 97.88 288 ASP A C 1
ATOM 2335 O O . ASP A 1 288 ? -8.431 -14.521 0.348 1.00 97.88 288 ASP A O 1
ATOM 2339 N N . LEU A 1 289 ? -9.791 -16.005 1.346 1.00 97.75 289 LEU A N 1
ATOM 2340 C CA . LEU A 1 289 ? -9.021 -16.095 2.591 1.00 97.75 289 LEU A CA 1
ATOM 2341 C C . LEU A 1 289 ? -7.563 -16.520 2.352 1.00 97.75 289 LEU A C 1
ATOM 2343 O O . LEU A 1 289 ? -6.661 -16.006 3.013 1.00 97.75 289 LEU A O 1
ATOM 2347 N N . GLN A 1 290 ? -7.318 -17.429 1.401 1.00 97.56 290 GLN A N 1
ATOM 2348 C CA . GLN A 1 290 ? -5.965 -17.906 1.108 1.00 97.56 290 GLN A CA 1
ATOM 2349 C C . GLN A 1 290 ? -5.082 -16.775 0.562 1.00 97.56 290 GLN A C 1
ATOM 2351 O O . GLN A 1 290 ? -3.922 -16.669 0.959 1.00 97.56 290 GLN A O 1
ATOM 2356 N N . SER A 1 291 ? -5.632 -15.871 -0.256 1.00 98.38 291 SER A N 1
ATOM 2357 C CA . SER A 1 291 ? -4.908 -14.689 -0.728 1.00 98.38 291 SER A CA 1
ATOM 2358 C C . SER A 1 291 ? -4.519 -13.723 0.390 1.00 98.38 291 SER A C 1
ATOM 2360 O O . SER A 1 291 ? -3.406 -13.203 0.356 1.00 98.38 291 SER A O 1
ATOM 2362 N N . LEU A 1 292 ? -5.373 -13.521 1.403 1.00 98.69 292 LEU A N 1
ATOM 2363 C CA . LEU A 1 292 ? -5.056 -12.675 2.562 1.00 98.69 292 LEU A CA 1
ATOM 2364 C C . LEU A 1 292 ? -3.942 -13.277 3.423 1.00 98.69 292 LEU A C 1
ATOM 2366 O O . LEU A 1 292 ? -3.034 -12.569 3.855 1.00 98.69 292 LEU A O 1
ATOM 2370 N N . ILE A 1 293 ? -4.000 -14.592 3.645 1.00 98.75 293 ILE A N 1
ATOM 2371 C CA . ILE A 1 293 ? -2.969 -15.347 4.368 1.00 98.75 293 ILE A CA 1
ATOM 2372 C C . ILE A 1 293 ? -1.628 -15.239 3.638 1.00 98.75 293 ILE A C 1
ATOM 2374 O O . ILE A 1 293 ? -0.622 -14.878 4.251 1.00 98.75 293 ILE A O 1
ATOM 2378 N N . ASP A 1 294 ? -1.619 -15.495 2.328 1.00 98.69 294 ASP A N 1
ATOM 2379 C CA . ASP A 1 294 ? -0.421 -15.370 1.498 1.00 98.69 294 ASP A CA 1
ATOM 2380 C C . ASP A 1 294 ? 0.135 -13.941 1.536 1.00 98.69 294 ASP A C 1
ATOM 2382 O O . ASP A 1 294 ? 1.345 -13.758 1.690 1.00 98.69 294 ASP A O 1
ATOM 2386 N N . TYR A 1 295 ? -0.740 -12.933 1.434 1.00 98.69 295 TYR A N 1
ATOM 2387 C CA . TYR A 1 295 ? -0.358 -11.523 1.471 1.00 98.69 295 TYR A CA 1
ATOM 2388 C C . TYR A 1 295 ? 0.358 -11.186 2.776 1.00 98.69 295 TYR A C 1
ATOM 2390 O O . TYR A 1 295 ? 1.459 -10.636 2.759 1.00 98.69 295 TYR A O 1
ATOM 2398 N N . HIS A 1 296 ? -0.227 -11.571 3.910 1.00 98.50 296 HIS A N 1
ATOM 2399 C CA . HIS A 1 296 ? 0.333 -11.280 5.226 1.00 98.50 296 HIS A CA 1
ATOM 2400 C C . HIS A 1 296 ? 1.687 -11.961 5.443 1.00 98.50 296 HIS A C 1
ATOM 2402 O O . HIS A 1 296 ? 2.671 -11.315 5.813 1.00 98.50 296 HIS A O 1
ATOM 2408 N N . ILE A 1 297 ? 1.775 -13.261 5.133 1.00 98.75 297 ILE A N 1
ATOM 2409 C CA . ILE A 1 297 ? 3.021 -14.034 5.240 1.00 98.75 297 ILE A CA 1
ATOM 2410 C C . ILE A 1 297 ? 4.111 -13.407 4.372 1.00 98.75 297 ILE A C 1
ATOM 2412 O O . ILE A 1 297 ? 5.230 -13.173 4.840 1.00 98.75 297 ILE A O 1
ATOM 2416 N N . PHE A 1 298 ? 3.799 -13.116 3.109 1.00 98.69 298 PHE A N 1
ATOM 2417 C CA . PHE A 1 298 ? 4.786 -12.585 2.182 1.00 98.69 298 PHE A CA 1
ATOM 2418 C C . PHE A 1 298 ? 5.200 -11.159 2.547 1.00 98.69 298 PHE A C 1
ATOM 2420 O O . PHE A 1 298 ? 6.395 -10.874 2.594 1.00 98.69 298 PHE A O 1
ATOM 2427 N N . GLY A 1 299 ? 4.248 -10.292 2.902 1.00 97.88 299 GLY A N 1
ATOM 2428 C CA . GLY A 1 299 ? 4.517 -8.933 3.371 1.00 97.88 299 GLY A CA 1
ATOM 2429 C C . GLY A 1 299 ? 5.420 -8.925 4.606 1.00 97.88 299 GLY A C 1
ATOM 2430 O O . GLY A 1 299 ? 6.344 -8.112 4.704 1.00 97.88 299 GLY A O 1
ATOM 2431 N N . MET A 1 300 ? 5.231 -9.881 5.521 1.00 97.38 300 MET A N 1
ATOM 2432 C CA . MET A 1 300 ? 6.128 -10.062 6.660 1.00 97.38 300 MET A CA 1
ATOM 2433 C C . MET A 1 300 ? 7.517 -10.537 6.240 1.00 97.38 300 MET A C 1
ATOM 2435 O O . MET A 1 300 ? 8.520 -9.953 6.673 1.00 97.38 300 MET A O 1
ATOM 2439 N N . TYR A 1 301 ? 7.590 -11.537 5.364 1.00 98.50 301 TYR A N 1
ATOM 2440 C CA . TYR A 1 301 ? 8.847 -12.136 4.932 1.00 98.50 301 TYR A CA 1
ATOM 2441 C C . TYR A 1 301 ? 9.730 -11.180 4.123 1.00 98.50 301 TYR A C 1
ATOM 2443 O O . TYR A 1 301 ? 10.941 -11.141 4.326 1.00 98.50 301 TYR A O 1
ATOM 2451 N N . ILE A 1 302 ? 9.149 -10.346 3.263 1.00 97.94 302 ILE A N 1
ATOM 2452 C CA . ILE A 1 302 ? 9.912 -9.368 2.474 1.00 97.94 302 ILE A CA 1
ATOM 2453 C C . ILE A 1 302 ? 10.188 -8.069 3.238 1.00 97.94 302 ILE A C 1
ATOM 2455 O O . ILE A 1 302 ? 10.872 -7.193 2.711 1.00 97.94 302 ILE A O 1
ATOM 2459 N N . CYS A 1 303 ? 9.682 -7.931 4.470 1.00 97.38 303 CYS A N 1
ATOM 2460 C CA . CYS A 1 303 ? 9.677 -6.671 5.217 1.00 97.38 303 CYS A CA 1
ATOM 2461 C C . CYS A 1 303 ? 9.018 -5.536 4.404 1.00 97.38 303 CYS A C 1
ATOM 2463 O O . CYS A 1 303 ? 9.609 -4.478 4.198 1.00 97.38 303 CYS A O 1
ATOM 2465 N N . GLY A 1 304 ? 7.813 -5.794 3.885 1.00 95.88 304 GLY A N 1
ATOM 2466 C CA . GLY A 1 304 ? 7.017 -4.850 3.098 1.00 95.88 304 GLY A CA 1
ATOM 2467 C C . GLY A 1 304 ? 6.389 -3.779 3.984 1.00 95.88 304 GLY A C 1
ATOM 2468 O O . GLY A 1 304 ? 5.206 -3.842 4.302 1.00 95.88 304 GLY A O 1
ATOM 2469 N N . ILE A 1 305 ? 7.196 -2.814 4.417 1.00 93.19 305 ILE A N 1
ATOM 2470 C CA . ILE A 1 305 ? 6.805 -1.803 5.411 1.00 93.19 305 ILE A CA 1
ATOM 2471 C C . ILE A 1 305 ? 5.687 -0.858 4.953 1.00 93.19 305 ILE A C 1
ATOM 2473 O O . ILE A 1 305 ? 4.962 -0.340 5.794 1.00 93.19 305 ILE A O 1
ATOM 2477 N N . ASP A 1 306 ? 5.558 -0.649 3.643 1.00 90.25 306 ASP A N 1
ATOM 2478 C CA . ASP A 1 306 ? 4.616 0.274 2.991 1.00 90.25 306 ASP A CA 1
ATOM 2479 C C . ASP A 1 306 ? 3.481 -0.506 2.293 1.00 90.25 306 ASP A C 1
ATOM 2481 O O . ASP A 1 306 ? 2.888 -0.018 1.342 1.00 90.25 306 ASP A O 1
ATOM 2485 N N . GLN A 1 307 ? 3.227 -1.752 2.732 1.00 93.94 307 GLN A N 1
ATOM 2486 C CA . GLN A 1 307 ? 2.271 -2.712 2.145 1.00 93.94 307 GLN A CA 1
ATOM 2487 C C . GLN A 1 307 ? 1.083 -3.004 3.080 1.00 93.94 307 GLN A C 1
ATOM 2489 O O . GLN A 1 307 ? 0.454 -4.050 3.002 1.00 93.94 307 GLN A O 1
ATOM 2494 N N . TYR A 1 308 ? 0.795 -2.135 4.049 1.00 95.56 308 TYR A N 1
ATOM 2495 C CA . TYR A 1 308 ? -0.274 -2.364 5.036 1.00 95.56 308 TYR A CA 1
ATOM 2496 C C . TYR A 1 308 ? -1.269 -1.205 5.137 1.00 95.56 308 TYR A C 1
ATOM 2498 O O . TYR A 1 308 ? -2.018 -1.113 6.099 1.00 95.56 308 TYR A O 1
ATOM 2506 N N . GLY A 1 309 ? -1.323 -0.348 4.124 1.00 93.19 309 GLY A N 1
ATOM 2507 C CA . GLY A 1 309 ? -2.374 0.661 3.972 1.00 93.19 309 GLY A CA 1
ATOM 2508 C C . GLY A 1 309 ? -2.309 1.250 2.574 1.00 93.19 309 GLY A C 1
ATOM 2509 O O . GLY A 1 309 ? -3.238 1.108 1.785 1.00 93.19 309 GLY A O 1
ATOM 2510 N N . LYS A 1 310 ? -1.129 1.765 2.224 1.00 90.88 310 LYS A N 1
ATOM 2511 C CA . LYS A 1 310 ? -0.772 2.096 0.846 1.00 90.88 310 LYS A CA 1
ATOM 2512 C C . LYS A 1 310 ? -0.317 0.867 0.060 1.00 90.88 310 LYS A C 1
ATOM 2514 O O . LYS A 1 310 ? 0.051 -0.144 0.658 1.00 90.88 310 LYS A O 1
ATOM 2519 N N . ASN A 1 311 ? -0.351 0.970 -1.271 1.00 91.69 311 ASN A N 1
ATOM 2520 C CA . ASN A 1 311 ? 0.187 0.007 -2.245 1.00 91.69 311 ASN A CA 1
ATOM 2521 C C . ASN A 1 311 ? -0.393 -1.417 -2.177 1.00 91.69 311 ASN A C 1
ATOM 2523 O O . ASN A 1 311 ? 0.027 -2.298 -2.931 1.00 91.69 311 ASN A O 1
ATOM 2527 N N . GLN A 1 312 ? -1.387 -1.647 -1.321 1.00 94.06 312 GLN A N 1
ATOM 2528 C CA . GLN A 1 312 ? -2.123 -2.900 -1.273 1.00 94.06 312 GLN A CA 1
ATOM 2529 C C . GLN A 1 312 ? -3.020 -2.987 -2.494 1.00 94.06 312 GLN A C 1
ATOM 2531 O O . GLN A 1 312 ? -3.746 -2.035 -2.772 1.00 94.06 312 GLN A O 1
ATOM 2536 N N . ILE A 1 313 ? -3.008 -4.126 -3.184 1.00 96.25 313 ILE A N 1
ATOM 2537 C CA . ILE A 1 313 ? -3.941 -4.382 -4.273 1.00 96.25 313 ILE A CA 1
ATOM 2538 C C . ILE A 1 313 ? -4.973 -5.415 -3.836 1.00 96.25 313 ILE A C 1
ATOM 2540 O O . ILE A 1 313 ? -4.620 -6.494 -3.357 1.00 96.25 313 ILE A O 1
ATOM 2544 N N . TYR A 1 314 ? -6.243 -5.111 -4.088 1.00 98.19 314 TYR A N 1
ATOM 2545 C CA . TYR A 1 314 ? -7.337 -6.072 -4.031 1.00 98.19 314 TYR A CA 1
ATOM 2546 C C . TYR A 1 314 ? -8.021 -6.133 -5.396 1.00 98.19 314 TYR A C 1
ATOM 2548 O O . TYR A 1 314 ? -8.378 -5.112 -5.977 1.00 98.19 314 TYR A O 1
ATOM 2556 N N . MET A 1 315 ? -8.181 -7.342 -5.922 1.00 97.50 315 MET A N 1
ATOM 2557 C CA . MET A 1 315 ? -8.738 -7.605 -7.249 1.00 97.50 315 MET A CA 1
ATOM 2558 C C . MET A 1 315 ? -10.072 -8.331 -7.113 1.00 97.50 315 MET A C 1
ATOM 2560 O O . MET A 1 315 ? -10.182 -9.234 -6.288 1.00 97.50 315 MET A O 1
ATOM 2564 N N . THR A 1 316 ? -11.052 -8.020 -7.949 1.00 98.12 316 THR A N 1
ATOM 2565 C CA . THR A 1 316 ? -12.292 -8.801 -8.056 1.00 98.12 316 THR A CA 1
ATOM 2566 C C . THR A 1 316 ? -12.642 -9.042 -9.520 1.00 98.12 316 THR A C 1
ATOM 2568 O O . THR A 1 316 ? -12.337 -8.215 -10.376 1.00 98.12 316 THR A O 1
ATOM 2571 N N . TYR A 1 317 ? -13.220 -10.209 -9.801 1.00 97.94 317 TYR A N 1
ATOM 2572 C CA . TYR A 1 317 ? -13.693 -10.615 -11.131 1.00 97.94 317 TYR A CA 1
ATOM 2573 C C . TYR A 1 317 ? -15.216 -10.833 -11.153 1.00 97.94 317 TYR A C 1
ATOM 2575 O O . TYR A 1 317 ? -15.786 -11.105 -12.202 1.00 97.94 317 TYR A O 1
ATOM 2583 N N . ASP A 1 318 ? -15.877 -10.759 -9.995 1.00 97.06 318 ASP A N 1
ATOM 2584 C CA . ASP A 1 318 ? -17.313 -11.008 -9.827 1.00 97.06 318 ASP A CA 1
ATOM 2585 C C . ASP A 1 318 ? -18.031 -9.875 -9.068 1.00 97.06 318 ASP A C 1
ATOM 2587 O O . ASP A 1 318 ? -19.227 -9.972 -8.796 1.00 97.06 318 ASP A O 1
ATOM 2591 N N . GLY A 1 319 ? -17.311 -8.810 -8.700 1.00 97.06 319 GLY A N 1
ATOM 2592 C CA . GLY A 1 319 ? -17.810 -7.696 -7.899 1.00 97.06 319 GLY A CA 1
ATOM 2593 C C . GLY A 1 319 ? -18.174 -8.062 -6.455 1.00 97.06 319 GLY A C 1
ATOM 2594 O O . GLY A 1 319 ? -18.725 -7.221 -5.742 1.00 97.06 319 GLY A O 1
ATOM 2595 N N . ILE A 1 320 ? -17.898 -9.287 -5.998 1.00 94.88 320 ILE A N 1
ATOM 2596 C CA . ILE A 1 320 ? -18.324 -9.815 -4.692 1.00 94.88 320 ILE A CA 1
ATOM 2597 C C . ILE A 1 320 ? -17.114 -10.257 -3.870 1.00 94.88 320 ILE A C 1
ATOM 2599 O O . ILE A 1 320 ? -16.934 -9.786 -2.745 1.00 94.88 320 ILE A O 1
ATOM 2603 N N . LYS A 1 321 ? -16.293 -11.163 -4.412 1.00 96.75 321 LYS A N 1
ATOM 2604 C CA . LYS A 1 321 ? -15.108 -11.696 -3.743 1.00 96.75 321 LYS A CA 1
ATOM 2605 C C . LYS A 1 321 ? -13.848 -10.980 -4.204 1.00 96.75 321 LYS A C 1
ATOM 2607 O O . LYS A 1 321 ? -13.569 -10.862 -5.397 1.00 96.75 321 LYS A O 1
ATOM 2612 N N . TRP A 1 322 ? -13.054 -10.569 -3.224 1.00 98.56 322 TRP A N 1
ATOM 2613 C CA . TRP A 1 322 ? -11.812 -9.836 -3.419 1.00 98.56 322 TRP A CA 1
ATOM 2614 C C . TRP A 1 322 ? -10.589 -10.715 -3.140 1.00 98.56 322 TRP A C 1
ATOM 2616 O O . TRP A 1 322 ? -10.550 -11.484 -2.179 1.00 98.56 322 TRP A O 1
ATOM 2626 N N . ILE A 1 323 ? -9.574 -10.595 -3.986 1.00 98.38 323 ILE A N 1
ATOM 2627 C CA . ILE A 1 323 ? -8.333 -11.369 -3.971 1.00 98.38 323 ILE A CA 1
ATOM 2628 C C . ILE A 1 323 ? -7.186 -10.393 -3.723 1.00 98.38 323 ILE A C 1
ATOM 2630 O O . ILE A 1 323 ? -6.965 -9.488 -4.528 1.00 98.38 323 ILE A O 1
ATOM 2634 N N . ALA A 1 324 ? -6.442 -10.568 -2.634 1.00 98.12 324 ALA A N 1
ATOM 2635 C CA . ALA A 1 324 ? -5.279 -9.733 -2.353 1.00 98.12 324 ALA A CA 1
ATOM 2636 C C . ALA A 1 324 ? -4.117 -10.041 -3.313 1.00 98.12 324 ALA A C 1
ATOM 2638 O O . ALA A 1 324 ? -3.887 -11.198 -3.682 1.00 98.12 324 ALA A O 1
ATOM 2639 N N . SER A 1 325 ? -3.374 -9.001 -3.694 1.00 96.25 325 SER A N 1
ATOM 2640 C CA . SER A 1 325 ? -2.166 -9.061 -4.520 1.00 96.25 325 SER A CA 1
ATOM 2641 C C . SER A 1 325 ? -1.160 -7.989 -4.116 1.00 96.25 325 SER A C 1
ATOM 2643 O O . SER A 1 325 ? -1.497 -7.015 -3.449 1.00 96.25 325 SER A O 1
ATOM 2645 N N . MET A 1 326 ? 0.089 -8.176 -4.530 1.00 94.81 326 MET A N 1
ATOM 2646 C CA . MET A 1 326 ? 1.224 -7.345 -4.139 1.00 94.81 326 MET A CA 1
ATOM 2647 C C . MET A 1 326 ? 1.657 -6.403 -5.262 1.00 94.81 326 MET A C 1
ATOM 2649 O O . MET A 1 326 ? 1.731 -6.801 -6.428 1.00 94.81 326 MET A O 1
ATOM 2653 N N . TYR A 1 327 ? 2.007 -5.169 -4.902 1.00 93.88 327 TYR A N 1
ATOM 2654 C CA . TYR A 1 327 ? 2.455 -4.140 -5.838 1.00 93.88 327 TYR A CA 1
ATOM 2655 C C . TYR A 1 327 ? 3.480 -3.200 -5.198 1.00 93.88 327 TYR A C 1
ATOM 2657 O O . TYR A 1 327 ? 3.590 -3.128 -3.984 1.00 93.88 327 TYR A O 1
ATOM 2665 N N . ASP A 1 328 ? 4.258 -2.503 -6.028 1.00 92.19 328 ASP A N 1
ATOM 2666 C CA . ASP A 1 328 ? 5.295 -1.542 -5.615 1.00 92.19 328 ASP A CA 1
ATOM 2667 C C . ASP A 1 328 ? 6.298 -2.105 -4.590 1.00 92.19 328 ASP A C 1
ATOM 2669 O O . ASP A 1 328 ? 6.418 -1.666 -3.448 1.00 92.19 328 ASP A O 1
ATOM 2673 N N . LEU A 1 329 ? 7.016 -3.152 -5.007 1.00 95.31 329 LEU A N 1
ATOM 2674 C CA . LEU A 1 329 ? 7.863 -3.961 -4.125 1.00 95.31 329 LEU A CA 1
ATOM 2675 C C . LEU A 1 329 ? 9.342 -3.552 -4.155 1.00 95.31 329 LEU A C 1
ATOM 2677 O O . LEU A 1 329 ? 10.212 -4.360 -3.823 1.00 95.31 329 LEU A O 1
ATOM 2681 N N . ASP A 1 330 ? 9.671 -2.334 -4.582 1.00 91.50 330 ASP A N 1
ATOM 2682 C CA . ASP A 1 330 ? 11.044 -1.815 -4.551 1.00 91.50 330 ASP A CA 1
ATOM 2683 C C . ASP A 1 330 ? 11.527 -1.498 -3.124 1.00 91.50 330 ASP A C 1
ATOM 2685 O O . ASP A 1 330 ? 12.717 -1.625 -2.845 1.00 91.50 330 ASP A O 1
ATOM 2689 N N . SER A 1 331 ? 10.615 -1.201 -2.197 1.00 92.69 331 SER A N 1
ATOM 2690 C CA . SER A 1 331 ? 10.860 -0.898 -0.775 1.00 92.69 331 SER A CA 1
ATOM 2691 C C . SER A 1 331 ? 10.870 -2.133 0.148 1.00 92.69 331 SER A C 1
ATOM 2693 O O . SER A 1 331 ? 10.301 -2.147 1.238 1.00 92.69 331 SER A O 1
ATOM 2695 N N . THR A 1 332 ? 11.514 -3.210 -0.300 1.00 96.50 332 THR A N 1
ATOM 2696 C CA . THR A 1 332 ? 11.519 -4.518 0.383 1.00 96.50 332 THR A CA 1
ATOM 2697 C C . THR A 1 332 ? 12.938 -4.981 0.727 1.00 96.50 332 THR A C 1
ATOM 2699 O O . THR A 1 332 ? 13.933 -4.318 0.421 1.00 96.50 332 THR A O 1
ATOM 2702 N N . TRP A 1 333 ? 13.076 -6.121 1.406 1.00 97.38 333 TRP A N 1
ATOM 2703 C CA . TRP A 1 333 ? 14.364 -6.747 1.742 1.00 97.38 333 TRP A CA 1
ATOM 2704 C C . TRP A 1 333 ? 15.323 -5.792 2.462 1.00 97.38 333 TRP A C 1
ATOM 2706 O O . TRP A 1 333 ? 16.513 -5.686 2.139 1.00 97.38 333 TRP A O 1
ATOM 2716 N N . GLY A 1 334 ? 14.760 -5.041 3.407 1.00 94.94 334 GLY A N 1
ATOM 2717 C CA . GLY A 1 334 ? 15.475 -4.100 4.256 1.00 94.94 334 GLY A CA 1
ATOM 2718 C C . GLY A 1 334 ? 15.689 -2.716 3.658 1.00 94.94 334 GLY A C 1
ATOM 2719 O O . GLY A 1 334 ? 16.232 -1.875 4.358 1.00 94.94 334 GLY A O 1
ATOM 2720 N N . LEU A 1 335 ? 15.284 -2.429 2.421 1.00 94.88 335 LEU A N 1
ATOM 2721 C CA . LEU A 1 335 ? 15.369 -1.068 1.890 1.00 94.88 335 LEU A CA 1
ATOM 2722 C C . LEU A 1 335 ? 14.179 -0.238 2.389 1.00 94.88 335 LEU A C 1
ATOM 2724 O O . LEU A 1 335 ? 13.037 -0.590 2.121 1.00 94.88 335 LEU A O 1
ATOM 2728 N N . TYR A 1 336 ? 14.437 0.861 3.104 1.00 92.38 336 TYR A N 1
ATOM 2729 C CA . TYR A 1 336 ? 13.374 1.780 3.525 1.00 92.38 336 TYR A CA 1
ATOM 2730 C C . TYR A 1 336 ? 12.764 2.500 2.307 1.00 92.38 336 TYR A C 1
ATOM 2732 O O . TYR A 1 336 ? 13.478 2.765 1.339 1.00 92.38 336 TYR A O 1
ATOM 2740 N N . TRP A 1 337 ? 11.471 2.842 2.351 1.00 90.06 337 TRP A N 1
ATOM 2741 C CA . TRP A 1 337 ? 10.684 3.273 1.180 1.00 90.06 337 TRP A CA 1
ATOM 2742 C C . TRP A 1 337 ? 11.234 4.499 0.445 1.00 90.06 337 TRP A C 1
ATOM 2744 O O . TRP A 1 337 ? 11.019 4.657 -0.750 1.00 90.06 337 TRP A O 1
ATOM 2754 N N . ASN A 1 338 ? 11.979 5.363 1.133 1.00 87.88 338 ASN A N 1
ATOM 2755 C CA . ASN A 1 338 ? 12.585 6.546 0.524 1.00 87.88 338 ASN A CA 1
ATOM 2756 C C . ASN A 1 338 ? 14.038 6.324 0.056 1.00 87.88 338 ASN A C 1
ATOM 2758 O O . ASN A 1 338 ? 14.680 7.261 -0.420 1.00 87.88 338 ASN A O 1
ATOM 2762 N N . GLY A 1 339 ? 14.580 5.114 0.225 1.00 88.69 339 GLY A N 1
ATOM 2763 C CA . GLY A 1 339 ? 15.939 4.731 -0.160 1.00 88.69 339 GLY A CA 1
ATOM 2764 C C . GLY A 1 339 ? 17.063 5.216 0.762 1.00 88.69 339 GLY A C 1
ATOM 2765 O O . GLY A 1 339 ? 18.229 4.940 0.479 1.00 88.69 339 GLY A O 1
ATOM 2766 N N . GLN A 1 340 ? 16.754 5.926 1.854 1.00 86.06 340 GLN A N 1
ATOM 2767 C CA . GLN A 1 340 ? 17.761 6.562 2.721 1.00 86.06 340 GLN A CA 1
ATOM 2768 C C . GLN A 1 340 ? 18.470 5.594 3.664 1.00 86.06 340 GLN A C 1
ATOM 2770 O O . GLN A 1 340 ? 19.615 5.831 4.049 1.00 86.06 340 GLN A O 1
ATOM 2775 N N . THR A 1 341 ? 17.789 4.528 4.084 1.00 89.25 341 THR A N 1
ATOM 2776 C CA . THR A 1 341 ? 18.266 3.650 5.158 1.00 89.25 341 THR A CA 1
ATOM 2777 C C . THR A 1 341 ? 18.031 2.186 4.817 1.00 89.25 341 THR A C 1
ATOM 2779 O O . THR A 1 341 ? 17.063 1.834 4.148 1.00 89.25 341 THR A O 1
ATOM 2782 N N . MET A 1 342 ? 18.933 1.334 5.311 1.00 90.19 342 MET A N 1
ATOM 2783 C CA . MET A 1 342 ? 18.725 -0.109 5.365 1.00 90.19 342 MET A CA 1
ATOM 2784 C C . MET A 1 342 ? 18.218 -0.488 6.755 1.00 90.19 342 MET A C 1
ATOM 2786 O O . MET A 1 342 ? 18.913 -0.269 7.749 1.00 90.19 342 MET A O 1
ATOM 2790 N N . LEU A 1 343 ? 17.013 -1.035 6.813 1.00 93.81 343 LEU A N 1
ATOM 2791 C CA . LEU A 1 343 ? 16.390 -1.578 8.006 1.00 93.81 343 LEU A CA 1
ATOM 2792 C C . LEU A 1 343 ? 17.086 -2.864 8.447 1.00 93.81 343 LEU A C 1
ATOM 2794 O O . LEU A 1 343 ? 17.673 -3.600 7.649 1.00 93.81 343 LEU A O 1
ATOM 2798 N N . ASN A 1 344 ? 16.987 -3.148 9.741 1.00 92.31 344 ASN A N 1
ATOM 2799 C CA . ASN A 1 344 ? 17.469 -4.405 10.290 1.00 92.31 344 ASN A CA 1
ATOM 2800 C C . ASN A 1 344 ? 16.520 -5.558 9.916 1.00 92.31 344 ASN A C 1
ATOM 2802 O O . ASN A 1 344 ? 15.328 -5.347 9.703 1.00 92.31 344 ASN A O 1
ATOM 2806 N N . TYR A 1 345 ? 17.024 -6.790 9.855 1.00 90.56 345 TYR A N 1
ATOM 2807 C CA . TYR A 1 345 ? 16.205 -7.956 9.492 1.00 90.56 345 TYR A CA 1
ATOM 2808 C C . TYR A 1 345 ? 15.093 -8.240 10.511 1.00 90.56 345 TYR A C 1
ATOM 2810 O O . TYR A 1 345 ? 14.092 -8.858 10.167 1.00 90.56 345 TYR A O 1
ATOM 2818 N N . ASN A 1 346 ? 15.258 -7.792 11.756 1.00 88.94 346 ASN A N 1
ATOM 2819 C CA . ASN A 1 346 ? 14.288 -7.947 12.834 1.00 88.94 346 ASN A CA 1
ATOM 2820 C C . ASN A 1 346 ? 13.352 -6.736 12.981 1.00 88.94 346 ASN A C 1
ATOM 2822 O O . ASN A 1 346 ? 12.776 -6.561 14.047 1.00 88.94 346 ASN A O 1
ATOM 2826 N N . TYR A 1 347 ? 13.219 -5.895 11.946 1.00 93.50 347 TYR A N 1
ATOM 2827 C CA . TYR A 1 347 ? 12.254 -4.794 11.943 1.00 93.50 347 TYR A CA 1
ATOM 2828 C C . TYR A 1 347 ? 10.840 -5.351 12.150 1.00 93.50 347 TYR A C 1
ATOM 2830 O O . TYR A 1 347 ? 10.360 -6.173 11.358 1.00 93.50 347 TYR A O 1
ATOM 2838 N N . GLU A 1 348 ? 10.220 -4.979 13.263 1.00 89.81 348 GLU A N 1
ATOM 2839 C CA . GLU A 1 348 ? 9.016 -5.636 13.764 1.00 89.81 348 GLU A CA 1
ATOM 2840 C C . GLU A 1 348 ? 7.765 -5.141 13.034 1.00 89.81 348 GLU A C 1
ATOM 2842 O O . GLU A 1 348 ? 7.718 -4.001 12.572 1.00 89.81 348 GLU A O 1
ATOM 2847 N N . ARG A 1 349 ? 6.711 -5.969 12.990 1.00 91.19 349 ARG A N 1
ATOM 2848 C CA . ARG A 1 349 ? 5.423 -5.614 12.368 1.00 91.19 349 ARG A CA 1
ATOM 2849 C C . ARG A 1 349 ? 4.860 -4.285 12.883 1.00 91.19 349 ARG A C 1
ATOM 2851 O O . ARG A 1 349 ? 4.364 -3.493 12.089 1.00 91.19 349 ARG A O 1
ATOM 2858 N N . ARG A 1 350 ? 5.009 -4.009 14.183 1.00 88.44 350 ARG A N 1
ATOM 2859 C CA . ARG A 1 350 ? 4.566 -2.758 14.830 1.00 88.44 350 ARG A CA 1
ATOM 2860 C C . ARG A 1 350 ? 5.328 -1.500 14.418 1.00 88.44 350 ARG A C 1
ATOM 2862 O O . ARG A 1 350 ? 4.971 -0.401 14.818 1.00 88.44 350 ARG A O 1
ATOM 2869 N N . GLN A 1 351 ? 6.425 -1.663 13.686 1.00 92.12 351 GLN A N 1
ATOM 2870 C CA . GLN A 1 351 ? 7.240 -0.558 13.190 1.00 92.12 351 GLN A CA 1
ATOM 2871 C C . GLN A 1 351 ? 6.929 -0.235 11.725 1.00 92.12 351 GLN A C 1
ATOM 2873 O O . GLN A 1 351 ? 7.553 0.657 11.162 1.00 92.12 351 GLN A O 1
ATOM 2878 N N . PHE A 1 352 ? 6.005 -0.964 11.093 1.00 94.38 352 PHE A N 1
ATOM 2879 C CA . PHE A 1 352 ? 5.616 -0.727 9.706 1.00 94.38 352 PHE A CA 1
ATOM 2880 C C . PHE A 1 352 ? 4.820 0.573 9.589 1.00 94.38 352 PHE A C 1
ATOM 2882 O O . PHE A 1 352 ? 4.304 1.089 10.582 1.00 94.38 352 PHE A O 1
ATOM 2889 N N . GLU A 1 353 ? 4.733 1.116 8.375 1.00 94.06 353 GLU A N 1
ATOM 2890 C CA . GLU A 1 353 ? 4.196 2.459 8.154 1.00 94.06 353 GLU A CA 1
ATOM 2891 C C . GLU A 1 353 ? 2.753 2.599 8.657 1.00 94.06 353 GLU A C 1
ATOM 2893 O O . GLU A 1 353 ? 2.394 3.640 9.198 1.00 94.06 353 GLU A O 1
ATOM 2898 N N . ASP A 1 354 ? 1.940 1.548 8.598 1.00 94.69 354 ASP A N 1
ATOM 2899 C CA . ASP A 1 354 ? 0.562 1.569 9.095 1.00 94.69 354 ASP A CA 1
ATOM 2900 C C . ASP A 1 354 ? 0.432 1.633 10.630 1.00 94.69 354 ASP A C 1
ATOM 2902 O O . ASP A 1 354 ? -0.654 1.928 11.122 1.00 94.69 354 ASP A O 1
ATOM 2906 N N . GLN A 1 355 ? 1.503 1.379 11.392 1.00 91.50 355 GLN A N 1
ATOM 2907 C CA . GLN A 1 355 ? 1.496 1.328 12.868 1.00 91.50 355 GLN A CA 1
ATOM 2908 C C . GLN A 1 355 ? 2.404 2.363 13.545 1.00 91.50 355 GLN A C 1
ATOM 2910 O O . GLN A 1 355 ? 2.481 2.432 14.773 1.00 91.50 355 GLN A O 1
ATOM 2915 N N . ILE A 1 356 ? 3.093 3.197 12.771 1.00 85.56 356 ILE A N 1
ATOM 2916 C CA . ILE A 1 356 ? 3.898 4.295 13.313 1.00 85.56 356 ILE A CA 1
ATOM 2917 C C . ILE A 1 356 ? 3.132 5.619 13.271 1.00 85.56 356 ILE A C 1
ATOM 2919 O O . ILE A 1 356 ? 2.028 5.716 12.744 1.00 85.56 356 ILE A O 1
ATOM 2923 N N . GLN A 1 357 ? 3.723 6.671 13.846 1.00 78.88 357 GLN A N 1
ATOM 2924 C CA . GLN A 1 357 ? 3.167 8.033 13.816 1.00 78.88 357 GLN A CA 1
ATOM 2925 C C . GLN A 1 357 ? 1.751 8.144 14.423 1.00 78.88 357 GLN A C 1
ATOM 2927 O O . GLN A 1 357 ? 0.979 9.019 14.050 1.00 78.88 357 GLN A O 1
ATOM 2932 N N . GLY A 1 358 ? 1.416 7.273 15.383 1.00 71.69 358 GLY A N 1
ATOM 2933 C CA . GLY A 1 358 ? 0.111 7.263 16.055 1.00 71.69 358 GLY A CA 1
ATOM 2934 C C . GLY A 1 358 ? -1.008 6.570 15.272 1.00 71.69 358 GLY A C 1
ATOM 2935 O O . GLY A 1 358 ? -2.154 6.612 15.713 1.00 71.69 358 GLY A O 1
ATOM 2936 N N . ARG A 1 359 ? -0.693 5.930 14.139 1.00 85.62 359 ARG A N 1
ATOM 2937 C CA . ARG A 1 359 ? -1.646 5.116 13.376 1.00 85.62 359 ARG A CA 1
ATOM 2938 C C . ARG A 1 359 ? -1.983 3.832 14.135 1.00 85.62 359 ARG A C 1
ATOM 2940 O O . ARG A 1 359 ? -1.149 3.278 14.847 1.00 85.62 359 ARG A O 1
ATOM 2947 N N . LEU A 1 360 ? -3.219 3.365 13.968 1.00 85.06 360 LEU A N 1
ATOM 2948 C CA . LEU A 1 360 ? -3.758 2.211 14.695 1.00 85.06 360 LEU A CA 1
ATOM 2949 C C . LEU A 1 360 ? -3.414 0.857 14.066 1.00 85.06 360 LEU A C 1
ATOM 2951 O O . LEU A 1 360 ? -3.820 -0.156 14.621 1.00 85.06 360 LEU A O 1
ATOM 2955 N N . GLY A 1 361 ? -2.728 0.823 12.923 1.00 92.56 361 GLY A N 1
ATOM 2956 C CA . GLY A 1 361 ? -2.500 -0.411 12.182 1.00 92.56 361 GLY A CA 1
ATOM 2957 C C . GLY A 1 361 ? -3.677 -0.868 11.335 1.00 92.56 361 GLY A C 1
ATOM 2958 O O . GLY A 1 361 ? -4.822 -0.418 11.486 1.00 92.56 361 GLY A O 1
ATOM 2959 N N . ASN A 1 362 ? -3.363 -1.783 10.423 1.00 97.81 362 ASN A N 1
ATOM 2960 C CA . ASN A 1 362 ? -4.320 -2.413 9.533 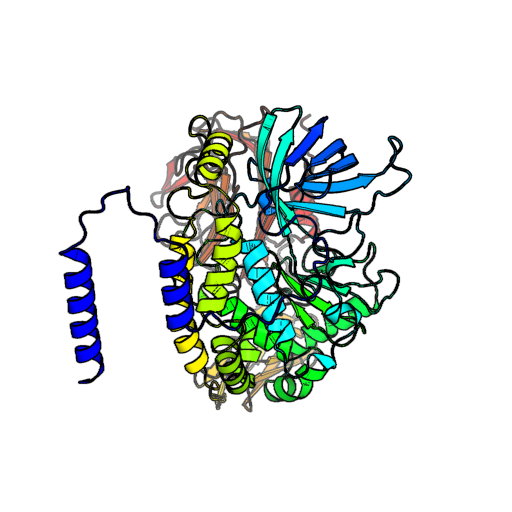1.00 97.81 362 ASN A CA 1
ATOM 2961 C C . ASN A 1 362 ? -5.182 -3.454 10.262 1.00 97.81 362 ASN A C 1
ATOM 2963 O O . ASN A 1 362 ? -4.728 -4.559 10.578 1.00 97.81 362 ASN A O 1
ATOM 2967 N N . LEU A 1 363 ? -6.458 -3.118 10.460 1.00 97.50 363 LEU A N 1
ATOM 2968 C CA . LEU A 1 363 ? -7.408 -3.940 11.207 1.00 97.50 363 LEU A CA 1
ATOM 2969 C C . LEU A 1 363 ? -7.675 -5.302 10.550 1.00 97.50 363 LEU A C 1
ATOM 2971 O O . LEU A 1 363 ? -7.925 -6.276 11.261 1.00 97.50 363 LEU A O 1
ATOM 2975 N N . LEU A 1 364 ? -7.627 -5.393 9.216 1.00 98.62 364 LEU A N 1
ATOM 2976 C CA . LEU A 1 364 ? -7.862 -6.655 8.510 1.00 98.62 364 LEU A CA 1
ATOM 2977 C C . LEU A 1 364 ? -6.821 -7.703 8.910 1.00 98.62 364 LEU A C 1
ATOM 2979 O O . LEU A 1 364 ? -7.179 -8.827 9.258 1.00 98.62 364 LEU A O 1
ATOM 2983 N N . TYR A 1 365 ? -5.543 -7.324 8.901 1.00 97.62 365 TYR A N 1
ATOM 2984 C CA . TYR A 1 365 ? -4.446 -8.241 9.210 1.00 97.62 365 TYR A CA 1
ATOM 2985 C C . TYR A 1 365 ? -4.306 -8.511 10.709 1.00 97.62 365 TYR A C 1
ATOM 2987 O O . TYR A 1 365 ? -3.989 -9.636 11.082 1.00 97.62 365 TYR A O 1
ATOM 2995 N N . GLU A 1 366 ? -4.643 -7.549 11.572 1.00 95.19 366 GLU A N 1
ATOM 2996 C CA . GLU A 1 366 ? -4.786 -7.804 13.014 1.00 95.19 366 GLU A CA 1
ATOM 2997 C C . GLU A 1 366 ? -5.852 -8.874 13.290 1.00 95.19 366 GLU A C 1
ATOM 2999 O O . GLU A 1 366 ? -5.612 -9.843 14.013 1.00 95.19 366 GLU A O 1
ATOM 3004 N N . LYS A 1 367 ? -7.032 -8.745 12.667 1.00 95.75 367 LYS A N 1
ATOM 3005 C CA . LYS A 1 367 ? -8.093 -9.751 12.782 1.00 95.75 367 LYS A CA 1
ATOM 3006 C C . LYS A 1 367 ? -7.695 -11.084 12.154 1.00 95.75 367 LYS A C 1
ATOM 3008 O O . LYS A 1 367 ? -8.125 -12.124 12.656 1.00 95.75 367 LYS A O 1
ATOM 3013 N N . LEU A 1 368 ? -6.902 -11.073 11.082 1.00 97.19 368 LEU A N 1
ATOM 3014 C CA . LEU A 1 368 ? -6.388 -12.285 10.448 1.00 97.19 368 LEU A CA 1
ATOM 3015 C C . LEU A 1 368 ? -5.447 -13.045 11.390 1.00 97.19 368 LEU A C 1
ATOM 3017 O O . LEU A 1 368 ? -5.663 -14.232 11.615 1.00 97.19 368 LEU A O 1
ATOM 3021 N N . GLU A 1 369 ? -4.468 -12.368 11.997 1.00 95.25 369 GLU A N 1
ATOM 3022 C CA . GLU A 1 369 ? -3.585 -12.973 13.003 1.00 95.25 369 GLU A CA 1
ATOM 3023 C C . GLU A 1 369 ? -4.386 -13.523 14.185 1.00 95.25 369 GLU A C 1
ATOM 3025 O O . GLU A 1 369 ? -4.185 -14.666 14.583 1.00 95.25 369 GLU A O 1
ATOM 3030 N N . GLN A 1 370 ? -5.357 -12.763 14.691 1.00 92.19 370 GLN A N 1
ATOM 3031 C CA . GLN A 1 370 ? -6.167 -13.181 15.833 1.00 92.19 370 GLN A CA 1
ATOM 3032 C C . GLN A 1 370 ? -7.012 -14.432 15.550 1.00 92.19 370 GLN A C 1
ATOM 3034 O O . GLN A 1 370 ? -7.110 -15.341 16.378 1.00 92.19 370 GLN A O 1
ATOM 3039 N N . ASN A 1 371 ? -7.659 -14.479 14.385 1.00 94.94 371 ASN A N 1
ATOM 3040 C CA . ASN A 1 371 ? -8.696 -15.471 14.102 1.00 94.94 371 ASN A CA 1
ATOM 3041 C C . ASN A 1 371 ? -8.205 -16.668 13.277 1.00 94.94 371 ASN A C 1
ATOM 3043 O O . ASN A 1 371 ? -8.842 -17.728 13.330 1.00 94.94 371 ASN A O 1
ATOM 3047 N N . PHE A 1 372 ? -7.092 -16.512 12.555 1.00 97.12 372 PHE A N 1
ATOM 3048 C CA . PHE A 1 372 ? -6.561 -17.470 11.579 1.00 97.12 372 PHE A CA 1
ATOM 3049 C C . PHE A 1 372 ? -5.057 -17.760 11.771 1.00 97.12 372 PHE A C 1
ATOM 3051 O O . PHE A 1 372 ? -4.360 -18.119 10.820 1.00 97.12 372 PHE A O 1
ATOM 3058 N N . TYR A 1 373 ? -4.524 -17.614 12.995 1.00 95.62 373 TYR A N 1
ATOM 3059 C CA . TYR A 1 373 ? -3.111 -17.902 13.297 1.00 95.62 373 TYR A CA 1
ATOM 3060 C C . TYR A 1 373 ? -2.686 -19.328 12.909 1.00 95.62 373 TYR A C 1
ATOM 3062 O O . TYR A 1 373 ? -1.582 -19.515 12.401 1.00 95.62 373 TYR A O 1
ATOM 3070 N N . THR A 1 374 ? -3.549 -20.335 13.098 1.00 96.25 374 THR A N 1
ATOM 3071 C CA . THR A 1 374 ? -3.240 -21.725 12.721 1.00 96.25 374 THR A CA 1
ATOM 3072 C C . THR A 1 374 ? -3.080 -21.890 11.214 1.00 96.25 374 THR A C 1
ATOM 3074 O O . THR A 1 374 ? -2.201 -22.616 10.753 1.00 96.25 374 THR A O 1
ATOM 3077 N N . GLU A 1 375 ? -3.913 -21.208 10.438 1.00 97.88 375 GLU A N 1
ATOM 3078 C CA . GLU A 1 375 ? -3.902 -21.224 8.984 1.00 97.88 375 GLU A CA 1
ATOM 3079 C C . GLU A 1 375 ? -2.686 -20.457 8.445 1.00 97.88 375 GLU A C 1
ATOM 3081 O O . GLU A 1 375 ? -2.028 -20.936 7.522 1.00 97.88 375 GLU A O 1
ATOM 3086 N N . LEU A 1 376 ? -2.321 -19.334 9.077 1.00 98.50 376 LEU A N 1
ATOM 3087 C CA . LEU A 1 376 ? -1.070 -18.611 8.818 1.00 98.50 376 LEU A CA 1
ATOM 3088 C C . LEU A 1 376 ? 0.160 -19.498 9.064 1.00 98.50 376 LEU A C 1
ATOM 3090 O O . LEU A 1 376 ? 1.035 -19.590 8.205 1.00 98.50 376 LEU A O 1
ATOM 3094 N N . GLN A 1 377 ? 0.213 -20.194 10.202 1.00 98.31 377 GLN A N 1
ATOM 3095 C CA . GLN A 1 377 ? 1.305 -21.115 10.543 1.00 98.31 377 GLN A CA 1
ATOM 3096 C C . GLN A 1 377 ? 1.406 -22.274 9.550 1.00 98.31 377 GLN A C 1
ATOM 3098 O O . GLN A 1 377 ? 2.483 -22.555 9.024 1.00 98.31 377 GLN A O 1
ATOM 3103 N N . ALA A 1 378 ? 0.282 -22.924 9.245 1.00 98.19 378 ALA A N 1
ATOM 3104 C CA . ALA A 1 378 ? 0.249 -24.039 8.306 1.00 98.19 378 ALA A CA 1
ATOM 3105 C C . ALA A 1 378 ? 0.695 -23.611 6.900 1.00 98.19 378 ALA A C 1
ATOM 3107 O O . ALA A 1 378 ? 1.524 -24.283 6.279 1.00 98.19 378 ALA A O 1
ATOM 3108 N N . ARG A 1 379 ? 0.194 -22.468 6.415 1.00 98.50 379 ARG A N 1
ATOM 3109 C CA . ARG A 1 379 ? 0.563 -21.946 5.098 1.00 98.50 379 ARG A CA 1
ATOM 3110 C C . ARG A 1 379 ? 2.018 -21.486 5.051 1.00 98.50 379 ARG A C 1
ATOM 3112 O O . ARG A 1 379 ? 2.677 -21.674 4.031 1.00 98.50 379 ARG A O 1
ATOM 3119 N N . TRP A 1 380 ? 2.561 -20.952 6.143 1.00 98.56 380 TRP A N 1
ATOM 3120 C CA . TRP A 1 380 ? 3.982 -20.617 6.227 1.00 98.56 380 TRP A CA 1
ATOM 3121 C C . TRP A 1 380 ? 4.882 -21.844 6.080 1.00 98.56 380 TRP A C 1
ATOM 3123 O O . TRP A 1 380 ? 5.834 -21.800 5.303 1.00 98.56 380 TRP A O 1
ATOM 3133 N N . GLU A 1 381 ? 4.574 -22.955 6.754 1.00 98.12 381 GLU A N 1
ATOM 3134 C CA . GLU A 1 381 ? 5.353 -24.195 6.619 1.00 98.12 381 GLU A CA 1
ATOM 3135 C C . GLU A 1 381 ? 5.338 -24.740 5.179 1.00 98.12 381 GLU A C 1
ATOM 3137 O O . GLU A 1 381 ? 6.363 -25.199 4.655 1.00 98.12 381 GLU A O 1
ATOM 3142 N N . GLU A 1 382 ? 4.198 -24.629 4.498 1.00 98.25 382 GLU A N 1
ATOM 3143 C CA . GLU A 1 382 ? 4.079 -24.980 3.084 1.00 98.25 382 GLU A CA 1
ATOM 3144 C C . GLU A 1 382 ? 4.928 -24.055 2.196 1.00 98.25 382 GLU A C 1
ATOM 3146 O O . GLU A 1 382 ? 5.744 -24.524 1.397 1.00 98.25 382 GLU A O 1
ATOM 3151 N N . LEU A 1 383 ? 4.800 -22.736 2.350 1.00 98.56 383 LEU A N 1
ATOM 3152 C CA . LEU A 1 383 ? 5.520 -21.768 1.523 1.00 98.56 383 LEU A CA 1
ATOM 3153 C C . LEU A 1 383 ? 7.033 -21.819 1.760 1.00 98.56 383 LEU A C 1
ATOM 3155 O O . LEU A 1 383 ? 7.802 -21.826 0.797 1.00 98.56 383 LEU A O 1
ATOM 3159 N N . LYS A 1 384 ? 7.476 -21.936 3.015 1.00 96.31 384 LYS A N 1
ATOM 3160 C CA . LYS A 1 384 ? 8.891 -22.064 3.410 1.00 96.31 384 LYS A CA 1
ATOM 3161 C C . LYS A 1 384 ? 9.558 -23.311 2.814 1.00 96.31 384 LYS A C 1
ATOM 3163 O O . LYS A 1 384 ? 10.777 -23.334 2.637 1.00 96.31 384 LYS A O 1
ATOM 3168 N N . SER A 1 385 ? 8.783 -24.342 2.474 1.00 95.19 385 SER A N 1
ATOM 3169 C CA . SER A 1 385 ? 9.272 -25.546 1.789 1.00 95.19 385 SER A CA 1
ATOM 3170 C C . SER A 1 385 ? 9.087 -25.523 0.262 1.00 95.19 385 SER A C 1
ATOM 3172 O O . SER A 1 385 ? 9.655 -26.376 -0.425 1.00 95.19 385 SER A O 1
ATOM 3174 N N . SER A 1 386 ? 8.385 -24.520 -0.278 1.00 95.69 386 SER A N 1
ATOM 3175 C CA . SER A 1 386 ? 8.045 -24.373 -1.700 1.00 95.69 386 SER A CA 1
ATOM 3176 C C . SER A 1 386 ? 8.416 -22.983 -2.258 1.00 95.69 386 SER A C 1
ATOM 3178 O O . SER A 1 386 ? 9.603 -22.709 -2.450 1.00 95.69 386 SER A O 1
ATOM 3180 N N . ALA A 1 387 ? 7.452 -22.103 -2.549 1.00 96.31 387 ALA A N 1
ATOM 3181 C CA . ALA A 1 387 ? 7.672 -20.816 -3.221 1.00 96.31 387 ALA A CA 1
ATOM 3182 C C . ALA A 1 387 ? 8.612 -19.874 -2.441 1.00 96.31 387 ALA A C 1
ATOM 3184 O O . ALA A 1 387 ? 9.454 -19.204 -3.036 1.00 96.31 387 ALA A O 1
ATOM 3185 N N . LEU A 1 388 ? 8.535 -19.885 -1.107 1.00 98.19 388 LEU A N 1
ATOM 3186 C CA . LEU A 1 388 ? 9.385 -19.096 -0.205 1.00 98.19 388 LEU A CA 1
ATOM 3187 C C . LEU A 1 388 ? 10.576 -19.881 0.352 1.00 98.19 388 LEU A C 1
ATOM 3189 O O . LEU A 1 388 ? 11.259 -19.413 1.265 1.00 98.19 388 LEU A O 1
ATOM 3193 N N . LYS A 1 389 ? 10.879 -21.060 -0.204 1.00 96.88 389 LYS A N 1
ATOM 3194 C CA . LYS A 1 389 ? 12.119 -21.766 0.119 1.00 96.88 389 LYS A CA 1
ATOM 3195 C C . LYS A 1 389 ? 13.304 -20.853 -0.177 1.00 96.88 389 LYS A C 1
ATOM 3197 O O . LYS A 1 389 ? 13.451 -20.371 -1.297 1.00 96.88 389 LYS A O 1
ATOM 3202 N N . LEU A 1 390 ? 14.193 -20.669 0.799 1.00 94.25 390 LEU A N 1
ATOM 3203 C CA . LEU A 1 390 ? 15.316 -19.727 0.706 1.00 94.25 390 LEU A CA 1
ATOM 3204 C C . LEU A 1 390 ? 16.152 -19.886 -0.576 1.00 94.25 390 LEU A C 1
ATOM 3206 O O . LEU A 1 390 ? 16.550 -18.892 -1.175 1.00 94.25 390 LEU A O 1
ATOM 3210 N N . SER A 1 391 ? 16.391 -21.123 -1.029 1.00 95.25 391 SER A N 1
ATOM 3211 C CA . SER A 1 391 ? 17.097 -21.377 -2.291 1.00 95.25 391 SER A CA 1
ATOM 3212 C C . SER A 1 391 ? 16.348 -20.826 -3.505 1.00 95.25 391 SER A C 1
ATOM 3214 O O . SER A 1 391 ? 16.974 -20.290 -4.409 1.00 95.25 391 SER A O 1
ATOM 3216 N N . ASN A 1 392 ? 15.017 -20.925 -3.524 1.00 96.94 392 ASN A N 1
ATOM 3217 C CA . ASN A 1 392 ? 14.187 -20.410 -4.612 1.00 96.94 392 ASN A CA 1
ATOM 3218 C C . ASN A 1 392 ? 14.197 -18.878 -4.614 1.00 96.94 392 ASN A C 1
ATOM 3220 O O . ASN A 1 392 ? 14.413 -18.274 -5.660 1.00 96.94 392 ASN A O 1
ATOM 3224 N N . VAL A 1 393 ? 14.066 -18.262 -3.435 1.00 97.50 393 VAL A N 1
ATOM 3225 C CA . VAL A 1 393 ? 14.152 -16.804 -3.252 1.00 97.50 393 VAL A CA 1
ATOM 3226 C C . VAL A 1 393 ? 15.502 -16.272 -3.740 1.00 97.50 393 VAL A C 1
ATOM 3228 O O . VAL A 1 393 ? 15.544 -15.355 -4.557 1.00 97.50 393 VAL A O 1
ATOM 3231 N N . ILE A 1 394 ? 16.613 -16.872 -3.296 1.00 96.56 394 ILE A N 1
ATOM 3232 C CA . ILE A 1 394 ? 17.962 -16.470 -3.722 1.00 96.56 394 ILE A CA 1
ATOM 3233 C C . ILE A 1 394 ? 18.132 -16.658 -5.233 1.00 96.56 394 ILE A C 1
ATOM 3235 O O . ILE A 1 394 ? 18.588 -15.735 -5.903 1.00 96.56 394 ILE A O 1
ATOM 3239 N N . ASN A 1 395 ? 17.714 -17.801 -5.784 1.00 96.06 395 ASN A N 1
ATOM 3240 C CA . ASN A 1 395 ? 17.831 -18.077 -7.218 1.00 96.06 395 ASN A CA 1
ATOM 3241 C C . ASN A 1 395 ? 17.068 -17.058 -8.074 1.00 96.06 395 ASN A C 1
ATOM 3243 O O . ASN A 1 395 ? 17.562 -16.649 -9.123 1.00 96.06 395 ASN A O 1
ATOM 3247 N N . HIS A 1 396 ? 15.885 -16.622 -7.638 1.00 96.38 396 HIS A N 1
ATOM 3248 C CA . HIS A 1 396 ? 15.112 -15.580 -8.317 1.00 96.38 396 HIS A CA 1
ATOM 3249 C C . HIS A 1 396 ? 15.883 -14.257 -8.411 1.00 96.38 396 HIS A C 1
ATOM 3251 O O . HIS A 1 396 ? 15.953 -13.653 -9.485 1.00 96.38 396 HIS A O 1
ATOM 3257 N N . PHE A 1 397 ? 16.527 -13.841 -7.318 1.00 97.19 397 PHE A N 1
ATOM 3258 C CA . PHE A 1 397 ? 17.374 -12.647 -7.300 1.00 97.19 397 PHE A CA 1
ATOM 3259 C C . PHE A 1 397 ? 18.642 -12.808 -8.144 1.00 97.19 397 PHE A C 1
ATOM 3261 O O . PHE A 1 397 ? 18.977 -11.913 -8.923 1.00 97.19 397 PHE A O 1
ATOM 3268 N N . GLU A 1 398 ? 19.337 -13.937 -8.018 1.00 94.56 398 GLU A N 1
ATOM 3269 C CA . GLU A 1 398 ? 20.595 -14.192 -8.726 1.00 94.56 398 GLU A CA 1
ATOM 3270 C C . GLU A 1 398 ? 20.402 -14.271 -10.235 1.00 94.56 398 GLU A C 1
ATOM 3272 O O . GLU A 1 398 ? 21.145 -13.630 -10.971 1.00 94.56 398 GLU A O 1
ATOM 3277 N N . ARG A 1 399 ? 19.344 -14.940 -10.707 1.00 92.38 399 ARG A N 1
ATOM 3278 C CA . ARG A 1 399 ? 19.045 -15.021 -12.143 1.00 92.38 399 ARG A CA 1
ATOM 3279 C C . ARG A 1 399 ? 18.887 -13.652 -12.791 1.00 92.38 399 ARG A C 1
ATOM 3281 O O . ARG A 1 399 ? 19.271 -13.499 -13.944 1.00 92.38 399 ARG A O 1
ATOM 3288 N N . MET A 1 400 ? 18.316 -12.674 -12.086 1.00 92.19 400 MET A N 1
ATOM 3289 C CA . MET A 1 400 ? 18.171 -11.312 -12.605 1.00 92.19 400 MET A CA 1
ATOM 3290 C C . MET A 1 400 ? 19.448 -10.481 -12.418 1.00 92.19 400 MET A C 1
ATOM 3292 O O . MET A 1 400 ? 19.793 -9.695 -13.301 1.00 92.19 400 MET A O 1
ATOM 3296 N N . ALA A 1 401 ? 20.168 -10.668 -11.309 1.00 92.62 401 ALA A N 1
ATOM 3297 C CA . ALA A 1 401 ? 21.440 -9.994 -11.054 1.00 92.62 401 ALA A CA 1
ATOM 3298 C C . ALA A 1 401 ? 22.525 -10.395 -12.068 1.00 92.62 401 ALA A C 1
ATOM 3300 O O . ALA A 1 401 ? 23.236 -9.526 -12.570 1.00 92.62 401 ALA A O 1
ATOM 3301 N N . ASP A 1 402 ? 22.602 -11.680 -12.421 1.00 92.38 402 ASP A N 1
ATOM 3302 C CA . ASP A 1 402 ? 23.588 -12.243 -13.352 1.00 92.38 402 ASP A CA 1
ATOM 3303 C C . ASP A 1 402 ? 23.447 -11.703 -14.782 1.00 92.38 402 ASP A C 1
ATOM 3305 O O . ASP A 1 402 ? 24.391 -11.768 -15.571 1.00 92.38 402 ASP A O 1
ATOM 3309 N N . LEU A 1 403 ? 22.292 -11.120 -15.125 1.00 89.75 403 LEU A N 1
ATOM 3310 C CA . LEU A 1 403 ? 22.094 -10.463 -16.418 1.00 89.75 403 LEU A CA 1
ATOM 3311 C C . LEU A 1 403 ? 22.929 -9.199 -16.547 1.00 89.75 403 LEU A C 1
ATOM 3313 O O . LEU A 1 403 ? 23.307 -8.836 -17.659 1.00 89.75 403 LEU A O 1
ATOM 3317 N N . VAL A 1 404 ? 23.185 -8.512 -15.431 1.00 88.31 404 VAL A N 1
ATOM 3318 C CA . VAL A 1 404 ? 23.745 -7.163 -15.405 1.00 88.31 404 VAL A CA 1
ATOM 3319 C C . VAL A 1 404 ? 25.239 -7.220 -15.070 1.00 88.31 404 VAL A C 1
ATOM 3321 O O . VAL A 1 404 ? 25.605 -7.447 -13.916 1.00 88.31 404 VAL A O 1
ATOM 3324 N N . PRO A 1 405 ? 26.137 -6.942 -16.034 1.00 87.00 405 PRO A N 1
ATOM 3325 C CA . PRO A 1 405 ? 27.569 -6.924 -15.764 1.00 87.00 405 PRO A CA 1
ATOM 3326 C C . PRO A 1 405 ? 27.940 -5.830 -14.757 1.00 87.00 405 PRO A C 1
ATOM 3328 O O . PRO A 1 405 ? 27.401 -4.724 -14.807 1.00 87.00 405 PRO A O 1
ATOM 3331 N N . GLN A 1 406 ? 28.933 -6.096 -13.905 1.00 84.19 406 GLN A N 1
ATOM 3332 C CA . GLN A 1 406 ? 29.414 -5.130 -12.904 1.00 84.19 406 GLN A CA 1
ATOM 3333 C C . GLN A 1 406 ? 29.852 -3.794 -13.521 1.00 84.19 406 GLN A C 1
ATOM 3335 O O . GLN A 1 406 ? 29.605 -2.739 -12.943 1.00 84.19 406 GLN A O 1
ATOM 3340 N N . GLU A 1 407 ? 30.440 -3.816 -14.719 1.00 86.00 407 GLU A N 1
ATOM 3341 C CA . GLU A 1 407 ? 30.819 -2.591 -15.434 1.00 86.00 407 GLU A CA 1
ATOM 3342 C C . GLU A 1 407 ? 29.607 -1.738 -15.826 1.00 86.00 407 GLU A C 1
ATOM 3344 O O . GLU A 1 407 ? 29.663 -0.516 -15.722 1.00 86.00 407 GLU A O 1
ATOM 3349 N N . LEU A 1 408 ? 28.478 -2.363 -16.179 1.00 86.69 408 LEU A N 1
ATOM 3350 C CA . LEU A 1 408 ? 27.246 -1.635 -16.483 1.00 86.69 408 LEU A CA 1
ATOM 3351 C C . LEU A 1 408 ? 26.642 -1.000 -15.222 1.00 86.69 408 LEU A C 1
ATOM 3353 O O . LEU A 1 408 ? 26.104 0.101 -15.292 1.00 86.69 408 LEU A O 1
ATOM 3357 N N . ILE A 1 409 ? 26.750 -1.667 -14.067 1.00 84.25 409 ILE A N 1
ATOM 3358 C CA . ILE A 1 409 ? 26.331 -1.099 -12.775 1.00 84.25 409 ILE A CA 1
ATOM 3359 C C . ILE A 1 409 ? 27.182 0.132 -12.442 1.00 84.25 409 ILE A C 1
ATOM 3361 O O . ILE A 1 409 ? 26.635 1.157 -12.041 1.00 84.25 409 ILE A O 1
ATOM 3365 N N . LYS A 1 410 ? 28.505 0.060 -12.646 1.00 82.25 410 LYS A N 1
ATOM 3366 C CA . LYS A 1 410 ? 29.423 1.194 -12.438 1.00 82.25 410 LYS A CA 1
ATOM 3367 C C . LYS A 1 410 ? 29.126 2.363 -13.383 1.00 82.25 410 LYS A C 1
ATOM 3369 O O . LYS A 1 410 ? 29.160 3.509 -12.943 1.00 82.25 410 LYS A O 1
ATOM 3374 N N . GLU A 1 411 ? 28.842 2.085 -14.656 1.00 83.00 411 GLU A N 1
ATOM 3375 C CA . GLU A 1 411 ? 28.483 3.100 -15.657 1.00 83.00 411 GLU A CA 1
ATOM 3376 C C . GLU A 1 411 ? 27.160 3.798 -15.307 1.00 83.00 411 GLU A C 1
ATOM 3378 O O . GLU A 1 411 ? 27.088 5.027 -15.276 1.00 83.00 411 GLU A O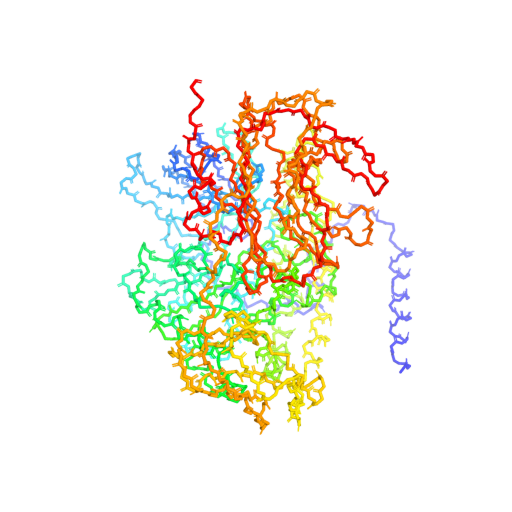 1
ATOM 3383 N N . ASP A 1 412 ? 26.127 3.014 -14.989 1.00 81.56 412 ASP A N 1
ATOM 3384 C CA . ASP A 1 412 ? 24.824 3.513 -14.542 1.00 81.56 412 ASP A CA 1
ATOM 3385 C C . ASP A 1 412 ? 24.982 4.386 -13.287 1.00 81.56 412 ASP A C 1
ATOM 3387 O O . ASP A 1 412 ? 24.562 5.542 -13.292 1.00 81.56 412 ASP A O 1
ATOM 3391 N N . TYR A 1 413 ? 25.726 3.910 -12.282 1.00 74.81 413 TYR A N 1
ATOM 3392 C CA . TYR A 1 413 ? 26.107 4.688 -11.099 1.00 74.81 413 TYR A CA 1
ATOM 3393 C C . TYR A 1 413 ? 26.736 6.042 -11.464 1.00 74.81 413 TYR A C 1
ATOM 3395 O O . TYR A 1 413 ? 26.224 7.080 -11.043 1.00 74.81 413 TYR A O 1
ATOM 3403 N N . ALA A 1 414 ? 27.794 6.051 -12.283 1.00 71.50 414 ALA A N 1
ATOM 3404 C CA . ALA A 1 414 ? 28.521 7.270 -12.632 1.00 71.50 414 ALA A CA 1
ATOM 3405 C C . ALA A 1 414 ? 27.621 8.316 -13.309 1.00 71.50 414 ALA A C 1
ATOM 3407 O O . ALA A 1 414 ? 27.763 9.509 -13.041 1.00 71.50 414 ALA A O 1
ATOM 3408 N N . SER A 1 415 ? 26.675 7.874 -14.143 1.00 65.19 415 SER A N 1
ATOM 3409 C CA . SER A 1 415 ? 25.691 8.754 -14.784 1.00 65.19 415 SER A CA 1
ATOM 3410 C C . SER A 1 415 ? 24.656 9.316 -13.800 1.00 65.19 415 SER A C 1
ATOM 3412 O O . SER A 1 415 ? 24.255 10.470 -13.921 1.00 65.19 415 SER A O 1
ATOM 3414 N N . THR A 1 416 ? 24.266 8.532 -12.789 1.00 62.69 416 THR A N 1
ATOM 3415 C CA . THR A 1 416 ? 23.254 8.920 -11.790 1.00 62.69 416 THR A CA 1
ATOM 3416 C C . THR A 1 416 ? 23.792 9.787 -10.651 1.00 62.69 416 THR A C 1
ATOM 3418 O O . THR A 1 416 ? 23.022 10.524 -10.043 1.00 62.69 416 THR A O 1
ATOM 3421 N N . THR A 1 417 ? 25.096 9.743 -10.364 1.00 60.03 417 THR A N 1
ATOM 3422 C CA . THR A 1 417 ? 25.720 10.481 -9.248 1.00 60.03 417 THR A CA 1
ATOM 3423 C C . THR A 1 417 ? 26.819 11.448 -9.696 1.00 60.03 417 THR A C 1
ATOM 3425 O O . THR A 1 417 ? 27.655 11.847 -8.875 1.00 60.03 417 THR A O 1
ATOM 3428 N N . ALA A 1 418 ? 26.873 11.790 -10.988 1.00 53.72 418 ALA A N 1
ATOM 3429 C CA . ALA A 1 418 ? 27.892 12.675 -11.548 1.00 53.72 418 ALA A CA 1
ATOM 3430 C C . ALA A 1 418 ? 28.046 13.955 -10.701 1.00 53.72 418 ALA A C 1
ATOM 3432 O O . ALA A 1 418 ? 27.072 14.535 -10.225 1.00 53.72 418 ALA A O 1
ATOM 3433 N N . ASN A 1 419 ? 29.296 14.367 -10.466 1.00 56.53 419 ASN A N 1
ATOM 3434 C CA . ASN A 1 419 ? 29.666 15.524 -9.635 1.00 56.53 419 ASN A CA 1
ATOM 3435 C C . ASN A 1 419 ? 29.239 15.453 -8.155 1.00 56.53 419 ASN A C 1
ATOM 3437 O O . ASN A 1 419 ? 29.234 16.471 -7.468 1.00 56.53 419 ASN A O 1
ATOM 3441 N N . GLY A 1 420 ? 28.898 14.268 -7.642 1.00 56.25 420 GLY A N 1
ATOM 3442 C CA . GLY A 1 420 ? 28.570 14.081 -6.229 1.00 56.25 420 GLY A CA 1
ATOM 3443 C C . GLY A 1 420 ? 27.203 14.638 -5.814 1.00 56.25 420 GLY A C 1
ATOM 3444 O O . GLY A 1 420 ? 26.909 14.672 -4.620 1.00 56.25 420 GLY A O 1
ATOM 3445 N N . GLN A 1 421 ? 26.362 15.038 -6.777 1.00 53.19 421 GLN A N 1
ATOM 3446 C CA . GLN A 1 421 ? 25.071 15.687 -6.518 1.00 53.19 421 GLN A CA 1
ATOM 3447 C C . GLN A 1 421 ? 24.043 14.761 -5.838 1.00 53.19 421 GLN A C 1
ATOM 3449 O O . GLN A 1 421 ? 23.158 15.252 -5.147 1.00 53.19 421 GLN A O 1
ATOM 3454 N N . TYR A 1 422 ? 24.188 13.433 -5.964 1.00 59.34 422 TYR A N 1
ATOM 3455 C CA . TYR A 1 422 ? 23.215 12.439 -5.475 1.00 59.34 422 TYR A CA 1
ATOM 3456 C C . TYR A 1 422 ? 23.884 11.246 -4.767 1.00 59.34 422 TYR A C 1
ATOM 3458 O O . TYR A 1 422 ? 23.674 10.090 -5.112 1.00 59.34 422 TYR A O 1
ATOM 3466 N N . THR A 1 423 ? 24.760 11.514 -3.795 1.00 61.50 423 THR A N 1
ATOM 3467 C CA . THR A 1 423 ? 25.633 10.482 -3.188 1.00 61.50 423 THR A CA 1
ATOM 3468 C C . THR A 1 423 ? 24.999 9.655 -2.066 1.00 61.50 423 THR A C 1
ATOM 3470 O O . THR A 1 423 ? 25.556 8.622 -1.694 1.00 61.50 423 THR A O 1
ATOM 3473 N N . SER A 1 424 ? 23.855 10.072 -1.516 1.00 69.19 424 SER A N 1
ATOM 3474 C CA . SER A 1 424 ? 23.189 9.378 -0.401 1.00 69.19 424 SER A CA 1
ATOM 3475 C C . SER A 1 424 ? 22.046 8.450 -0.831 1.00 69.19 424 SER A C 1
ATOM 3477 O O . SER A 1 424 ? 21.814 7.448 -0.154 1.00 69.19 424 SER A O 1
ATOM 3479 N N . ILE A 1 425 ? 21.359 8.745 -1.944 1.00 81.81 425 ILE A N 1
ATOM 3480 C CA . ILE A 1 425 ? 20.262 7.938 -2.503 1.00 81.81 425 ILE A CA 1
ATOM 3481 C C . ILE A 1 425 ? 20.370 7.927 -4.038 1.00 81.81 425 ILE A C 1
ATOM 3483 O O . ILE A 1 425 ? 20.372 9.008 -4.633 1.00 81.81 425 ILE A O 1
ATOM 3487 N N . PRO A 1 426 ? 20.370 6.744 -4.678 1.00 77.62 426 PRO A N 1
ATOM 3488 C CA . PRO A 1 426 ? 20.357 5.419 -4.048 1.00 77.62 426 PRO A CA 1
ATOM 3489 C C . PRO A 1 426 ? 21.657 5.069 -3.314 1.00 77.62 426 PRO A C 1
ATOM 3491 O O . PRO A 1 426 ? 22.740 5.531 -3.663 1.00 77.62 426 PRO A O 1
ATOM 3494 N N . SER A 1 427 ? 21.568 4.191 -2.309 1.00 81.31 427 SER A N 1
ATOM 3495 C CA . SER A 1 427 ? 22.748 3.720 -1.573 1.00 81.31 427 SER A CA 1
ATOM 3496 C C . SER A 1 427 ? 23.629 2.795 -2.423 1.00 81.31 427 SER A C 1
ATOM 3498 O O . SER A 1 427 ? 23.365 1.602 -2.541 1.00 81.31 427 SER A O 1
ATOM 3500 N N . VAL A 1 428 ? 24.734 3.317 -2.952 1.00 77.75 428 VAL A N 1
ATOM 3501 C CA . VAL A 1 428 ? 25.638 2.580 -3.864 1.00 77.75 428 VAL A CA 1
ATOM 3502 C C . VAL A 1 428 ? 26.497 1.509 -3.182 1.00 77.75 428 VAL A C 1
ATOM 3504 O O . VAL A 1 428 ? 27.006 0.605 -3.835 1.00 77.75 428 VAL A O 1
ATOM 3507 N N . SER A 1 429 ? 26.686 1.603 -1.864 1.00 77.81 429 SER A N 1
ATOM 3508 C CA . SER A 1 429 ? 27.569 0.703 -1.110 1.00 77.81 429 SER A CA 1
ATOM 3509 C C . SER A 1 429 ? 26.825 -0.436 -0.421 1.00 77.81 429 SER A C 1
ATOM 3511 O O . SER A 1 429 ? 27.381 -1.521 -0.255 1.00 77.81 429 SER A O 1
ATOM 3513 N N . LYS A 1 430 ? 25.573 -0.205 -0.016 1.00 84.00 430 LYS A N 1
ATOM 3514 C CA . LYS A 1 430 ? 24.779 -1.179 0.745 1.00 84.00 430 LYS A CA 1
ATOM 3515 C C . LYS A 1 430 ? 23.695 -1.841 -0.089 1.00 84.00 430 LYS A C 1
ATOM 3517 O O . LYS A 1 430 ? 23.325 -2.965 0.224 1.00 84.00 430 LYS A O 1
ATOM 3522 N N . ASN A 1 431 ? 23.177 -1.175 -1.120 1.00 87.88 431 ASN A N 1
ATOM 3523 C CA . ASN A 1 431 ? 22.100 -1.728 -1.924 1.00 87.88 431 ASN A CA 1
ATOM 3524 C C . ASN A 1 431 ? 22.648 -2.607 -3.060 1.00 87.88 431 ASN A C 1
ATOM 3526 O O . ASN A 1 431 ? 22.877 -2.152 -4.178 1.00 87.88 431 ASN A O 1
ATOM 3530 N N . ASN A 1 432 ? 22.894 -3.878 -2.748 1.00 87.94 432 ASN A N 1
ATOM 3531 C CA . ASN A 1 432 ? 23.434 -4.860 -3.682 1.00 87.94 432 ASN A CA 1
ATOM 3532 C C . ASN A 1 432 ? 22.900 -6.271 -3.386 1.00 87.94 432 ASN A C 1
ATOM 3534 O O . ASN A 1 432 ? 22.280 -6.522 -2.351 1.00 87.94 432 ASN A O 1
ATOM 3538 N N . ILE A 1 433 ? 23.183 -7.211 -4.291 1.00 92.19 433 ILE A N 1
ATOM 3539 C CA . ILE A 1 433 ? 22.731 -8.605 -4.181 1.00 92.19 433 ILE A CA 1
ATOM 3540 C C . ILE A 1 433 ? 23.179 -9.284 -2.877 1.00 92.19 433 ILE A C 1
ATOM 3542 O O . ILE A 1 433 ? 22.417 -10.049 -2.289 1.00 92.19 433 ILE A O 1
ATOM 3546 N N . GLN A 1 434 ? 24.381 -8.983 -2.373 1.00 91.69 434 GLN A N 1
ATOM 3547 C CA . GLN A 1 434 ? 24.873 -9.603 -1.143 1.00 91.69 434 GLN A CA 1
ATOM 3548 C C . GLN A 1 434 ? 24.074 -9.147 0.081 1.00 91.69 434 GLN A C 1
ATOM 3550 O O . GLN A 1 434 ? 23.796 -9.954 0.969 1.00 91.69 434 GLN A O 1
ATOM 3555 N N . GLN A 1 435 ? 23.670 -7.876 0.122 1.00 94.25 435 GLN A N 1
ATOM 3556 C CA . GLN A 1 435 ? 22.793 -7.373 1.172 1.00 94.25 435 GLN A CA 1
ATOM 3557 C C . GLN A 1 435 ? 21.423 -8.062 1.132 1.00 94.25 435 GLN A C 1
ATOM 3559 O O . GLN A 1 435 ? 20.955 -8.488 2.186 1.00 94.25 435 GLN A O 1
ATOM 3564 N N . ILE A 1 436 ? 20.823 -8.240 -0.050 1.00 96.31 436 ILE A N 1
ATOM 3565 C CA . ILE A 1 436 ? 19.534 -8.936 -0.202 1.00 96.31 436 ILE A CA 1
ATOM 3566 C C . ILE A 1 436 ? 19.639 -10.387 0.288 1.00 96.31 436 ILE A C 1
ATOM 3568 O O . ILE A 1 436 ? 18.810 -10.812 1.088 1.00 96.31 436 ILE A O 1
ATOM 3572 N N . ARG A 1 437 ? 20.687 -11.128 -0.110 1.00 94.12 437 ARG A N 1
ATOM 3573 C CA . ARG A 1 437 ? 20.937 -12.505 0.366 1.00 94.12 437 ARG A CA 1
ATOM 3574 C C . ARG A 1 437 ? 21.014 -12.570 1.890 1.00 94.12 437 ARG A C 1
ATOM 3576 O O . ARG A 1 437 ? 20.308 -13.359 2.513 1.00 94.12 437 ARG A O 1
ATOM 3583 N N . ASN A 1 438 ? 21.856 -11.725 2.487 1.00 92.75 438 ASN A N 1
ATOM 3584 C CA . ASN A 1 438 ? 22.046 -11.691 3.937 1.00 92.75 438 ASN A CA 1
ATOM 3585 C C . ASN A 1 438 ? 20.737 -11.343 4.661 1.00 92.75 438 ASN A C 1
ATOM 3587 O O . ASN A 1 438 ? 20.429 -11.938 5.692 1.00 92.75 438 ASN A O 1
ATOM 3591 N N . PHE A 1 439 ? 19.960 -10.403 4.114 1.00 96.00 439 PHE A N 1
ATOM 3592 C CA . PHE A 1 439 ? 18.664 -10.034 4.668 1.00 96.00 439 PHE A CA 1
ATOM 3593 C C . PHE A 1 439 ? 17.667 -11.192 4.569 1.00 96.00 439 PHE A C 1
ATOM 3595 O O . PHE A 1 439 ? 17.061 -11.533 5.576 1.00 96.00 439 PHE A O 1
ATOM 3602 N N . ALA A 1 440 ? 17.535 -11.840 3.408 1.00 95.12 440 ALA A N 1
ATOM 3603 C CA . ALA A 1 440 ? 16.601 -12.946 3.191 1.00 95.12 440 ALA A CA 1
ATOM 3604 C C . ALA A 1 440 ? 16.859 -14.138 4.129 1.00 95.12 440 ALA A C 1
ATOM 3606 O O . ALA A 1 440 ? 15.912 -14.703 4.677 1.00 95.12 440 ALA A O 1
ATOM 3607 N N . VAL A 1 441 ? 18.132 -14.486 4.367 1.00 92.81 441 VAL A N 1
ATOM 3608 C CA . VAL A 1 441 ? 18.528 -15.541 5.320 1.00 92.81 441 VAL A CA 1
ATOM 3609 C C . VAL A 1 441 ? 18.041 -15.207 6.730 1.00 92.81 441 VAL A C 1
ATOM 3611 O O . VAL A 1 441 ? 17.327 -15.999 7.345 1.00 92.81 441 VAL A O 1
ATOM 3614 N N . SER A 1 442 ? 18.405 -14.031 7.245 1.00 94.44 442 SER A N 1
ATOM 3615 C CA . SER A 1 442 ? 18.071 -13.641 8.619 1.00 94.44 442 SER A CA 1
ATOM 3616 C C . SER A 1 442 ? 16.577 -13.369 8.794 1.00 94.44 442 SER A C 1
ATOM 3618 O O . SER A 1 442 ? 15.992 -13.714 9.819 1.00 94.44 442 SER A O 1
ATOM 3620 N N . ARG A 1 443 ? 15.934 -12.787 7.778 1.00 96.44 443 ARG A N 1
ATOM 3621 C CA . ARG A 1 443 ? 14.505 -12.480 7.796 1.00 96.44 443 ARG A CA 1
ATOM 3622 C C . ARG A 1 443 ? 13.647 -13.736 7.746 1.00 96.44 443 ARG A C 1
ATOM 3624 O O . ARG A 1 443 ? 12.595 -13.743 8.374 1.00 96.44 443 ARG A O 1
ATOM 3631 N N . MET A 1 444 ? 14.096 -14.801 7.078 1.00 95.56 444 MET A N 1
ATOM 3632 C CA . MET A 1 444 ? 13.408 -16.097 7.110 1.00 95.56 444 MET A CA 1
ATOM 3633 C C . MET A 1 444 ? 13.311 -16.627 8.539 1.00 95.56 444 MET A C 1
ATOM 3635 O O . MET A 1 444 ? 12.230 -17.014 8.957 1.00 95.56 444 MET A O 1
ATOM 3639 N N . LEU A 1 445 ? 14.415 -16.592 9.294 1.00 93.25 445 LEU A N 1
ATOM 3640 C CA . LEU A 1 445 ? 14.439 -17.044 10.690 1.00 93.25 445 LEU A CA 1
ATOM 3641 C C . LEU A 1 445 ? 13.539 -16.184 11.581 1.00 93.25 445 LEU A C 1
ATOM 3643 O O . LEU A 1 445 ? 12.790 -16.715 12.390 1.00 93.25 445 LEU A O 1
ATOM 3647 N N . TRP A 1 446 ? 13.577 -14.863 11.396 1.00 95.81 446 TRP A N 1
ATOM 3648 C CA . TRP A 1 446 ? 12.705 -13.951 12.135 1.00 95.81 446 TRP A CA 1
ATOM 3649 C C . TRP A 1 446 ? 11.222 -14.181 11.816 1.00 95.81 446 TRP A C 1
ATOM 3651 O O . TRP A 1 446 ? 10.395 -14.211 12.718 1.00 95.81 446 TRP A O 1
ATOM 3661 N N . THR A 1 447 ? 10.883 -14.371 10.538 1.00 96.50 447 THR A N 1
ATOM 3662 C CA . THR A 1 447 ? 9.496 -14.607 10.099 1.00 96.50 447 THR A CA 1
ATOM 3663 C C . THR A 1 447 ? 8.990 -15.946 10.622 1.00 96.50 447 THR A C 1
ATOM 3665 O O . THR A 1 447 ? 7.843 -16.043 11.046 1.00 96.50 447 THR A O 1
ATOM 3668 N N . ASP A 1 448 ? 9.866 -16.952 10.652 1.00 95.06 448 ASP A N 1
ATOM 3669 C CA . ASP A 1 448 ? 9.581 -18.257 11.237 1.00 95.06 448 ASP A CA 1
ATOM 3670 C C . ASP A 1 448 ? 9.254 -18.165 12.727 1.00 95.06 448 ASP A C 1
ATOM 3672 O O . ASP A 1 448 ? 8.249 -18.715 13.169 1.00 95.06 448 ASP A O 1
ATOM 3676 N N . GLU A 1 449 ? 10.061 -17.431 13.493 1.00 95.00 449 GLU A N 1
ATOM 3677 C CA . GLU A 1 449 ? 9.807 -17.187 14.912 1.00 95.00 449 GLU A CA 1
ATOM 3678 C C . GLU A 1 449 ? 8.509 -16.397 15.121 1.00 95.00 449 GLU A C 1
ATOM 3680 O O . GLU A 1 449 ? 7.676 -16.798 15.932 1.00 95.00 449 GLU A O 1
ATOM 3685 N N . TYR A 1 450 ? 8.303 -15.325 14.353 1.00 95.31 450 TYR A N 1
ATOM 3686 C CA . TYR A 1 450 ? 7.114 -14.480 14.444 1.00 95.31 450 TYR A CA 1
ATOM 3687 C C . TYR A 1 450 ? 5.828 -15.274 14.191 1.00 95.31 450 TYR A C 1
ATOM 3689 O O . TYR A 1 450 ? 4.959 -15.323 15.060 1.00 95.31 450 TYR A O 1
ATOM 3697 N N . LEU A 1 451 ? 5.718 -15.951 13.043 1.00 96.25 451 LEU A N 1
ATOM 3698 C CA . LEU A 1 451 ? 4.498 -16.670 12.665 1.00 96.25 451 LEU A CA 1
ATOM 3699 C C . LEU A 1 451 ? 4.224 -17.860 13.595 1.00 96.25 451 LEU A C 1
ATOM 3701 O O . LEU A 1 451 ? 3.079 -18.075 13.992 1.00 96.25 451 LEU A O 1
ATOM 3705 N N . ASN A 1 452 ? 5.260 -18.587 14.024 1.00 94.44 452 ASN A N 1
ATOM 3706 C CA . ASN A 1 452 ? 5.102 -19.680 14.989 1.00 94.44 452 ASN A CA 1
ATOM 3707 C C . ASN A 1 452 ? 4.820 -19.196 16.422 1.00 94.44 452 ASN A C 1
ATOM 3709 O O . ASN A 1 452 ? 4.342 -19.979 17.242 1.00 94.44 452 ASN A O 1
ATOM 3713 N N . SER A 1 453 ? 5.088 -17.923 16.734 1.00 93.06 453 SER A N 1
ATOM 3714 C CA . SER A 1 453 ? 4.711 -17.312 18.016 1.00 93.06 453 SER A CA 1
ATOM 3715 C C . SER A 1 453 ? 3.250 -16.859 18.069 1.00 93.06 453 SER A C 1
ATOM 3717 O O . SER A 1 453 ? 2.731 -16.627 19.164 1.00 93.06 453 SER A O 1
ATOM 3719 N N . LEU A 1 454 ? 2.578 -16.755 16.913 1.00 92.38 454 LEU A N 1
ATOM 3720 C CA . LEU A 1 454 ? 1.173 -16.372 16.864 1.00 92.38 454 LEU A CA 1
ATOM 3721 C C . LEU A 1 454 ? 0.328 -17.377 17.652 1.00 92.38 454 LEU A C 1
ATOM 3723 O O . LEU A 1 454 ? 0.368 -18.591 17.445 1.00 92.38 454 LEU A O 1
ATOM 3727 N N . THR A 1 455 ? -0.447 -16.844 18.577 1.00 84.50 455 THR A N 1
ATOM 3728 C CA . THR A 1 455 ? -1.397 -17.576 19.409 1.00 84.50 455 THR A CA 1
ATOM 3729 C C . THR A 1 455 ? -2.676 -16.751 19.453 1.00 84.50 455 THR A C 1
ATOM 3731 O O . THR A 1 455 ? -2.613 -15.536 19.243 1.00 84.50 455 THR A O 1
ATOM 3734 N N . PRO A 1 456 ? -3.845 -17.368 19.688 1.00 73.44 456 PRO A N 1
ATOM 3735 C CA . PRO A 1 456 ? -5.057 -16.586 19.829 1.00 73.44 456 PRO A CA 1
ATOM 3736 C C . PRO A 1 456 ? -4.883 -15.691 21.053 1.00 73.44 456 PRO A C 1
ATOM 3738 O O . PRO A 1 456 ? -4.544 -16.184 22.132 1.00 73.44 456 PRO A O 1
ATOM 3741 N N . ILE A 1 457 ? -5.118 -14.388 20.903 1.00 69.44 457 ILE A N 1
ATOM 3742 C CA . ILE A 1 457 ? -5.215 -13.496 22.055 1.00 69.44 457 ILE A CA 1
ATOM 3743 C C . ILE A 1 457 ? -6.420 -13.996 22.847 1.00 69.44 457 ILE A C 1
ATOM 3745 O O . ILE A 1 457 ? -7.554 -13.946 22.360 1.00 69.44 457 ILE A O 1
ATOM 3749 N N . GLU A 1 458 ? -6.179 -14.557 24.032 1.00 69.50 458 GLU A N 1
ATOM 3750 C CA . GLU A 1 458 ? -7.265 -14.998 24.899 1.00 69.50 458 GLU A CA 1
ATOM 3751 C C . GLU A 1 458 ? -8.150 -13.792 25.214 1.00 69.50 458 GLU A C 1
ATOM 3753 O O . GLU A 1 458 ? -7.648 -12.747 25.638 1.00 69.50 458 GLU A O 1
ATOM 3758 N N . ARG A 1 459 ? -9.469 -13.926 24.995 1.00 76.12 459 ARG A N 1
ATOM 3759 C CA . ARG A 1 459 ? -10.425 -12.888 25.390 1.00 76.12 459 ARG A CA 1
ATOM 3760 C C . ARG A 1 459 ? -10.205 -12.610 26.872 1.00 76.12 459 ARG A C 1
ATOM 3762 O O . ARG A 1 459 ? -10.407 -13.495 27.702 1.00 76.12 459 ARG A O 1
ATOM 3769 N N . VAL A 1 460 ? -9.849 -11.374 27.193 1.00 81.06 460 VAL A N 1
ATOM 3770 C CA . VAL A 1 460 ? -9.866 -10.866 28.559 1.00 81.06 460 VAL A CA 1
ATOM 3771 C C . VAL A 1 460 ? -11.198 -10.134 28.706 1.00 81.06 460 VAL A C 1
ATOM 3773 O O . VAL A 1 460 ? -11.290 -8.973 28.298 1.00 81.06 460 VAL A O 1
ATOM 3776 N N . PRO A 1 461 ? -12.264 -10.801 29.191 1.00 85.12 461 PRO A N 1
ATOM 3777 C CA . PRO A 1 461 ? -13.589 -10.205 29.216 1.00 85.12 461 PRO A CA 1
ATOM 3778 C C . PRO A 1 461 ? -13.597 -8.973 30.110 1.00 85.12 461 PRO A C 1
ATOM 3780 O O . PRO A 1 461 ? -12.960 -8.956 31.168 1.00 85.12 461 PRO A O 1
ATOM 3783 N N . CYS A 1 462 ? -14.338 -7.956 29.694 1.00 91.12 462 CYS A N 1
ATOM 3784 C CA . CYS A 1 462 ? -14.653 -6.859 30.585 1.00 91.12 462 CYS A CA 1
ATOM 3785 C C . CYS A 1 462 ? -15.553 -7.402 31.695 1.00 91.12 462 CYS A C 1
ATOM 3787 O O . CYS A 1 462 ? -16.498 -8.155 31.456 1.00 91.12 462 CYS A O 1
ATOM 3789 N N . THR A 1 463 ? -15.201 -7.060 32.925 1.00 94.69 463 THR A N 1
ATOM 3790 C CA . THR A 1 463 ? -15.886 -7.492 34.146 1.00 94.69 463 THR A CA 1
ATOM 3791 C C . THR A 1 463 ? -16.580 -6.338 34.852 1.00 94.69 463 THR A C 1
ATOM 3793 O O . THR A 1 463 ? -17.515 -6.577 35.615 1.00 94.69 463 THR A O 1
ATOM 3796 N N . ASP A 1 464 ? -16.166 -5.097 34.581 1.00 95.69 464 ASP A N 1
ATOM 3797 C CA . ASP A 1 464 ? -16.863 -3.909 35.054 1.00 95.69 464 ASP A CA 1
ATOM 3798 C C . ASP A 1 464 ? -16.577 -2.686 34.177 1.00 95.69 464 ASP A C 1
ATOM 3800 O O . ASP A 1 464 ? -15.502 -2.550 33.589 1.00 95.69 464 ASP A O 1
ATOM 3804 N N . ILE A 1 465 ? -17.548 -1.776 34.148 1.00 96.25 465 ILE A N 1
ATOM 3805 C CA . ILE A 1 465 ? -17.453 -0.456 33.524 1.00 96.25 465 ILE A CA 1
ATOM 3806 C C . ILE A 1 465 ? -17.691 0.561 34.632 1.00 96.25 465 ILE A C 1
ATOM 3808 O O . ILE A 1 465 ? -18.740 0.537 35.276 1.00 96.25 465 ILE A O 1
ATOM 3812 N N . THR A 1 466 ? -16.756 1.477 34.832 1.00 93.75 466 THR A N 1
ATOM 3813 C CA . THR A 1 466 ? -16.916 2.593 35.762 1.00 93.75 466 THR A CA 1
ATOM 3814 C C . THR A 1 466 ? -16.984 3.893 34.977 1.00 93.75 466 THR A C 1
ATOM 3816 O O . THR A 1 466 ? -16.108 4.185 34.165 1.00 93.75 466 THR A O 1
ATOM 3819 N N . LEU A 1 467 ? -18.040 4.662 35.233 1.00 92.50 467 LEU A N 1
ATOM 3820 C CA . LEU A 1 467 ? -18.199 6.021 34.733 1.00 92.50 467 LEU A CA 1
ATOM 3821 C C . LEU A 1 467 ? -17.755 6.993 35.828 1.00 92.50 467 LEU A C 1
ATOM 3823 O O . LEU A 1 467 ? -18.017 6.744 37.009 1.00 92.50 467 LEU A O 1
ATOM 3827 N N . ASN A 1 468 ? -17.138 8.111 35.454 1.00 89.31 468 ASN A N 1
ATOM 3828 C CA . ASN A 1 468 ? -16.876 9.197 36.406 1.00 89.31 468 ASN A CA 1
ATOM 3829 C C . ASN A 1 468 ? -18.177 9.828 36.951 1.00 89.31 468 ASN A C 1
ATOM 3831 O O . ASN A 1 468 ? -18.181 10.349 38.065 1.00 89.31 468 ASN A O 1
ATOM 3835 N N . THR A 1 469 ? -19.283 9.737 36.202 1.00 92.19 469 THR A N 1
ATOM 3836 C CA . THR A 1 469 ? -20.635 10.116 36.632 1.00 92.19 469 THR A CA 1
ATOM 3837 C C . THR A 1 469 ? -21.710 9.200 36.029 1.00 92.19 469 THR A C 1
ATOM 3839 O O . THR A 1 469 ? -21.536 8.659 34.940 1.00 92.19 469 THR A O 1
ATOM 3842 N N . PHE A 1 470 ? -22.837 9.028 36.728 1.00 93.88 470 PHE A N 1
ATOM 3843 C CA . PHE A 1 470 ? -24.017 8.280 36.250 1.00 93.88 470 PHE A CA 1
ATOM 3844 C C . PHE A 1 470 ? -25.190 9.182 35.856 1.00 93.88 470 PHE A C 1
ATOM 3846 O O . PHE A 1 470 ? -26.159 8.709 35.258 1.00 93.88 470 PHE A O 1
ATOM 3853 N N . GLU A 1 471 ? -25.083 10.474 36.147 1.00 96.19 471 GLU A N 1
ATOM 3854 C CA . GLU A 1 471 ? -26.057 11.486 35.768 1.00 96.19 471 GLU A CA 1
ATOM 3855 C C . GLU A 1 471 ? -25.323 12.683 35.173 1.00 96.19 471 GLU A C 1
ATOM 3857 O O . GLU A 1 471 ? -24.281 13.107 35.680 1.00 96.19 471 GLU A O 1
ATOM 3862 N N . LEU A 1 472 ? -25.868 13.217 34.091 1.00 95.19 472 LEU A N 1
ATOM 3863 C CA . LEU A 1 472 ? -25.353 14.389 33.411 1.00 95.19 472 LEU A CA 1
ATOM 3864 C C . LEU A 1 472 ? -26.483 15.406 33.290 1.00 95.19 472 LEU A C 1
ATOM 3866 O O . LEU A 1 472 ? -27.574 15.073 32.826 1.00 95.19 472 LEU A O 1
ATOM 3870 N N . TYR A 1 473 ? -26.221 16.631 33.724 1.00 94.31 473 TYR A N 1
ATOM 3871 C CA . TYR A 1 473 ? -27.195 17.713 33.713 1.00 94.31 473 TYR A CA 1
ATOM 3872 C C . TYR A 1 473 ? -26.718 18.782 32.739 1.00 94.31 473 TYR A C 1
ATOM 3874 O O . TYR A 1 473 ? -25.577 19.226 32.831 1.00 94.31 473 TYR A O 1
ATOM 3882 N N . PHE A 1 474 ? -27.587 19.158 31.806 1.00 93.12 474 PHE A N 1
ATOM 3883 C CA . PHE A 1 474 ? -27.446 20.350 30.983 1.00 93.12 474 PHE A CA 1
ATOM 3884 C C . PHE A 1 474 ? -28.429 21.398 31.519 1.00 93.12 474 PHE A C 1
ATOM 3886 O O . PHE A 1 474 ? -29.652 21.310 31.325 1.00 93.12 474 PHE A O 1
ATOM 3893 N N . ASP A 1 475 ? -27.888 22.332 32.294 1.00 91.56 475 ASP A N 1
ATOM 3894 C CA . ASP A 1 475 ? -28.584 23.459 32.903 1.00 91.56 475 ASP A CA 1
ATOM 3895 C C . ASP A 1 475 ? -27.903 24.797 32.551 1.00 91.56 475 ASP A C 1
ATOM 3897 O O . ASP A 1 475 ? -26.955 24.847 31.766 1.00 91.56 475 ASP A O 1
ATOM 3901 N N . GLU A 1 476 ? -28.403 25.899 33.115 1.00 84.62 476 GLU A N 1
ATOM 3902 C CA . GLU A 1 476 ? -27.894 27.262 32.883 1.00 84.62 476 GLU A CA 1
ATOM 3903 C C . GLU A 1 476 ? -26.398 27.445 33.198 1.00 84.62 476 GLU A C 1
ATOM 3905 O O . GLU A 1 476 ? -25.792 28.423 32.761 1.00 84.62 476 GLU A O 1
ATOM 3910 N N . THR A 1 477 ? -25.790 26.522 33.946 1.00 80.88 477 THR A N 1
ATOM 3911 C CA . THR A 1 477 ? -24.403 26.595 34.422 1.00 80.88 477 THR A CA 1
ATOM 3912 C C . THR A 1 477 ? -23.435 25.678 33.673 1.00 80.88 477 THR A C 1
ATOM 3914 O O . THR A 1 477 ? -22.229 25.756 33.908 1.00 80.88 477 THR A O 1
ATOM 3917 N N . THR A 1 478 ? -23.927 24.836 32.763 1.00 77.44 478 THR A N 1
ATOM 3918 C CA . THR A 1 478 ? -23.130 23.819 32.053 1.00 77.44 478 THR A CA 1
ATOM 3919 C C . THR A 1 478 ? -23.039 24.091 30.552 1.00 77.44 478 THR A C 1
ATOM 3921 O O . THR A 1 478 ? -23.981 24.615 29.960 1.00 77.44 478 THR A O 1
ATOM 3924 N N . GLU A 1 479 ? -21.925 23.707 29.923 1.00 78.06 479 GLU A N 1
ATOM 3925 C CA . GLU A 1 479 ? -21.735 23.836 28.470 1.00 78.06 479 GLU A CA 1
ATOM 3926 C C . GLU A 1 479 ? -22.607 22.852 27.669 1.00 78.06 479 GLU A C 1
ATOM 3928 O O . GLU A 1 479 ? -23.035 21.816 28.181 1.00 78.06 479 GLU A O 1
ATOM 3933 N N . SER A 1 480 ? -22.843 23.156 26.386 1.00 80.62 480 SER A N 1
ATOM 3934 C CA . SER A 1 480 ? -23.661 22.344 25.462 1.00 80.62 480 SER A CA 1
ATOM 3935 C C . SER A 1 480 ? -23.052 20.974 25.127 1.00 80.62 480 SER A C 1
ATOM 3937 O O . SER A 1 480 ? -23.757 20.070 24.672 1.00 80.62 480 SER A O 1
ATOM 3939 N N . THR A 1 481 ? -21.757 20.791 25.401 1.00 83.75 481 THR A N 1
ATOM 3940 C CA . THR A 1 481 ? -21.045 19.511 25.324 1.00 83.75 481 THR A CA 1
ATOM 3941 C C . THR A 1 481 ? -20.321 19.235 26.638 1.00 83.75 481 THR A C 1
ATOM 3943 O O . THR A 1 481 ? -19.648 20.108 27.178 1.00 83.75 481 THR A O 1
ATOM 3946 N N . GLN A 1 482 ? -20.428 18.008 27.145 1.00 86.12 482 GLN A N 1
ATOM 3947 C CA . GLN A 1 482 ? -19.731 17.547 28.348 1.00 86.12 482 GLN A CA 1
ATOM 3948 C C . GLN A 1 482 ? -19.061 16.191 28.093 1.00 86.12 482 GLN A C 1
ATOM 3950 O O . GLN A 1 482 ? -19.546 15.394 27.291 1.00 86.12 482 GLN A O 1
ATOM 3955 N N . TYR A 1 483 ? -17.949 15.915 28.777 1.00 84.12 483 TYR A N 1
ATOM 3956 C CA . TYR A 1 483 ? -17.202 14.662 28.638 1.00 84.12 483 TYR A CA 1
ATOM 3957 C C . TYR A 1 483 ? -17.441 13.723 29.827 1.00 84.12 483 TYR A C 1
ATOM 3959 O O . TYR A 1 483 ? -17.347 14.127 30.989 1.00 84.12 483 TYR A O 1
ATOM 3967 N N . VAL A 1 484 ? -17.710 12.451 29.533 1.00 86.81 484 VAL A N 1
ATOM 3968 C CA . VAL A 1 484 ? -17.851 11.374 30.520 1.00 86.81 484 VAL A CA 1
ATOM 3969 C C . VAL A 1 484 ? -16.728 10.371 30.316 1.00 86.81 484 VAL A C 1
ATOM 3971 O O . VAL A 1 484 ? -16.626 9.731 29.269 1.00 86.81 484 VAL A O 1
ATOM 3974 N N . ASP A 1 485 ? -15.899 10.224 31.347 1.00 82.06 485 ASP A N 1
ATOM 3975 C CA . ASP A 1 485 ? -14.791 9.279 31.339 1.00 82.06 485 ASP A CA 1
ATOM 3976 C C . ASP A 1 485 ? -15.285 7.861 31.641 1.00 82.06 485 ASP A C 1
ATOM 3978 O O . ASP A 1 485 ? -16.131 7.650 32.520 1.00 82.06 485 ASP A O 1
ATOM 3982 N N . VAL A 1 486 ? -14.733 6.888 30.916 1.00 88.31 486 VAL A N 1
ATOM 3983 C CA . VAL A 1 486 ? -15.084 5.472 31.035 1.00 88.31 486 VAL A CA 1
ATOM 3984 C C . VAL A 1 486 ? -13.837 4.656 31.259 1.00 88.31 486 VAL A C 1
ATOM 3986 O O . VAL A 1 486 ? -12.960 4.559 30.405 1.00 88.31 486 VAL A O 1
ATOM 3989 N N . THR A 1 487 ? -13.817 3.980 32.398 1.00 89.94 487 THR A N 1
ATOM 3990 C CA . THR A 1 487 ? -12.781 3.013 32.737 1.00 89.94 487 THR A CA 1
ATOM 3991 C C . THR A 1 487 ? -13.368 1.610 32.728 1.00 89.94 487 THR A C 1
ATOM 3993 O O . THR A 1 487 ? -14.522 1.388 33.099 1.00 89.94 487 THR A O 1
ATOM 3996 N N . VAL A 1 488 ? -12.571 0.648 32.274 1.00 91.19 488 VAL A N 1
ATOM 3997 C CA . VAL A 1 488 ? -12.957 -0.761 32.163 1.00 91.19 488 VAL A CA 1
ATOM 3998 C C . VAL A 1 488 ? -12.023 -1.623 32.999 1.00 91.19 488 VAL A C 1
ATOM 4000 O O . VAL A 1 488 ? -10.834 -1.323 33.129 1.00 91.19 488 VAL A O 1
ATOM 4003 N N . SER A 1 489 ? -12.570 -2.685 33.589 1.00 89.19 489 SER A N 1
ATOM 4004 C CA . SER A 1 489 ? -11.821 -3.624 34.421 1.00 89.19 489 SER A CA 1
ATOM 4005 C C . SER A 1 489 ? -11.936 -5.054 33.880 1.00 89.19 489 SER A C 1
ATOM 4007 O O . SER A 1 489 ? -13.054 -5.503 33.628 1.00 89.19 489 SER A O 1
ATOM 4009 N N . PRO A 1 490 ? -10.831 -5.808 33.752 1.00 91.06 490 PRO A N 1
ATOM 4010 C CA . PRO A 1 490 ? -9.462 -5.343 33.952 1.00 91.06 490 PRO A CA 1
ATOM 4011 C C . PRO A 1 490 ? -9.058 -4.350 32.848 1.00 91.06 490 PRO A C 1
ATOM 4013 O O . PRO A 1 490 ? -9.630 -4.353 31.761 1.00 91.06 490 PRO A O 1
ATOM 4016 N N . SER A 1 491 ? -8.066 -3.496 33.111 1.00 78.38 491 SER A N 1
ATOM 4017 C CA . SER A 1 491 ? -7.644 -2.455 32.156 1.00 78.38 491 SER A CA 1
ATOM 4018 C C . SER A 1 491 ? -7.052 -3.011 30.857 1.00 78.38 491 SER A C 1
ATOM 4020 O O . SER A 1 491 ? -6.980 -2.300 29.862 1.00 78.38 491 SER A O 1
ATOM 4022 N N . ASN A 1 492 ? -6.642 -4.283 30.858 1.00 75.31 492 ASN A N 1
ATOM 4023 C CA . ASN A 1 492 ? -6.209 -5.027 29.679 1.00 75.31 492 ASN A CA 1
ATOM 4024 C C . ASN A 1 492 ? -7.343 -5.849 29.042 1.00 75.31 492 ASN A C 1
ATOM 4026 O O . ASN A 1 492 ? -7.056 -6.825 28.346 1.00 75.31 492 ASN A O 1
ATOM 4030 N N . THR A 1 493 ? -8.611 -5.522 29.317 1.00 82.75 493 THR A N 1
ATOM 4031 C CA . THR A 1 493 ? -9.734 -6.176 28.644 1.00 82.75 493 THR A CA 1
ATOM 4032 C C . THR A 1 493 ? -9.601 -6.054 27.128 1.00 82.75 493 THR A C 1
ATOM 4034 O O . THR A 1 493 ? -9.181 -5.026 26.600 1.00 82.75 493 THR A O 1
ATOM 4037 N N . THR A 1 494 ? -9.957 -7.127 26.428 1.00 77.81 494 THR A N 1
ATOM 4038 C CA . THR A 1 494 ? -9.994 -7.175 24.963 1.00 77.81 494 THR A CA 1
ATOM 4039 C C . THR A 1 494 ? -11.356 -6.754 24.404 1.00 77.81 494 THR A C 1
ATOM 4041 O O . THR A 1 494 ? -11.516 -6.672 23.188 1.00 77.81 494 THR A O 1
ATOM 4044 N N . ASP A 1 495 ? -12.358 -6.530 25.261 1.00 80.88 495 ASP A N 1
ATOM 4045 C CA . ASP A 1 495 ? -13.695 -6.113 24.842 1.00 80.88 495 ASP A CA 1
ATOM 4046 C C . ASP A 1 495 ? -13.727 -4.597 24.553 1.00 80.88 495 ASP A C 1
ATOM 4048 O O . ASP A 1 495 ? -13.081 -3.799 25.232 1.00 80.88 495 ASP A O 1
ATOM 4052 N N . LYS A 1 496 ? -14.481 -4.179 23.526 1.00 83.00 496 LYS A N 1
ATOM 4053 C CA . LYS A 1 496 ? -14.568 -2.769 23.109 1.00 83.00 496 LYS A CA 1
ATOM 4054 C C . LYS A 1 496 ? -15.683 -2.032 23.851 1.00 83.00 496 LYS A C 1
ATOM 4056 O O . LYS A 1 496 ? -16.790 -2.555 23.970 1.00 83.00 496 LYS A O 1
ATOM 4061 N N . VAL A 1 497 ? -15.418 -0.787 24.254 1.00 85.62 497 VAL A N 1
ATOM 4062 C CA . VAL A 1 497 ? -16.446 0.136 24.760 1.00 85.62 497 VAL A CA 1
ATOM 4063 C C . VAL A 1 497 ? -17.277 0.661 23.591 1.00 85.62 497 VAL A C 1
ATOM 4065 O O . VAL A 1 497 ? -16.742 1.231 22.641 1.00 85.62 497 VAL A O 1
ATOM 4068 N N . VAL A 1 498 ? -18.590 0.486 23.675 1.00 86.38 498 VAL A N 1
ATOM 4069 C CA . VAL A 1 498 ? -19.573 0.939 22.690 1.00 86.38 498 VAL A CA 1
ATOM 4070 C C . VAL A 1 498 ? -20.568 1.860 23.381 1.00 86.38 498 VAL A C 1
ATOM 4072 O O . VAL A 1 498 ? -21.054 1.556 24.471 1.00 86.38 498 VAL A O 1
ATOM 4075 N N . TRP A 1 499 ? -20.870 2.979 22.728 1.00 90.44 499 TRP A N 1
ATOM 4076 C CA . TRP A 1 499 ? -21.806 3.993 23.196 1.00 90.44 499 TRP A CA 1
ATOM 4077 C C . TRP A 1 499 ? -23.048 3.997 22.317 1.00 90.44 499 TRP A C 1
ATOM 4079 O O . TRP A 1 499 ? -22.947 3.869 21.098 1.00 90.44 499 TRP A O 1
ATOM 4089 N N . LYS A 1 500 ? -24.217 4.173 22.926 1.00 91.19 500 LYS A N 1
ATOM 4090 C CA . LYS A 1 500 ? -25.480 4.300 22.202 1.00 91.19 500 LYS A CA 1
ATOM 4091 C C . LYS A 1 500 ? -26.384 5.311 22.889 1.00 91.19 500 LYS A C 1
ATOM 4093 O O . LYS A 1 500 ? -26.789 5.079 24.028 1.00 91.19 500 LYS A O 1
ATOM 4098 N N . SER A 1 501 ? -26.729 6.391 22.192 1.00 94.19 501 SER A N 1
ATOM 4099 C CA . SER A 1 501 ? -27.804 7.276 22.640 1.00 94.19 501 SER A CA 1
ATOM 4100 C C . SER A 1 501 ? -29.156 6.609 22.403 1.00 94.19 501 SER A C 1
ATOM 4102 O O . SER A 1 501 ? -29.382 5.976 21.369 1.00 94.19 501 SER A O 1
ATOM 4104 N N . ASN A 1 502 ? -30.055 6.715 23.378 1.00 96.38 502 ASN A N 1
ATOM 4105 C CA . ASN A 1 502 ? -31.431 6.257 23.224 1.00 96.38 502 ASN A CA 1
ATOM 4106 C C . ASN A 1 502 ? -32.275 7.237 22.387 1.00 96.38 502 ASN A C 1
ATOM 4108 O O . ASN A 1 502 ? -33.277 6.824 21.810 1.00 96.38 502 ASN A O 1
ATOM 4112 N N . ASP A 1 503 ? -31.870 8.510 22.314 1.00 95.19 503 ASP A N 1
ATOM 4113 C CA . ASP A 1 503 ? -32.521 9.538 21.500 1.00 95.19 503 ASP A CA 1
ATOM 4114 C C . ASP A 1 503 ? -31.491 10.572 21.018 1.00 95.19 503 ASP A C 1
ATOM 4116 O O . ASP A 1 503 ? -31.139 11.509 21.740 1.00 95.19 503 ASP A O 1
ATOM 4120 N N . GLU A 1 504 ? -30.999 10.385 19.791 1.00 92.38 504 GLU A N 1
ATOM 4121 C CA . GLU A 1 504 ? -30.010 11.273 19.164 1.00 92.38 504 GLU A CA 1
ATOM 4122 C C . GLU A 1 504 ? -30.559 12.669 18.840 1.00 92.38 504 GLU A C 1
ATOM 4124 O O . GLU A 1 504 ? -29.772 13.592 18.646 1.00 92.38 504 GLU A O 1
ATOM 4129 N N . SER A 1 505 ? -31.885 12.862 18.840 1.00 90.12 505 SER A N 1
ATOM 4130 C CA . SER A 1 505 ? -32.483 14.196 18.672 1.00 90.12 505 SER A CA 1
ATOM 4131 C C . SER A 1 505 ? -32.380 15.061 19.933 1.00 90.12 505 SER A C 1
ATOM 4133 O O . SER A 1 505 ? -32.435 16.290 19.853 1.00 90.12 505 SER A O 1
ATOM 4135 N N . ILE A 1 506 ? -32.206 14.427 21.098 1.00 93.25 506 ILE A N 1
ATOM 4136 C CA . ILE A 1 506 ? -31.967 15.097 22.382 1.00 93.25 506 ILE A CA 1
ATOM 4137 C C . ILE A 1 506 ? -30.468 15.224 22.616 1.00 93.25 506 ILE A C 1
ATOM 4139 O O . ILE A 1 506 ? -29.990 16.325 22.872 1.00 93.25 506 ILE A O 1
ATOM 4143 N N . VAL A 1 507 ? -29.725 14.117 22.514 1.00 94.00 507 VAL A N 1
ATOM 4144 C CA . VAL A 1 507 ? -28.291 14.069 22.816 1.00 94.00 507 VAL A CA 1
ATOM 4145 C C . VAL A 1 507 ? -27.572 13.081 21.897 1.00 94.00 507 VAL A C 1
ATOM 4147 O O . VAL A 1 507 ? -27.984 11.925 21.785 1.00 94.00 507 VAL A O 1
ATOM 4150 N N . THR A 1 508 ? -26.435 13.481 21.327 1.00 86.19 508 THR A N 1
ATOM 4151 C CA . THR A 1 508 ? -25.508 12.575 20.622 1.00 86.19 508 THR A CA 1
ATOM 4152 C C . THR A 1 508 ? -24.297 12.242 21.483 1.00 86.19 508 THR A C 1
ATOM 4154 O O . THR A 1 508 ? -23.907 13.025 22.349 1.00 86.19 508 THR A O 1
ATOM 4157 N N . VAL A 1 509 ? -23.669 11.093 21.223 1.00 86.56 509 VAL A N 1
ATOM 4158 C CA . VAL A 1 509 ? -22.436 10.687 21.904 1.00 86.56 509 VAL A CA 1
ATOM 4159 C C . VAL A 1 509 ? -21.387 10.206 20.912 1.00 86.56 509 VAL A C 1
ATOM 4161 O O . VAL A 1 509 ? -21.672 9.380 20.048 1.00 86.56 509 VAL A O 1
ATOM 4164 N N . SER A 1 510 ? -20.157 10.692 21.066 1.00 72.31 510 SER A N 1
ATOM 4165 C CA . SER A 1 510 ? -18.995 10.228 20.308 1.00 72.31 510 SER A CA 1
ATOM 4166 C C . SER A 1 510 ? -17.791 10.127 21.235 1.00 72.31 510 SER A C 1
ATOM 4168 O O . SER A 1 510 ? -17.351 11.122 21.800 1.00 72.31 510 SER A O 1
ATOM 4170 N N . LYS A 1 511 ? -17.267 8.910 21.425 1.00 68.69 511 LYS A N 1
ATOM 4171 C CA . LYS A 1 511 ? -16.048 8.643 22.216 1.00 68.69 511 LYS A CA 1
ATOM 4172 C C . LYS A 1 511 ? -16.031 9.317 23.609 1.00 68.69 511 LYS A C 1
ATOM 4174 O O . LYS A 1 511 ? -14.994 9.809 24.032 1.00 68.69 511 LYS A O 1
ATOM 4179 N N . GLY A 1 512 ? -17.166 9.337 24.313 1.00 75.06 512 GLY A N 1
ATOM 4180 C CA . GLY A 1 512 ? -17.298 9.935 25.652 1.00 75.06 512 GLY A CA 1
ATOM 4181 C C . GLY A 1 512 ? -17.713 11.410 25.680 1.00 75.06 512 GLY A C 1
ATOM 4182 O O . GLY A 1 512 ? -18.109 11.895 26.736 1.00 75.06 512 GLY A O 1
ATOM 4183 N N . TYR A 1 513 ? -17.713 12.107 24.539 1.00 77.44 513 TYR A N 1
ATOM 4184 C CA . TYR A 1 513 ? -18.270 13.456 24.416 1.00 77.44 513 TYR A CA 1
ATOM 4185 C C . TYR A 1 513 ? -19.771 13.388 24.170 1.00 77.44 513 TYR A C 1
ATOM 4187 O O . TYR A 1 513 ? -20.222 12.700 23.251 1.00 77.44 513 TYR A O 1
ATOM 4195 N N . ILE A 1 514 ? -20.531 14.091 25.003 1.00 90.75 514 ILE A N 1
ATOM 4196 C CA . ILE A 1 514 ? -21.988 14.089 25.034 1.00 90.75 514 ILE A CA 1
ATOM 4197 C C . ILE A 1 514 ? -22.469 15.498 24.724 1.00 90.75 514 ILE A C 1
ATOM 4199 O O . ILE A 1 514 ? -22.210 16.418 25.496 1.00 90.75 514 ILE A O 1
ATOM 4203 N N . THR A 1 515 ? -23.167 15.652 23.604 1.00 86.81 515 THR A N 1
ATOM 4204 C CA . THR A 1 515 ? -23.640 16.948 23.100 1.00 86.81 515 THR A CA 1
ATOM 4205 C C . THR A 1 515 ? -25.158 16.997 23.166 1.00 86.81 515 THR A C 1
ATOM 4207 O O . THR A 1 515 ? -25.815 16.104 22.629 1.00 86.81 515 THR A O 1
ATOM 4210 N N . ALA A 1 516 ? -25.705 18.021 23.821 1.00 91.06 516 ALA A N 1
ATOM 4211 C CA . ALA A 1 516 ? -27.142 18.253 23.929 1.00 91.06 516 ALA A CA 1
ATOM 4212 C C . ALA A 1 516 ? -27.656 19.133 22.777 1.00 91.06 516 ALA A C 1
ATOM 4214 O O . ALA A 1 516 ? -27.103 20.194 22.504 1.00 91.06 516 ALA A O 1
ATOM 4215 N N . HIS A 1 517 ? -28.744 18.701 22.136 1.00 86.25 517 HIS A N 1
ATOM 4216 C CA . HIS A 1 517 ? -29.354 19.344 20.962 1.00 86.25 517 HIS A CA 1
ATOM 4217 C C . HIS A 1 517 ? -30.746 19.909 21.240 1.00 86.25 517 HIS A C 1
ATOM 4219 O O . HIS A 1 517 ? -31.126 20.929 20.667 1.00 86.25 517 HIS A O 1
ATOM 4225 N N . SER A 1 518 ? -31.532 19.261 22.105 1.00 91.62 518 SER A N 1
ATOM 4226 C CA . SER A 1 518 ? -32.872 19.737 22.473 1.00 91.62 518 SER A CA 1
ATOM 4227 C C . SER A 1 518 ? -33.212 19.473 23.944 1.00 91.62 518 SER A C 1
ATOM 4229 O O . SER A 1 518 ? -32.671 18.564 24.572 1.00 91.62 518 SER A O 1
ATOM 4231 N N . ILE A 1 519 ? -34.090 20.309 24.516 1.00 94.50 519 ILE A N 1
ATOM 4232 C CA . ILE A 1 519 ? -34.581 20.155 25.894 1.00 94.50 519 ILE A CA 1
ATOM 4233 C C . ILE A 1 519 ? -35.353 18.840 26.002 1.00 94.50 519 ILE A C 1
ATOM 4235 O O . ILE A 1 519 ? -36.302 18.595 25.255 1.00 94.50 519 ILE A O 1
ATOM 4239 N N . GLY A 1 520 ? -34.979 18.016 26.973 1.00 95.25 520 GLY A N 1
ATOM 4240 C CA . GLY A 1 520 ? -35.527 16.682 27.150 1.00 95.25 520 GLY A CA 1
ATOM 4241 C C . GLY A 1 520 ? -34.628 15.809 28.014 1.00 95.25 520 GLY A C 1
ATOM 4242 O O . GLY A 1 520 ? -33.490 16.150 28.322 1.00 95.25 520 GLY A O 1
ATOM 4243 N N . ASN A 1 521 ? -35.149 14.650 28.406 1.00 96.88 521 ASN A N 1
ATOM 4244 C CA . ASN A 1 521 ? -34.393 13.671 29.176 1.00 96.88 521 ASN A CA 1
ATOM 4245 C C . ASN A 1 521 ? -34.207 12.423 28.322 1.00 96.88 521 ASN A C 1
ATOM 4247 O O . ASN A 1 521 ? -35.171 11.919 27.744 1.00 96.88 521 ASN A O 1
ATOM 4251 N N . THR A 1 522 ? -32.988 11.903 28.276 1.00 97.69 522 THR A N 1
ATOM 4252 C CA . THR A 1 522 ? -32.670 10.664 27.564 1.00 97.69 522 THR A CA 1
ATOM 4253 C C . THR A 1 522 ? -31.616 9.870 28.330 1.00 97.69 522 THR A C 1
ATOM 4255 O O . THR A 1 522 ? -31.179 10.254 29.416 1.00 97.69 522 THR A O 1
ATOM 4258 N N . THR A 1 523 ? -31.229 8.720 27.797 1.00 97.56 523 THR A N 1
ATOM 4259 C CA . THR A 1 523 ? -30.169 7.893 28.361 1.00 97.56 523 THR A CA 1
ATOM 4260 C C . THR A 1 523 ? -29.141 7.542 27.304 1.00 97.56 523 THR A C 1
ATOM 4262 O O . THR A 1 523 ? -29.444 7.425 26.115 1.00 97.56 523 THR A O 1
ATOM 4265 N N . ILE A 1 524 ? -27.913 7.332 27.761 1.00 97.31 524 ILE A N 1
ATOM 4266 C CA . ILE A 1 524 ? -26.848 6.739 26.966 1.00 97.31 524 ILE A CA 1
ATOM 4267 C C . ILE A 1 524 ? -26.503 5.390 27.582 1.00 97.31 524 ILE A C 1
ATOM 4269 O O . ILE A 1 524 ? -26.286 5.270 28.789 1.00 97.31 524 ILE A O 1
ATOM 4273 N N . THR A 1 525 ? -26.480 4.359 26.746 1.00 96.00 525 THR A N 1
ATOM 4274 C CA . THR A 1 525 ? -26.054 3.015 27.132 1.00 96.00 525 THR A CA 1
ATOM 4275 C C . THR A 1 525 ? -24.592 2.830 26.751 1.00 96.00 525 THR A C 1
ATOM 4277 O O . THR A 1 525 ? -24.221 3.045 25.597 1.00 96.00 525 THR A O 1
ATOM 4280 N N . ILE A 1 526 ? -23.778 2.428 27.726 1.00 95.75 526 ILE A N 1
ATOM 4281 C CA . ILE A 1 526 ? -22.362 2.112 27.564 1.00 95.75 526 ILE A CA 1
ATOM 4282 C C . ILE A 1 526 ? -22.201 0.614 27.777 1.00 95.75 526 ILE A C 1
ATOM 4284 O O . ILE A 1 526 ? -22.494 0.112 28.863 1.00 95.75 526 ILE A O 1
ATOM 4288 N N . THR A 1 527 ? -21.725 -0.097 26.762 1.00 92.88 527 THR A N 1
ATOM 4289 C CA . THR A 1 527 ? -21.463 -1.538 26.841 1.00 92.88 527 THR A CA 1
ATOM 4290 C C . THR A 1 527 ? -19.996 -1.835 26.601 1.00 92.88 527 THR A C 1
ATOM 4292 O O . THR A 1 527 ? -19.365 -1.198 25.765 1.00 92.88 527 THR A O 1
ATOM 4295 N N . CYS A 1 528 ? -19.460 -2.823 27.304 1.00 89.94 528 CYS A N 1
ATOM 4296 C CA . CYS A 1 528 ? -18.125 -3.358 27.086 1.00 89.94 528 CYS A CA 1
ATOM 4297 C C . CYS A 1 528 ? -18.177 -4.848 27.407 1.00 89.94 528 CYS A C 1
ATOM 4299 O O . CYS A 1 528 ? -18.372 -5.227 28.563 1.00 89.94 528 CYS A O 1
ATOM 4301 N N . GLY A 1 529 ? -18.090 -5.688 26.377 1.00 88.94 529 GLY A N 1
ATOM 4302 C CA . GLY A 1 529 ? -18.330 -7.120 26.526 1.00 88.94 529 GLY A CA 1
ATOM 4303 C C . GLY A 1 529 ? -19.745 -7.395 27.024 1.00 88.94 529 GLY A C 1
ATOM 4304 O O . GLY A 1 529 ? -20.718 -6.897 26.463 1.00 88.94 529 GLY A O 1
ATOM 4305 N N . ASP A 1 530 ? -19.840 -8.157 28.112 1.00 88.12 530 ASP A N 1
ATOM 4306 C CA . ASP A 1 530 ? -21.108 -8.504 28.763 1.00 88.12 530 ASP A CA 1
ATOM 4307 C C . ASP A 1 530 ? -21.540 -7.460 29.816 1.00 88.12 530 ASP A C 1
ATOM 4309 O O . ASP A 1 530 ? -22.624 -7.554 30.399 1.00 88.12 530 ASP A O 1
ATOM 4313 N N . CYS A 1 531 ? -20.704 -6.449 30.074 1.00 94.12 531 CYS A N 1
ATOM 4314 C CA . CYS A 1 531 ? -21.008 -5.367 30.998 1.00 94.12 531 CYS A CA 1
ATOM 4315 C C . CYS A 1 531 ? -21.806 -4.263 30.304 1.00 94.12 531 CYS A C 1
ATOM 4317 O O . CYS A 1 531 ? -21.533 -3.884 29.165 1.00 94.12 531 CYS A O 1
ATOM 4319 N N . SER A 1 532 ? -22.763 -3.692 31.033 1.00 95.56 532 SER A N 1
ATOM 4320 C CA . SER A 1 532 ? -23.574 -2.567 30.576 1.00 95.56 532 SER A CA 1
ATOM 4321 C C . SER A 1 532 ? -23.787 -1.577 31.715 1.00 95.56 532 SER A C 1
ATOM 4323 O O . SER A 1 532 ? -24.085 -1.976 32.845 1.00 95.56 532 SER A O 1
ATOM 4325 N N . LYS A 1 533 ? -23.674 -0.284 31.416 1.00 97.25 533 LYS A N 1
ATOM 4326 C CA . LYS A 1 533 ? -24.042 0.829 32.300 1.00 97.25 533 LYS A CA 1
ATOM 4327 C C . LYS A 1 533 ? -24.923 1.816 31.548 1.00 97.25 533 LYS A C 1
ATOM 4329 O O . LYS A 1 533 ? -24.882 1.909 30.324 1.00 97.25 533 LYS A O 1
ATOM 4334 N N . THR A 1 534 ? -25.715 2.556 32.307 1.00 97.06 534 THR A N 1
ATOM 4335 C CA . THR A 1 534 ? -26.608 3.585 31.783 1.00 97.06 534 THR A CA 1
ATOM 4336 C C . THR A 1 534 ? -26.223 4.909 32.414 1.00 97.06 534 THR A C 1
ATOM 4338 O O . THR A 1 534 ? -26.152 5.005 33.639 1.00 97.06 534 THR A O 1
ATOM 4341 N N . LEU A 1 535 ? -25.979 5.901 31.568 1.00 97.50 535 LEU A N 1
ATOM 4342 C CA . LEU A 1 535 ? -25.855 7.298 31.946 1.00 97.50 535 LEU A CA 1
ATOM 4343 C C . LEU A 1 535 ? -27.203 7.979 31.701 1.00 97.50 535 LEU A C 1
ATOM 4345 O O . LEU A 1 535 ? -27.747 7.896 30.596 1.00 97.50 535 LEU A O 1
ATOM 4349 N N . TYR A 1 536 ? -27.737 8.643 32.719 1.00 97.50 536 TYR A N 1
ATOM 4350 C CA . TYR A 1 536 ? -28.960 9.434 32.606 1.00 97.50 536 TYR A CA 1
ATOM 4351 C C . TYR A 1 536 ? -28.602 10.870 32.251 1.00 97.50 536 TYR A C 1
ATOM 4353 O O . TYR A 1 536 ? -27.743 11.462 32.900 1.00 97.50 536 TYR A O 1
ATOM 4361 N N . VAL A 1 537 ? -29.243 11.424 31.226 1.00 97.62 537 VAL A N 1
ATOM 4362 C CA . VAL A 1 537 ? -28.971 12.782 30.755 1.00 97.62 537 VAL A CA 1
ATOM 4363 C C . VAL A 1 537 ? -30.235 13.622 30.868 1.00 97.62 537 VAL A C 1
ATOM 4365 O O . VAL A 1 537 ? -31.281 13.256 30.325 1.00 97.62 537 VAL A O 1
ATOM 4368 N N . TYR A 1 538 ? -30.130 14.744 31.573 1.00 96.75 538 TYR A N 1
ATOM 4369 C CA . TYR A 1 538 ? -31.219 15.678 31.829 1.00 96.75 538 TYR A CA 1
ATOM 4370 C C . TYR A 1 538 ? -30.890 17.024 31.192 1.00 96.75 538 TYR A C 1
ATOM 4372 O O . TYR A 1 538 ? -30.004 17.730 31.667 1.00 96.75 538 TYR A O 1
ATOM 4380 N N . VAL A 1 539 ? -31.600 17.388 30.127 1.00 95.75 539 VAL A N 1
ATOM 4381 C CA . VAL A 1 539 ? -31.426 18.673 29.444 1.00 95.75 539 VAL A CA 1
ATOM 4382 C C . VAL A 1 539 ? -32.586 19.578 29.828 1.00 95.75 539 VAL A C 1
ATOM 4384 O O . VAL A 1 539 ? -33.682 19.469 29.281 1.00 95.75 539 VAL A O 1
ATOM 4387 N N . THR A 1 540 ? -32.356 20.454 30.805 1.00 94.00 540 THR A N 1
ATOM 4388 C CA . THR A 1 540 ? -33.347 21.444 31.270 1.00 94.00 540 THR A CA 1
ATOM 4389 C C . THR A 1 540 ? -33.137 22.822 30.665 1.00 94.00 540 THR A C 1
ATOM 4391 O O . THR A 1 540 ? -34.080 23.605 30.572 1.00 94.00 540 THR A O 1
ATOM 4394 N N . TYR A 1 541 ? -31.913 23.094 30.230 1.00 85.81 541 TYR A N 1
ATOM 4395 C CA . TYR A 1 541 ? -31.528 24.307 29.541 1.00 85.81 541 TYR A CA 1
ATOM 4396 C C . TYR A 1 541 ? -30.396 23.951 28.585 1.00 85.81 541 TYR A C 1
ATOM 4398 O O . TYR A 1 541 ? -29.487 23.202 28.937 1.00 85.81 541 TYR A O 1
ATOM 4406 N N . ILE A 1 542 ? -30.468 24.467 27.367 1.00 77.94 542 ILE A N 1
ATOM 4407 C CA . ILE A 1 542 ? -29.329 24.452 26.460 1.00 77.94 542 ILE A CA 1
ATOM 4408 C C . ILE A 1 542 ? -28.777 25.849 26.551 1.00 77.94 542 ILE A C 1
ATOM 4410 O O . ILE A 1 542 ? -29.467 26.802 26.188 1.00 77.94 542 ILE A O 1
ATOM 4414 N N . LYS A 1 543 ? -27.564 25.956 27.088 1.00 65.31 543 LYS A N 1
ATOM 4415 C CA . LYS A 1 543 ? -26.814 27.195 27.016 1.00 65.31 543 LYS A CA 1
ATOM 4416 C C . LYS A 1 543 ? -26.674 27.529 25.542 1.00 65.31 543 LYS A C 1
ATOM 4418 O O . LYS A 1 543 ? -25.937 26.861 24.822 1.00 65.31 543 LYS A O 1
ATOM 4423 N N . GLU A 1 544 ? -27.472 28.504 25.099 1.00 52.75 544 GLU A N 1
ATOM 4424 C CA . GLU A 1 544 ? -27.154 29.254 23.896 1.00 52.75 544 GLU A CA 1
ATOM 4425 C C . GLU A 1 544 ? -25.718 29.704 24.103 1.00 52.75 544 GLU A C 1
ATOM 4427 O O . GLU A 1 544 ? -25.391 30.274 25.149 1.00 52.75 544 GLU A O 1
ATOM 4432 N N . ASP A 1 545 ? -24.846 29.329 23.179 1.00 48.56 545 ASP A N 1
ATOM 4433 C CA . ASP A 1 545 ? -23.473 29.785 23.209 1.00 48.56 545 ASP A CA 1
ATOM 4434 C C . ASP A 1 545 ? -23.518 31.310 23.038 1.00 48.56 545 ASP A C 1
ATOM 4436 O O . ASP A 1 545 ? -23.683 31.833 21.942 1.00 48.56 545 ASP A O 1
ATOM 4440 N N . THR A 1 546 ? -23.548 32.033 24.162 1.00 44.94 546 THR A N 1
ATOM 4441 C CA . THR A 1 546 ? -23.570 33.500 24.204 1.00 44.94 546 THR A CA 1
ATOM 4442 C C . THR A 1 546 ? -22.160 34.069 24.134 1.00 44.94 546 THR A C 1
ATOM 4444 O O . THR A 1 546 ? -21.974 35.260 24.391 1.00 44.94 546 THR A O 1
ATOM 4447 N N . SER A 1 547 ? -21.147 33.248 23.832 1.00 52.16 547 SER A N 1
ATOM 4448 C CA . SER A 1 547 ? -19.999 33.813 23.148 1.00 52.16 547 SER A CA 1
ATOM 4449 C C . SER A 1 547 ? -20.529 34.229 21.779 1.00 52.16 547 SER A C 1
ATOM 4451 O O . SER A 1 547 ? -20.846 33.393 20.941 1.00 52.16 547 SER A O 1
ATOM 4453 N N . GLU A 1 548 ? -20.771 35.530 21.582 1.00 54.66 548 GLU A N 1
ATOM 4454 C CA . GLU A 1 548 ? -20.934 35.995 20.209 1.00 54.66 548 GLU A CA 1
ATOM 4455 C C . GLU A 1 548 ? -19.670 35.532 19.487 1.00 54.66 548 GLU A C 1
ATOM 4457 O O . GLU A 1 548 ? -18.557 35.863 19.911 1.00 54.66 548 GLU A O 1
ATOM 4462 N N . GLU A 1 549 ? -19.855 34.669 18.489 1.00 79.81 549 GLU A N 1
ATOM 4463 C CA . GLU A 1 549 ? -18.798 34.226 17.597 1.00 79.81 549 GLU A CA 1
ATOM 4464 C C . GLU A 1 549 ? -18.196 35.482 16.963 1.00 79.81 549 GLU A C 1
ATOM 4466 O O . GLU A 1 549 ? -18.739 36.065 16.022 1.00 79.81 549 GLU A O 1
ATOM 4471 N N . GLU A 1 550 ? -17.091 35.955 17.528 1.00 85.50 550 GLU A N 1
ATOM 4472 C CA . GLU A 1 550 ? -16.514 37.244 17.190 1.00 85.50 550 GLU A CA 1
ATOM 4473 C C . GLU A 1 550 ? -15.015 37.138 16.925 1.00 85.50 550 GLU A C 1
ATOM 4475 O O . GLU A 1 550 ? -14.285 36.265 17.409 1.00 85.50 550 GLU A O 1
ATOM 4480 N N . ILE A 1 551 ? -14.538 38.087 16.125 1.00 88.38 551 ILE A N 1
ATOM 4481 C CA . ILE A 1 551 ? -13.114 38.301 15.907 1.00 88.38 551 ILE A CA 1
ATOM 4482 C C . ILE A 1 551 ? -12.601 39.148 17.076 1.00 88.38 551 ILE A C 1
ATOM 4484 O O . ILE A 1 551 ? -12.719 40.372 17.069 1.00 88.38 551 ILE A O 1
ATOM 4488 N N . ILE A 1 552 ? -12.003 38.494 18.071 1.00 92.94 552 ILE A N 1
ATOM 4489 C CA . ILE A 1 552 ? -11.443 39.134 19.273 1.00 92.94 552 ILE A CA 1
ATOM 4490 C C . ILE A 1 552 ? -10.107 39.847 19.021 1.00 92.94 552 ILE A C 1
ATOM 4492 O O . ILE A 1 552 ? -9.647 40.638 19.845 1.00 92.94 552 ILE A O 1
ATOM 4496 N N . TYR A 1 553 ? -9.468 39.591 17.878 1.00 95.75 553 TYR A N 1
ATOM 4497 C CA . TYR A 1 553 ? -8.335 40.376 17.396 1.00 95.75 553 TYR A CA 1
ATOM 4498 C C . TYR A 1 553 ? -8.293 40.377 15.874 1.00 95.75 553 TYR A C 1
ATOM 4500 O O . TYR A 1 553 ? -8.356 39.326 15.245 1.00 95.75 553 TYR A O 1
ATOM 4508 N N . GLN A 1 554 ? -8.105 41.558 15.296 1.00 94.50 554 GLN A N 1
ATOM 4509 C CA . GLN A 1 554 ? -7.889 41.774 13.872 1.00 94.50 554 GLN A CA 1
ATOM 4510 C C . GLN A 1 554 ? -6.653 42.655 13.720 1.00 94.50 554 GLN A C 1
ATOM 4512 O O . GLN A 1 554 ? -6.549 43.693 14.382 1.00 94.50 554 GLN A O 1
ATOM 4517 N N . LEU A 1 555 ? -5.727 42.273 12.840 1.00 93.69 555 LEU A N 1
ATOM 4518 C CA . LEU A 1 555 ? -4.563 43.096 12.534 1.00 93.69 555 LEU A CA 1
ATOM 4519 C C . LEU A 1 555 ? -5.028 44.489 12.057 1.00 93.69 555 LEU A C 1
ATOM 4521 O O . LEU A 1 555 ? -5.733 44.560 11.049 1.00 93.69 555 LEU A O 1
ATOM 4525 N N . PRO A 1 556 ? -4.639 45.595 12.729 1.00 87.19 556 PRO A N 1
ATOM 4526 C CA . PRO A 1 556 ? -5.163 46.922 12.389 1.00 87.19 556 PRO A CA 1
ATOM 4527 C C . PRO A 1 556 ? -4.733 47.424 11.007 1.00 87.19 556 PRO A C 1
ATOM 4529 O O . PRO A 1 556 ? -5.461 48.175 10.362 1.00 87.19 556 PRO A O 1
ATOM 4532 N N . ALA A 1 557 ? -3.527 47.047 10.580 1.00 90.06 557 ALA A N 1
ATOM 4533 C CA . ALA A 1 557 ? -2.969 47.332 9.266 1.00 90.06 557 ALA A CA 1
ATOM 4534 C C . ALA A 1 557 ? -1.808 46.371 8.975 1.00 90.06 557 ALA A C 1
ATOM 4536 O O . ALA A 1 557 ? -1.098 45.951 9.898 1.00 90.06 557 ALA A O 1
ATOM 4537 N N . THR A 1 558 ? -1.576 46.085 7.692 1.00 92.31 558 THR A N 1
ATOM 4538 C CA . THR A 1 558 ? -0.400 45.346 7.217 1.00 92.31 558 THR A CA 1
ATOM 4539 C C . THR A 1 558 ? 0.870 45.908 7.857 1.00 92.31 558 THR A C 1
ATOM 4541 O O . THR A 1 558 ? 1.123 47.113 7.814 1.00 92.31 558 THR A O 1
ATOM 4544 N N . THR A 1 559 ? 1.662 45.040 8.485 1.00 93.69 559 THR A N 1
ATOM 4545 C CA . THR A 1 559 ? 2.819 45.448 9.289 1.00 93.69 559 THR A CA 1
ATOM 4546 C C . THR A 1 559 ? 4.092 44.786 8.781 1.00 93.69 559 THR A C 1
ATOM 4548 O O . THR A 1 559 ? 4.179 43.565 8.683 1.00 93.69 559 THR A O 1
ATOM 4551 N N . THR A 1 560 ? 5.118 45.592 8.509 1.00 94.25 560 THR A N 1
ATOM 4552 C CA . THR A 1 560 ? 6.464 45.104 8.185 1.00 94.25 560 THR A CA 1
ATOM 4553 C C . THR A 1 560 ? 7.282 44.907 9.460 1.00 94.25 560 THR A C 1
ATOM 4555 O O . THR A 1 560 ? 7.444 45.834 10.260 1.00 94.25 560 THR A O 1
ATOM 4558 N N . PHE A 1 561 ? 7.849 43.718 9.639 1.00 92.88 561 PHE A N 1
ATOM 4559 C CA . PHE A 1 561 ? 8.846 43.432 10.663 1.00 92.88 561 PHE A CA 1
ATOM 4560 C C . PHE A 1 561 ? 10.253 43.556 10.085 1.00 92.88 561 PHE A C 1
ATOM 4562 O O . PHE A 1 561 ? 10.556 43.000 9.034 1.00 92.88 561 PHE A O 1
ATOM 4569 N N . ASN A 1 562 ? 11.118 44.298 10.773 1.00 90.38 562 ASN A N 1
ATOM 4570 C CA . ASN A 1 562 ? 12.478 44.624 10.331 1.00 90.38 562 ASN A CA 1
ATOM 4571 C C . ASN A 1 562 ? 13.568 43.917 11.161 1.00 90.38 562 ASN A C 1
ATOM 4573 O O . ASN A 1 562 ? 14.751 44.252 11.061 1.00 90.38 562 ASN A O 1
ATOM 4577 N N . GLY A 1 563 ? 13.185 42.947 11.996 1.00 89.25 563 GLY A N 1
ATOM 4578 C CA . GLY A 1 563 ? 14.090 42.254 12.911 1.00 89.25 563 GLY A CA 1
ATOM 4579 C C . GLY A 1 563 ? 14.318 42.970 14.247 1.00 89.25 563 GLY A C 1
ATOM 4580 O O . GLY A 1 563 ? 15.250 42.612 14.966 1.00 89.25 563 GLY A O 1
ATOM 4581 N N . SER A 1 564 ? 13.499 43.969 14.598 1.00 90.38 564 SER A N 1
ATOM 4582 C CA . SER A 1 564 ? 13.553 44.632 15.916 1.00 90.38 564 SER A CA 1
ATOM 4583 C C . SER A 1 564 ? 12.192 44.979 16.529 1.00 90.38 564 SER A C 1
ATOM 4585 O O . SER A 1 564 ? 12.102 45.195 17.738 1.00 90.38 564 SER A O 1
ATOM 4587 N N . ASN A 1 565 ? 11.130 45.026 15.724 1.00 93.19 565 ASN A N 1
ATOM 4588 C CA . ASN A 1 565 ? 9.762 45.300 16.159 1.00 93.19 565 ASN A CA 1
ATOM 4589 C C . ASN A 1 565 ? 8.939 44.012 16.338 1.00 93.19 565 ASN A C 1
ATOM 4591 O O . ASN A 1 565 ? 9.291 42.959 15.816 1.00 93.19 565 ASN A O 1
ATOM 4595 N N . TYR A 1 566 ? 7.841 44.115 17.087 1.00 96.06 566 TYR A N 1
ATOM 4596 C CA . TYR A 1 566 ? 6.864 43.049 17.320 1.00 96.06 566 TYR A CA 1
ATOM 4597 C C . TYR A 1 566 ? 5.496 43.659 17.672 1.00 96.06 566 TYR A C 1
ATOM 4599 O O . TYR A 1 566 ? 5.417 44.856 17.960 1.00 96.06 566 TYR A O 1
ATOM 4607 N N . ILE A 1 567 ? 4.439 42.847 17.673 1.00 95.69 567 ILE A N 1
ATOM 4608 C CA . ILE A 1 567 ? 3.101 43.206 18.163 1.00 95.69 567 ILE A CA 1
ATOM 4609 C C . ILE A 1 567 ? 2.744 42.268 19.319 1.00 95.69 567 ILE A C 1
ATOM 4611 O O . ILE A 1 567 ? 2.892 41.052 19.200 1.00 95.69 567 ILE A O 1
ATOM 4615 N N . ASP A 1 568 ? 2.277 42.827 20.433 1.00 94.69 568 ASP A N 1
ATOM 4616 C CA . ASP A 1 568 ? 1.605 42.072 21.494 1.00 94.69 568 ASP A CA 1
ATOM 4617 C C . ASP A 1 568 ? 0.097 42.229 21.279 1.00 94.69 568 ASP A C 1
ATOM 4619 O O . ASP A 1 568 ? -0.407 43.353 21.283 1.00 94.69 568 ASP A O 1
ATOM 4623 N N . THR A 1 569 ? -0.606 41.131 21.003 1.00 94.25 569 THR A N 1
ATOM 4624 C CA . THR A 1 569 ? -2.047 41.189 20.704 1.00 94.25 569 THR A CA 1
ATOM 4625 C C . THR A 1 569 ? -2.884 41.449 21.953 1.00 94.25 569 THR A C 1
ATOM 4627 O O . THR A 1 569 ? -4.031 41.869 21.838 1.00 94.25 569 THR A O 1
ATOM 4630 N N . GLY A 1 570 ? -2.329 41.190 23.145 1.00 92.06 570 GLY A N 1
ATOM 4631 C CA . GLY A 1 570 ? -3.074 41.186 24.403 1.00 92.06 570 GLY A CA 1
ATOM 4632 C C . GLY A 1 570 ? -4.047 40.011 24.561 1.00 92.06 570 GLY A C 1
ATOM 4633 O O . GLY A 1 570 ? -4.649 39.882 25.623 1.00 92.06 570 GLY A O 1
ATOM 4634 N N . VAL A 1 571 ? -4.183 39.143 23.552 1.00 93.69 571 VAL A N 1
ATOM 4635 C CA . VAL A 1 571 ? -5.123 38.016 23.543 1.00 93.69 571 VAL A CA 1
ATOM 4636 C C . VAL A 1 571 ? -4.385 36.725 23.864 1.00 93.69 571 VAL A C 1
ATOM 4638 O O . VAL A 1 571 ? -3.404 36.393 23.205 1.00 93.69 571 VAL A O 1
ATOM 4641 N N . ALA A 1 572 ? -4.863 35.983 24.861 1.00 94.19 572 ALA A N 1
ATOM 4642 C CA . ALA A 1 572 ? -4.331 34.678 25.246 1.00 94.19 572 ALA A CA 1
ATOM 4643 C C . ALA A 1 572 ? -5.334 33.575 24.848 1.00 94.19 572 ALA A C 1
ATOM 4645 O O . ALA A 1 572 ? -6.129 33.153 25.685 1.00 94.19 572 ALA A O 1
ATOM 4646 N N . PRO A 1 573 ? -5.329 33.102 23.582 1.00 92.56 573 PRO A N 1
ATOM 4647 C CA . PRO A 1 573 ? -6.337 32.159 23.073 1.00 92.56 573 PRO A CA 1
ATOM 4648 C C . PRO A 1 573 ? -6.289 30.782 23.750 1.00 92.56 573 PRO A C 1
ATOM 4650 O O . PRO A 1 573 ? -7.181 29.967 23.568 1.00 92.56 573 PRO A O 1
ATOM 4653 N N . LEU A 1 574 ? -5.233 30.513 24.518 1.00 93.25 574 LEU A N 1
ATOM 4654 C CA . LEU A 1 574 ? -5.010 29.257 25.225 1.00 93.25 574 LEU A CA 1
ATOM 4655 C C . LEU A 1 574 ? -5.214 29.369 26.739 1.00 93.25 574 LEU A C 1
ATOM 4657 O O . LEU A 1 574 ? -4.934 28.412 27.463 1.00 93.25 574 LEU A O 1
ATOM 4661 N N . ALA A 1 575 ? -5.654 30.528 27.236 1.00 89.25 575 ALA A N 1
ATOM 4662 C CA . ALA A 1 575 ? -5.819 30.755 28.669 1.00 89.25 575 ALA A CA 1
ATOM 4663 C C . ALA A 1 575 ? -6.973 29.939 29.267 1.00 89.25 575 ALA A C 1
ATOM 4665 O O . ALA A 1 575 ? -6.917 29.598 30.447 1.00 89.25 575 ALA A O 1
ATOM 4666 N N . GLU A 1 576 ? -7.973 29.601 28.449 1.00 88.12 576 GLU A N 1
ATOM 4667 C CA . GLU A 1 576 ? -9.172 28.849 28.829 1.00 88.12 576 GLU A CA 1
ATOM 4668 C C . GLU A 1 576 ? -9.410 27.681 27.861 1.00 88.12 576 GLU A C 1
ATOM 4670 O O . GLU A 1 576 ? -8.883 27.668 26.746 1.00 88.12 576 GLU A O 1
ATOM 4675 N N . ASP A 1 577 ? -10.161 26.670 28.303 1.00 90.56 577 ASP A N 1
ATOM 4676 C CA . ASP A 1 577 ? -10.464 25.473 27.509 1.00 90.56 577 ASP A CA 1
ATOM 4677 C C . ASP A 1 577 ? -11.662 25.696 26.579 1.00 90.56 577 ASP A C 1
ATOM 4679 O O . ASP A 1 577 ? -12.654 24.972 26.610 1.00 90.56 577 ASP A O 1
ATOM 4683 N N . THR A 1 578 ? -11.586 26.724 25.744 1.00 87.56 578 THR A N 1
ATOM 4684 C CA . THR A 1 578 ? -12.656 27.093 24.811 1.00 87.56 578 THR A CA 1
ATOM 4685 C C . THR A 1 578 ? -12.248 26.799 23.366 1.00 87.56 578 THR A C 1
ATOM 4687 O O . THR A 1 578 ? -11.060 26.583 23.082 1.00 87.56 578 THR A O 1
ATOM 4690 N N . PRO A 1 579 ? -13.208 26.671 22.433 1.00 91.62 579 PRO A N 1
ATOM 4691 C CA . PRO A 1 579 ? -12.903 26.681 21.010 1.00 91.62 579 PRO A CA 1
ATOM 4692 C C . PRO A 1 579 ? -12.257 28.007 20.601 1.00 91.62 579 PRO A C 1
ATOM 4694 O O . PRO A 1 579 ? -12.566 29.055 21.156 1.00 91.62 579 PRO A O 1
ATOM 4697 N N . PHE A 1 580 ? -11.361 27.979 19.622 1.00 95.38 580 PHE A N 1
ATOM 4698 C CA . PHE A 1 580 ? -10.770 29.201 19.075 1.00 95.38 580 PHE A CA 1
ATOM 4699 C C . PHE A 1 580 ? -10.246 28.958 17.665 1.00 95.38 580 PHE A C 1
ATOM 4701 O O . PHE A 1 580 ? -9.984 27.817 17.267 1.00 95.38 580 PHE A O 1
ATOM 4708 N N . THR A 1 581 ? -9.989 30.048 16.944 1.00 97.50 581 THR A N 1
ATOM 4709 C CA . THR A 1 581 ? -9.230 30.020 15.691 1.00 97.50 581 THR A CA 1
ATOM 4710 C C . THR A 1 581 ? -8.210 31.154 15.654 1.00 97.50 581 THR A C 1
ATOM 4712 O O . THR A 1 581 ? -8.537 32.294 15.953 1.00 97.50 581 THR A O 1
ATOM 4715 N N . VAL A 1 582 ? -6.973 30.872 15.249 1.00 97.69 582 VAL A N 1
ATOM 4716 C CA . VAL A 1 582 ? -5.931 31.865 14.955 1.00 97.69 582 VAL A CA 1
ATOM 4717 C C . VAL A 1 582 ? -5.529 31.727 13.492 1.00 97.69 582 VAL A C 1
ATOM 4719 O O . VAL A 1 582 ? -5.023 30.681 13.091 1.00 97.69 582 VAL A O 1
ATOM 4722 N N . PHE A 1 583 ? -5.715 32.783 12.709 1.00 96.81 583 PHE A N 1
ATOM 4723 C CA . PHE A 1 583 ? -5.282 32.890 11.318 1.00 96.81 583 PHE A CA 1
ATOM 4724 C C . PHE A 1 583 ? -4.113 33.867 11.198 1.00 96.81 583 PHE A C 1
ATOM 4726 O O . PHE A 1 583 ? -4.160 34.958 11.763 1.00 96.81 583 PHE A O 1
ATOM 4733 N N . VAL A 1 584 ? -3.086 33.493 10.437 1.00 94.88 584 VAL A N 1
ATOM 4734 C CA . VAL A 1 584 ? -1.896 34.308 10.160 1.00 94.88 584 VAL A CA 1
ATOM 4735 C C . VAL A 1 584 ? -1.603 34.278 8.665 1.00 94.88 584 VAL A C 1
ATOM 4737 O O . VAL A 1 584 ? -1.485 33.202 8.087 1.00 94.88 584 VAL A O 1
ATOM 4740 N N . ASP A 1 585 ? -1.427 35.449 8.060 1.00 92.31 585 ASP A N 1
ATOM 4741 C CA . ASP A 1 585 ? -1.053 35.636 6.658 1.00 92.31 585 ASP A CA 1
ATOM 4742 C C . ASP A 1 585 ? 0.293 36.365 6.574 1.00 92.31 585 ASP A C 1
ATOM 4744 O O . ASP A 1 585 ? 0.393 37.582 6.763 1.00 92.31 585 ASP A O 1
ATOM 4748 N N . TRP A 1 586 ? 1.346 35.584 6.364 1.00 89.88 586 TRP A N 1
ATOM 4749 C CA . TRP A 1 586 ? 2.741 35.996 6.432 1.00 89.88 586 TRP A CA 1
ATOM 4750 C C . TRP A 1 586 ? 3.377 36.025 5.047 1.00 89.88 586 TRP A C 1
ATOM 4752 O O . TRP A 1 586 ? 3.218 35.086 4.279 1.00 89.88 586 TRP A O 1
ATOM 4762 N N . ILE A 1 587 ? 4.154 37.059 4.745 1.00 86.00 587 ILE A N 1
ATOM 4763 C CA . ILE A 1 587 ? 4.946 37.178 3.520 1.00 86.00 587 ILE A CA 1
ATOM 4764 C C . ILE A 1 587 ? 6.416 37.307 3.915 1.00 86.00 587 ILE A C 1
ATOM 4766 O O . ILE A 1 587 ? 6.804 38.257 4.603 1.00 86.00 587 ILE A O 1
ATOM 4770 N N . ASP A 1 588 ? 7.246 36.374 3.459 1.00 78.62 588 ASP A N 1
ATOM 4771 C CA . ASP A 1 588 ? 8.693 36.478 3.606 1.00 78.62 588 ASP A CA 1
ATOM 4772 C C . ASP A 1 588 ? 9.269 37.442 2.560 1.00 78.62 588 ASP A C 1
ATOM 4774 O O . ASP A 1 588 ? 9.014 37.317 1.363 1.00 78.62 588 ASP A O 1
ATOM 4778 N N . THR A 1 589 ? 10.070 38.410 3.006 1.00 72.00 589 THR A N 1
ATOM 4779 C CA . THR A 1 589 ? 10.771 39.353 2.124 1.00 72.00 589 THR A CA 1
ATOM 4780 C C . THR A 1 589 ? 12.116 38.830 1.615 1.00 72.00 589 THR A C 1
ATOM 4782 O O . THR A 1 589 ? 12.866 39.591 1.005 1.00 72.00 589 THR A O 1
ATOM 4785 N N . ASN A 1 590 ? 12.440 37.553 1.857 1.00 65.69 590 ASN A N 1
ATOM 4786 C CA . ASN A 1 590 ? 13.717 36.903 1.531 1.00 65.69 590 ASN A CA 1
ATOM 4787 C C . ASN A 1 590 ? 14.937 37.538 2.232 1.00 65.69 590 ASN A C 1
ATOM 4789 O O . ASN A 1 590 ? 16.084 37.314 1.848 1.00 65.69 590 ASN A O 1
ATOM 4793 N N . GLU A 1 591 ? 14.706 38.324 3.288 1.00 64.62 591 GLU A N 1
ATOM 4794 C CA . GLU A 1 591 ? 15.761 38.891 4.140 1.00 64.62 591 GLU A CA 1
ATOM 4795 C C . GLU A 1 591 ? 16.078 38.019 5.369 1.00 64.62 591 GLU A C 1
ATOM 4797 O O . GLU A 1 591 ? 16.995 38.330 6.144 1.00 64.62 591 GLU A O 1
ATOM 4802 N N . SER A 1 592 ? 15.293 36.959 5.579 1.00 65.12 592 SER A N 1
ATOM 4803 C CA . SER A 1 592 ? 15.421 36.018 6.689 1.00 65.12 592 SER A CA 1
ATOM 4804 C C . SER A 1 592 ? 16.299 34.827 6.303 1.00 65.12 592 SER A C 1
ATOM 4806 O O . SER A 1 592 ? 16.199 34.271 5.216 1.00 65.12 592 SER A O 1
ATOM 4808 N N . GLU A 1 593 ? 17.165 34.397 7.220 1.00 69.25 593 GLU A N 1
ATOM 4809 C CA . GLU A 1 593 ? 17.898 33.137 7.070 1.00 69.25 593 GLU A CA 1
ATOM 4810 C C . GLU A 1 593 ? 17.082 31.975 7.657 1.00 69.25 593 GLU A C 1
ATOM 4812 O O . GLU A 1 593 ? 16.625 32.049 8.802 1.00 69.25 593 GLU A O 1
ATOM 4817 N N . PHE A 1 594 ? 16.977 30.863 6.927 1.00 69.88 594 PHE A N 1
ATOM 4818 C CA . PHE A 1 594 ? 16.336 29.624 7.388 1.00 69.88 594 PHE A CA 1
ATOM 4819 C C . PHE A 1 594 ? 17.209 28.883 8.408 1.00 69.88 594 PHE A C 1
ATOM 4821 O O . PHE A 1 594 ? 17.807 27.844 8.138 1.00 69.88 594 PHE A O 1
ATOM 4828 N N . VAL A 1 595 ? 17.314 29.448 9.608 1.00 67.31 595 VAL A N 1
ATOM 4829 C CA . VAL A 1 595 ? 18.100 28.902 10.717 1.00 67.31 595 VAL A CA 1
ATOM 4830 C C . VAL A 1 595 ? 17.166 28.609 11.879 1.00 67.31 595 VAL A C 1
ATOM 4832 O O . VAL A 1 595 ? 16.378 29.464 12.291 1.00 67.31 595 VAL A O 1
ATOM 4835 N N . ALA A 1 596 ? 17.286 27.398 12.433 1.00 68.69 596 ALA A N 1
ATOM 4836 C CA . ALA A 1 596 ? 16.574 27.020 13.646 1.00 68.69 596 ALA A CA 1
ATOM 4837 C C . ALA A 1 596 ? 16.806 28.066 14.740 1.00 68.69 596 ALA A C 1
ATOM 4839 O O . ALA A 1 596 ? 17.922 28.545 14.946 1.00 68.69 596 ALA A O 1
ATOM 4840 N N . SER A 1 597 ? 15.751 28.392 15.476 1.00 72.31 597 SER A N 1
ATOM 4841 C CA . SER A 1 597 ? 15.857 29.242 16.659 1.00 72.31 597 SER A CA 1
ATOM 4842 C C . SER A 1 597 ? 16.289 30.696 16.400 1.00 72.31 597 SER A C 1
ATOM 4844 O O . SER A 1 597 ? 16.657 31.387 17.349 1.00 72.31 597 SER A O 1
ATOM 4846 N N . LYS A 1 598 ? 16.205 31.201 15.156 1.00 82.31 598 LYS A N 1
ATOM 4847 C CA . LYS A 1 598 ? 16.631 32.574 14.809 1.00 82.31 598 LYS A CA 1
ATOM 4848 C C . LYS A 1 598 ? 15.486 33.571 14.616 1.00 82.31 598 LYS A C 1
ATOM 4850 O O . LYS A 1 598 ? 15.576 34.674 15.146 1.00 82.31 598 LYS A O 1
ATOM 4855 N N . TYR A 1 599 ? 14.407 33.178 13.941 1.00 87.56 599 TYR A N 1
ATOM 4856 C CA . TYR A 1 599 ? 13.271 34.053 13.617 1.00 87.56 599 TYR A CA 1
ATOM 4857 C C . TYR A 1 599 ? 11.942 33.421 14.054 1.00 87.56 599 TYR A C 1
ATOM 4859 O O . TYR A 1 599 ? 11.735 32.221 13.855 1.00 87.56 599 TYR A O 1
ATOM 4867 N N . VAL A 1 600 ? 11.055 34.215 14.662 1.00 91.62 600 VAL A N 1
ATOM 4868 C CA . VAL A 1 600 ? 9.719 33.807 15.129 1.00 91.62 600 VAL A CA 1
ATOM 4869 C C . VAL A 1 600 ? 8.674 34.801 14.641 1.00 91.62 600 VAL A C 1
ATOM 4871 O O . VAL A 1 600 ? 8.748 35.988 14.953 1.00 91.62 600 VAL A O 1
ATOM 4874 N N . VAL A 1 601 ? 7.707 34.294 13.879 1.00 92.56 601 VAL A N 1
ATOM 4875 C CA . VAL A 1 601 ? 6.595 35.061 13.304 1.00 92.56 601 VAL A CA 1
ATOM 4876 C C . VAL A 1 601 ? 5.424 35.135 14.277 1.00 92.56 601 VAL A C 1
ATOM 4878 O O . VAL A 1 601 ? 4.796 36.180 14.381 1.00 92.56 601 VAL A O 1
ATOM 4881 N N . MET A 1 602 ? 5.147 34.061 15.016 1.00 95.12 602 MET A N 1
ATOM 4882 C CA . MET A 1 602 ? 4.074 34.014 16.011 1.00 95.12 602 MET A CA 1
ATOM 4883 C C . MET A 1 602 ? 4.512 33.191 17.220 1.00 95.12 602 MET A C 1
ATOM 4885 O O . MET A 1 602 ? 5.126 32.136 17.053 1.00 95.12 602 MET A O 1
ATOM 4889 N N . HIS A 1 603 ? 4.178 33.649 18.426 1.00 95.81 603 HIS A N 1
ATOM 4890 C CA . HIS A 1 603 ? 4.513 32.977 19.681 1.00 95.81 603 HIS A CA 1
ATOM 4891 C C . HIS A 1 603 ? 3.391 33.119 20.715 1.00 95.81 603 HIS A C 1
ATOM 4893 O O . HIS A 1 603 ? 3.006 34.232 21.063 1.00 95.81 603 HIS A O 1
ATOM 4899 N N . CYS A 1 604 ? 2.880 31.993 21.203 1.00 95.25 604 CYS A N 1
ATOM 4900 C CA . CYS A 1 604 ? 1.940 31.886 22.321 1.00 95.25 604 CYS A CA 1
ATOM 4901 C C . CYS A 1 604 ? 2.237 30.562 23.039 1.00 95.25 604 CYS A C 1
ATOM 4903 O O . CYS A 1 604 ? 1.543 29.570 22.840 1.00 95.25 604 CYS A O 1
ATOM 4905 N N . MET A 1 605 ? 3.366 30.493 23.751 1.00 92.38 605 MET A N 1
ATOM 4906 C CA . MET A 1 605 ? 3.916 29.234 24.264 1.00 92.38 605 MET A CA 1
ATOM 4907 C C . MET A 1 605 ? 4.683 29.423 25.578 1.00 92.38 605 MET A C 1
ATOM 4909 O O . MET A 1 605 ? 5.391 30.414 25.759 1.00 92.38 605 MET A O 1
ATOM 4913 N N . ASN A 1 606 ? 4.586 28.426 26.459 1.00 90.94 606 ASN A N 1
ATOM 4914 C CA . ASN A 1 606 ? 5.432 28.267 27.639 1.00 90.94 606 ASN A CA 1
ATOM 4915 C C . ASN A 1 606 ? 6.853 27.866 27.221 1.00 90.94 606 ASN A C 1
ATOM 4917 O O . ASN A 1 606 ? 7.047 26.842 26.574 1.00 90.94 606 ASN A O 1
ATOM 4921 N N . GLU A 1 607 ? 7.881 28.588 27.663 1.00 89.44 607 GLU A N 1
ATOM 4922 C CA . GLU A 1 607 ? 9.279 28.313 27.284 1.00 89.44 607 GLU A CA 1
ATOM 4923 C C . GLU A 1 607 ? 9.986 27.351 28.242 1.00 89.44 607 GLU A C 1
ATOM 4925 O O . GLU A 1 607 ? 11.168 27.490 28.558 1.00 89.44 607 GLU A O 1
ATOM 4930 N N . ASN A 1 608 ? 9.242 26.383 28.763 1.00 87.06 608 ASN A N 1
ATOM 4931 C CA . ASN A 1 608 ? 9.758 25.294 29.578 1.00 87.06 608 ASN A CA 1
ATOM 4932 C C . ASN A 1 608 ? 9.205 23.991 29.032 1.00 87.06 608 ASN A C 1
ATOM 4934 O O . ASN A 1 608 ? 8.015 23.926 28.737 1.00 87.06 608 ASN A O 1
ATOM 4938 N N . SER A 1 609 ? 10.044 22.953 28.977 1.00 84.81 609 SER A N 1
ATOM 4939 C CA . SER A 1 609 ? 9.592 21.594 28.669 1.00 84.81 609 SER A CA 1
ATOM 4940 C C . SER A 1 609 ? 8.356 21.252 29.515 1.00 84.81 609 SER A C 1
ATOM 4942 O O . SER A 1 609 ? 8.420 21.410 30.739 1.00 84.81 609 SER A O 1
ATOM 4944 N N . PRO A 1 610 ? 7.238 20.832 28.897 1.00 89.38 610 PRO A N 1
ATOM 4945 C CA . PRO A 1 610 ? 7.137 20.281 27.538 1.00 89.38 610 PRO A CA 1
ATOM 4946 C C . PRO A 1 610 ? 6.835 21.275 26.390 1.00 89.38 610 PRO A C 1
ATOM 4948 O O . PRO A 1 610 ? 6.645 20.855 25.252 1.00 89.38 610 PRO A O 1
ATOM 4951 N N . TYR A 1 611 ? 6.893 22.580 26.649 1.00 91.38 611 TYR A N 1
ATOM 4952 C CA . TYR A 1 611 ? 6.687 23.674 25.692 1.00 91.38 611 TYR A CA 1
ATOM 4953 C C . TYR A 1 611 ? 5.247 23.820 25.199 1.00 91.38 611 TYR A C 1
ATOM 4955 O O . TYR A 1 611 ? 5.013 23.915 24.001 1.00 91.38 611 TYR A O 1
ATOM 4963 N N . ASN A 1 612 ? 4.277 23.822 26.117 1.00 93.69 612 ASN A N 1
ATOM 4964 C CA . ASN A 1 612 ? 2.857 23.924 25.767 1.00 93.69 612 ASN A CA 1
ATOM 4965 C C . ASN A 1 612 ? 2.535 25.254 25.083 1.00 93.69 612 ASN A C 1
ATOM 4967 O O . ASN A 1 612 ? 2.927 26.311 25.580 1.00 93.69 612 ASN A O 1
ATOM 4971 N N . GLY A 1 613 ? 1.799 25.195 23.977 1.00 94.12 613 GLY A N 1
ATOM 4972 C CA . GLY A 1 613 ? 1.313 26.350 23.234 1.00 94.12 613 GLY A CA 1
ATOM 4973 C C . GLY A 1 613 ? 1.582 26.276 21.736 1.00 94.12 613 GLY A C 1
ATOM 4974 O O . GLY A 1 613 ? 1.748 25.198 21.173 1.00 94.12 613 GLY A O 1
ATOM 4975 N N . MET A 1 614 ? 1.612 27.432 21.079 1.00 94.00 614 MET A N 1
ATOM 4976 C CA . MET A 1 614 ? 1.651 27.589 19.623 1.00 94.00 614 MET A CA 1
ATOM 4977 C C . MET A 1 614 ? 2.845 28.436 19.196 1.00 94.00 614 MET A C 1
ATOM 4979 O O . MET A 1 614 ? 3.155 29.464 19.806 1.00 94.00 614 MET A O 1
ATOM 4983 N N . ILE A 1 615 ? 3.484 28.042 18.099 1.00 93.25 615 ILE A N 1
ATOM 4984 C CA . ILE A 1 615 ? 4.597 28.785 17.516 1.00 93.25 615 ILE A CA 1
ATOM 4985 C C . ILE A 1 615 ? 4.580 28.702 15.987 1.00 93.25 615 ILE A C 1
ATOM 4987 O O . ILE A 1 615 ? 4.305 27.648 15.412 1.00 93.25 615 ILE A O 1
ATOM 4991 N N . LEU A 1 616 ? 4.897 29.822 15.335 1.00 92.06 616 LEU A N 1
ATOM 4992 C CA . LEU A 1 616 ? 5.223 29.914 13.912 1.00 92.06 616 LEU A CA 1
ATOM 4993 C C . LEU A 1 616 ? 6.643 30.467 13.794 1.00 92.06 616 LEU A C 1
ATOM 4995 O O . LEU A 1 616 ? 6.906 31.608 14.184 1.00 92.06 616 LEU A O 1
ATOM 4999 N N . GLN A 1 617 ? 7.578 29.662 13.299 1.00 88.50 617 GLN A N 1
ATOM 5000 C CA . GLN A 1 617 ? 9.002 29.995 13.319 1.00 88.50 617 GLN A CA 1
ATOM 5001 C C . GLN A 1 617 ? 9.750 29.500 12.088 1.00 88.50 617 GLN A C 1
ATOM 5003 O O . GLN A 1 617 ? 9.316 28.586 11.397 1.00 88.50 617 GLN A O 1
ATOM 5008 N N . TYR A 1 618 ? 10.932 30.065 11.869 1.00 81.62 618 TYR A N 1
ATOM 5009 C CA . TYR A 1 618 ? 11.858 29.589 10.850 1.00 81.62 618 TYR A CA 1
ATOM 5010 C C . TYR A 1 618 ? 12.664 28.386 11.347 1.00 81.62 618 TYR A C 1
ATOM 5012 O O . TYR A 1 618 ? 13.130 28.347 12.492 1.00 81.62 618 TYR A O 1
ATOM 5020 N N . ALA A 1 619 ? 12.863 27.422 10.455 1.00 72.81 619 ALA A N 1
ATOM 5021 C CA . ALA A 1 619 ? 13.683 26.236 10.639 1.00 72.81 619 ALA A CA 1
ATOM 5022 C C . ALA A 1 619 ? 14.530 25.968 9.374 1.00 72.81 619 ALA A C 1
ATOM 5024 O O . ALA A 1 619 ? 14.247 26.530 8.318 1.00 72.81 619 ALA A O 1
ATOM 5025 N N . PRO A 1 620 ? 15.544 25.079 9.436 1.00 67.25 620 PRO A N 1
ATOM 5026 C CA . PRO A 1 620 ? 16.418 24.773 8.296 1.00 67.25 620 PRO A CA 1
ATOM 5027 C C . PRO A 1 620 ? 15.709 24.240 7.042 1.00 67.25 620 PRO A C 1
ATOM 5029 O O . PRO A 1 620 ? 16.299 24.242 5.969 1.00 67.25 620 PRO A O 1
ATOM 5032 N N . ALA A 1 621 ? 14.463 23.775 7.175 1.00 61.06 621 ALA A N 1
ATOM 5033 C CA . ALA A 1 621 ? 13.640 23.240 6.089 1.00 61.06 621 ALA A CA 1
ATOM 5034 C C . ALA A 1 621 ? 12.456 24.157 5.702 1.00 61.06 621 ALA A C 1
ATOM 5036 O O . ALA A 1 621 ? 11.557 23.718 4.987 1.00 61.06 621 ALA A O 1
ATOM 5037 N N . GLY A 1 622 ? 12.432 25.406 6.185 1.00 70.00 622 GLY A N 1
ATOM 5038 C CA . GLY A 1 622 ? 11.383 26.389 5.888 1.00 70.00 622 GLY A CA 1
ATOM 5039 C C . GLY A 1 622 ? 10.660 26.910 7.132 1.00 70.00 622 GLY A C 1
ATOM 5040 O O . GLY A 1 622 ? 11.198 26.873 8.243 1.00 70.00 622 GLY A O 1
ATOM 5041 N N . VAL A 1 623 ? 9.438 27.414 6.951 1.00 73.50 623 VAL A N 1
ATOM 5042 C CA . VAL A 1 623 ? 8.591 27.905 8.048 1.00 73.50 623 VAL A CA 1
ATOM 5043 C C . VAL A 1 623 ? 7.820 26.739 8.675 1.00 73.50 623 VAL A C 1
ATOM 5045 O O . VAL A 1 623 ? 7.163 25.956 7.987 1.00 73.50 623 VAL A O 1
ATOM 5048 N N . VAL A 1 624 ? 7.908 26.627 9.999 1.00 78.00 624 VAL A N 1
ATOM 5049 C CA . VAL A 1 624 ? 7.289 25.584 10.819 1.00 78.00 624 VAL A CA 1
ATOM 5050 C C . VAL A 1 624 ? 6.194 26.197 11.677 1.00 78.00 624 VAL A C 1
ATOM 5052 O O . VAL A 1 624 ? 6.454 27.102 12.473 1.00 78.00 624 VAL A O 1
ATOM 5055 N N . SER A 1 625 ? 4.988 25.659 11.527 1.00 86.56 625 SER A N 1
ATOM 5056 C CA . SER A 1 625 ? 3.838 25.923 12.382 1.00 86.56 625 SER A CA 1
ATOM 5057 C C . SER A 1 625 ? 3.647 24.736 13.319 1.00 86.56 625 SER A C 1
ATOM 5059 O O . SER A 1 625 ? 3.518 23.604 12.856 1.00 86.56 625 SER A O 1
ATOM 5061 N N . GLU A 1 626 ? 3.655 24.969 14.626 1.00 89.44 626 GLU A N 1
ATOM 5062 C CA . GLU A 1 626 ? 3.551 23.909 15.624 1.00 89.44 626 GLU A CA 1
ATOM 5063 C C . GLU A 1 626 ? 2.623 24.301 16.774 1.00 89.44 626 GLU A C 1
ATOM 5065 O O . GLU A 1 626 ? 2.596 25.456 17.203 1.00 89.44 626 GLU A O 1
ATOM 5070 N N . TYR A 1 627 ? 1.880 23.316 17.272 1.00 92.69 627 TYR A N 1
ATOM 5071 C CA . TYR A 1 627 ? 1.084 23.374 18.488 1.00 92.69 627 TYR A CA 1
ATOM 5072 C C . TYR A 1 627 ? 1.451 22.186 19.385 1.00 92.69 627 TYR A C 1
ATOM 5074 O O . TYR A 1 627 ? 1.536 21.048 18.916 1.00 92.69 627 TYR A O 1
ATOM 5082 N N . ARG A 1 628 ? 1.695 22.440 20.670 1.00 91.69 628 ARG A N 1
ATOM 5083 C CA . ARG A 1 628 ? 2.186 21.461 21.649 1.00 91.69 628 ARG A CA 1
ATOM 5084 C C . ARG A 1 628 ? 1.325 21.453 22.900 1.00 91.69 628 ARG A C 1
ATOM 5086 O O . ARG A 1 628 ? 0.993 22.517 23.415 1.00 91.69 628 ARG A O 1
ATOM 5093 N N . GLN A 1 629 ? 1.037 20.259 23.404 1.00 87.81 629 GLN A N 1
ATOM 5094 C CA . GLN A 1 629 ? 0.409 20.028 24.702 1.00 87.81 629 GLN A CA 1
ATOM 5095 C C . GLN A 1 629 ? 0.993 18.762 25.332 1.00 87.81 629 GLN A C 1
ATOM 5097 O O . GLN A 1 629 ? 0.888 17.667 24.775 1.00 87.81 629 GLN A O 1
ATOM 5102 N N . ASN A 1 630 ? 1.608 18.890 26.505 1.00 86.44 630 ASN A N 1
ATOM 5103 C CA . ASN A 1 630 ? 2.336 17.818 27.179 1.00 86.44 630 ASN A CA 1
ATOM 5104 C C . ASN A 1 630 ? 3.354 17.157 26.225 1.00 86.44 630 ASN A C 1
ATOM 5106 O O . ASN A 1 630 ? 4.047 17.831 25.469 1.00 86.44 630 ASN A O 1
ATOM 5110 N N . SER A 1 631 ? 3.464 15.830 26.228 1.00 79.56 631 SER A N 1
ATOM 5111 C CA . SER A 1 631 ? 4.332 15.096 25.297 1.00 79.56 631 SER A CA 1
ATOM 5112 C C . SER A 1 631 ? 3.797 15.032 23.858 1.00 79.56 631 SER A C 1
ATOM 5114 O O . SER A 1 631 ? 4.451 14.436 23.000 1.00 79.56 631 SER A O 1
ATOM 5116 N N . ASN A 1 632 ? 2.629 15.619 23.576 1.00 81.06 632 ASN A N 1
ATOM 5117 C CA . ASN A 1 632 ? 2.018 15.634 22.254 1.00 81.06 632 ASN A CA 1
ATOM 5118 C C . ASN A 1 632 ? 2.324 16.936 21.510 1.00 81.06 632 ASN A C 1
ATOM 5120 O O . ASN A 1 632 ? 2.288 18.032 22.066 1.00 81.06 632 ASN A O 1
ATOM 5124 N N . SER A 1 633 ? 2.553 16.818 20.207 1.00 86.94 633 SER A N 1
ATOM 5125 C CA . SER A 1 633 ? 2.564 17.957 19.300 1.00 86.94 633 SER A CA 1
ATOM 5126 C C . SER A 1 633 ? 1.843 17.630 18.001 1.00 86.94 633 SER A C 1
ATOM 5128 O O . SER A 1 633 ? 1.682 16.464 17.625 1.00 86.94 633 SER A O 1
ATOM 5130 N N . ILE A 1 634 ? 1.407 18.685 17.327 1.00 86.19 634 ILE A N 1
ATOM 5131 C CA . ILE A 1 634 ? 0.950 18.683 15.946 1.00 86.19 634 ILE A CA 1
ATOM 5132 C C . ILE A 1 634 ? 1.674 19.822 15.236 1.00 86.19 634 ILE A C 1
ATOM 5134 O O . ILE A 1 634 ? 1.833 20.915 15.777 1.00 86.19 634 ILE A O 1
ATOM 5138 N N . SER A 1 635 ? 2.176 19.565 14.038 1.00 80.81 635 SER A N 1
ATOM 5139 C CA . SER A 1 635 ? 2.883 20.578 13.259 1.00 80.81 635 SER A CA 1
ATOM 5140 C C . SER A 1 635 ? 2.501 20.480 11.799 1.00 80.81 635 SER A C 1
ATOM 5142 O O . SER A 1 635 ? 2.137 19.406 11.327 1.00 80.81 635 SER A O 1
ATOM 5144 N N . SER A 1 636 ? 2.601 21.587 11.075 1.00 68.56 636 SER A N 1
ATOM 5145 C CA . SER A 1 636 ? 2.630 21.586 9.618 1.00 68.56 636 SER A CA 1
ATOM 5146 C C . SER A 1 636 ? 3.989 22.138 9.166 1.00 68.56 636 SER A C 1
ATOM 5148 O O . SER A 1 636 ? 4.318 23.306 9.383 1.00 68.56 636 SER A O 1
ATOM 5150 N N . ASN A 1 637 ? 4.811 21.263 8.569 1.00 65.88 637 ASN A N 1
ATOM 5151 C CA . ASN A 1 637 ? 6.190 21.562 8.147 1.00 65.88 637 ASN A CA 1
ATOM 5152 C C . ASN A 1 637 ? 6.308 21.575 6.626 1.00 65.88 637 ASN A C 1
ATOM 5154 O O . ASN A 1 637 ? 5.828 20.641 5.979 1.00 65.88 637 ASN A O 1
ATOM 5158 N N . SER A 1 638 ? 6.940 22.585 6.018 1.00 52.88 638 SER A N 1
ATOM 5159 C CA . SER A 1 638 ? 7.385 22.446 4.625 1.00 52.88 638 SER A CA 1
ATOM 5160 C C . SER A 1 638 ? 8.457 21.364 4.621 1.00 52.88 638 SER A C 1
ATOM 5162 O O . SER A 1 638 ? 9.515 21.516 5.225 1.00 52.88 638 SER A O 1
ATOM 5164 N N . THR A 1 639 ? 8.180 20.226 3.998 1.00 40.31 639 THR A N 1
ATOM 5165 C CA . THR A 1 639 ? 9.241 19.289 3.632 1.00 40.31 639 THR A CA 1
ATOM 5166 C C . THR A 1 639 ? 9.710 19.708 2.252 1.00 40.31 639 THR A C 1
ATOM 5168 O O . THR A 1 639 ? 9.081 19.392 1.252 1.00 40.31 639 THR A O 1
ATOM 5171 N N . GLY A 1 640 ? 10.792 20.478 2.216 1.00 38.88 640 GLY A N 1
ATOM 5172 C CA . GLY A 1 640 ? 11.421 20.911 0.977 1.00 38.88 640 GLY A CA 1
ATOM 5173 C C . GLY A 1 640 ? 11.890 22.347 1.088 1.00 38.88 640 GLY A C 1
ATOM 5174 O O . GLY A 1 640 ? 11.080 23.256 1.220 1.00 38.88 640 GLY A O 1
ATOM 5175 N N . GLY A 1 641 ? 13.202 22.553 0.995 1.00 34.19 641 GLY A N 1
ATOM 5176 C CA . GLY A 1 641 ? 13.685 23.820 0.477 1.00 34.19 641 GLY A CA 1
ATOM 5177 C C . GLY A 1 641 ? 13.140 23.962 -0.941 1.00 34.19 641 GLY A C 1
ATOM 5178 O O . GLY A 1 641 ? 13.605 23.275 -1.843 1.00 34.19 641 GLY A O 1
ATOM 5179 N N . LEU A 1 642 ? 12.134 24.810 -1.114 1.00 32.53 642 LEU A N 1
ATOM 5180 C CA . LEU A 1 642 ? 11.751 25.372 -2.404 1.00 32.53 642 LEU A CA 1
ATOM 5181 C C . LEU A 1 642 ? 12.172 26.843 -2.445 1.00 32.53 642 LEU A C 1
ATOM 5183 O O . LEU A 1 642 ? 11.456 27.688 -2.951 1.00 32.53 642 LEU A O 1
ATOM 5187 N N . ILE A 1 643 ? 13.393 27.143 -1.988 1.00 38.69 643 ILE A N 1
ATOM 5188 C CA . ILE A 1 643 ? 14.059 28.411 -2.323 1.00 38.69 643 ILE A CA 1
ATOM 5189 C C . ILE A 1 643 ? 14.650 28.273 -3.733 1.00 38.69 643 ILE A C 1
ATOM 5191 O O . ILE A 1 643 ? 15.853 28.368 -3.952 1.00 38.69 643 ILE A O 1
ATOM 5195 N N . GLU A 1 644 ? 13.791 27.969 -4.694 1.00 35.91 644 GLU A N 1
ATOM 5196 C CA . GLU A 1 644 ? 14.068 28.103 -6.118 1.00 35.91 644 GLU A CA 1
ATOM 5197 C C . GLU A 1 644 ? 12.811 28.678 -6.768 1.00 35.91 644 GLU A C 1
ATOM 5199 O O . GLU A 1 644 ? 12.144 27.995 -7.530 1.00 35.91 644 GLU A O 1
ATOM 5204 N N . ASN A 1 645 ? 12.434 29.908 -6.406 1.00 34.56 645 ASN A N 1
ATOM 5205 C CA . ASN A 1 645 ? 11.863 30.892 -7.330 1.00 34.56 645 ASN A CA 1
ATOM 5206 C C . ASN A 1 645 ? 11.783 32.269 -6.659 1.00 34.56 645 ASN A C 1
ATOM 5208 O O . ASN A 1 645 ? 11.564 32.397 -5.462 1.00 34.56 645 ASN A O 1
ATOM 5212 N N . ALA A 1 646 ? 12.042 33.304 -7.449 1.00 36.50 646 ALA A N 1
ATOM 5213 C CA . ALA A 1 646 ? 12.353 34.664 -7.024 1.00 36.50 646 ALA A CA 1
ATOM 5214 C C . ALA A 1 646 ? 11.130 35.526 -6.636 1.00 36.50 646 ALA A C 1
ATOM 5216 O O . ALA A 1 646 ? 11.192 36.747 -6.774 1.00 36.50 646 ALA A O 1
ATOM 5217 N N . ASP A 1 647 ? 10.057 34.920 -6.125 1.00 44.22 647 ASP A N 1
ATOM 5218 C CA . ASP A 1 647 ? 8.838 35.624 -5.714 1.00 44.22 647 ASP A CA 1
ATOM 5219 C C . ASP A 1 647 ? 8.664 35.542 -4.190 1.00 44.22 647 ASP A C 1
ATOM 5221 O O . ASP A 1 647 ? 9.029 34.549 -3.564 1.00 44.22 647 ASP A O 1
ATOM 5225 N N . LEU A 1 648 ? 8.164 36.616 -3.573 1.00 52.28 648 LEU A N 1
ATOM 5226 C CA . LEU A 1 648 ? 7.913 36.701 -2.128 1.00 52.28 648 LEU A CA 1
ATOM 5227 C C . LEU A 1 648 ? 7.022 35.522 -1.680 1.00 52.28 648 LEU A C 1
ATOM 5229 O O . LEU A 1 648 ? 5.872 35.439 -2.112 1.00 52.28 648 LEU A O 1
ATOM 5233 N N . GLU A 1 649 ? 7.521 34.613 -0.833 1.00 66.31 649 GLU A N 1
ATOM 5234 C CA . GLU A 1 649 ? 6.727 33.470 -0.358 1.00 66.31 649 GLU A CA 1
ATOM 5235 C C . GLU A 1 649 ? 5.655 33.947 0.632 1.00 66.31 649 GLU A C 1
ATOM 5237 O O . GLU A 1 649 ? 5.969 34.433 1.724 1.00 66.31 649 GLU A O 1
ATOM 5242 N N . ARG A 1 650 ? 4.377 33.789 0.262 1.00 81.06 650 ARG A N 1
ATOM 5243 C CA . ARG A 1 650 ? 3.225 34.059 1.133 1.00 81.06 650 ARG A CA 1
ATOM 5244 C C . ARG A 1 650 ? 2.738 32.748 1.746 1.00 81.06 650 ARG A C 1
ATOM 5246 O O . ARG A 1 650 ? 2.330 31.827 1.037 1.00 81.06 650 ARG A O 1
ATOM 5253 N N . VAL A 1 651 ? 2.768 32.674 3.071 1.00 82.75 651 VAL A N 1
ATOM 5254 C CA . VAL A 1 651 ? 2.323 31.539 3.878 1.00 82.75 651 VAL A CA 1
ATOM 5255 C C . VAL A 1 651 ? 1.126 31.962 4.709 1.00 82.75 651 VAL A C 1
ATOM 5257 O O . VAL A 1 651 ? 1.215 32.859 5.547 1.00 82.75 651 VAL A O 1
ATOM 5260 N N . LYS A 1 652 ? 0.021 31.248 4.528 1.00 88.94 652 LYS A N 1
ATOM 5261 C CA . LYS A 1 652 ? -1.161 31.383 5.371 1.00 88.94 652 LYS A CA 1
ATOM 5262 C C . LYS A 1 652 ? -1.290 30.185 6.281 1.00 88.94 652 LYS A C 1
ATOM 5264 O O . LYS A 1 652 ? -1.135 29.061 5.813 1.00 88.94 652 LYS A O 1
ATOM 5269 N N . VAL A 1 653 ? -1.575 30.420 7.554 1.00 92.25 653 VAL A N 1
ATOM 5270 C CA . VAL A 1 653 ? -1.662 29.386 8.586 1.00 92.25 653 VAL A CA 1
ATOM 5271 C C . VAL A 1 653 ? -2.919 29.598 9.414 1.00 92.25 653 VAL A C 1
ATOM 5273 O O . VAL A 1 653 ? -3.219 30.724 9.802 1.00 92.25 653 VAL A O 1
ATOM 5276 N N . VAL A 1 654 ? -3.625 28.512 9.709 1.00 95.12 654 VAL A N 1
ATOM 5277 C CA . VAL A 1 654 ? -4.732 28.456 10.661 1.00 95.12 654 VAL A CA 1
ATOM 5278 C C . VAL A 1 654 ? -4.386 27.472 11.769 1.00 95.12 654 VAL A C 1
ATOM 5280 O O . VAL A 1 654 ? -3.968 26.346 11.506 1.00 95.12 654 VAL A O 1
ATOM 5283 N N . TYR A 1 655 ? -4.607 27.888 13.007 1.00 96.81 655 TYR A N 1
ATOM 5284 C CA . TYR A 1 655 ? -4.676 27.015 14.165 1.00 96.81 655 TYR A CA 1
ATOM 5285 C C . TYR A 1 655 ? -6.101 27.069 14.703 1.00 96.81 655 TYR A C 1
ATOM 5287 O O . TYR A 1 655 ? -6.564 28.147 15.063 1.00 96.81 655 TYR A O 1
ATOM 5295 N N . ARG A 1 656 ? -6.791 25.938 14.778 1.00 95.56 656 ARG A N 1
ATOM 5296 C CA . ARG A 1 656 ? -8.173 25.855 15.262 1.00 95.56 656 ARG A CA 1
ATOM 5297 C C . ARG A 1 656 ? -8.266 24.821 16.371 1.00 95.56 656 ARG A C 1
ATOM 5299 O O . ARG A 1 656 ? -7.700 23.743 16.231 1.00 95.56 656 ARG A O 1
ATOM 5306 N N . LYS A 1 657 ? -8.991 25.127 17.442 1.00 94.44 657 LYS A N 1
ATOM 5307 C CA . LYS A 1 657 ? -9.420 24.161 18.460 1.00 94.44 657 LYS A CA 1
ATOM 5308 C C . LYS A 1 657 ? -10.932 24.037 18.408 1.00 94.44 657 LYS A C 1
ATOM 5310 O O . LYS A 1 657 ? -11.608 25.033 18.634 1.00 94.44 657 LYS A O 1
ATOM 5315 N N . ALA A 1 658 ? -11.446 22.844 18.135 1.00 86.38 658 ALA A N 1
ATOM 5316 C CA . ALA A 1 658 ? -12.871 22.539 18.211 1.00 86.38 658 ALA A CA 1
ATOM 5317 C C . ALA A 1 658 ? -13.306 22.200 19.651 1.00 86.38 658 ALA A C 1
ATOM 5319 O O . ALA A 1 658 ? -12.476 21.962 20.536 1.00 86.38 658 ALA A O 1
ATOM 5320 N N . ALA A 1 659 ? -14.621 22.179 19.888 1.00 79.88 659 ALA A N 1
ATOM 5321 C CA . ALA A 1 659 ? -15.213 21.903 21.201 1.00 79.88 659 ALA A CA 1
ATOM 5322 C C . ALA A 1 659 ? -14.916 20.486 21.726 1.00 79.88 659 ALA A C 1
ATOM 5324 O O . ALA A 1 659 ? -14.840 20.277 22.932 1.00 79.88 659 ALA A O 1
ATOM 5325 N N . ASP A 1 660 ? -14.683 19.523 20.833 1.00 77.50 660 ASP A N 1
ATOM 5326 C CA . ASP A 1 660 ? -14.301 18.145 21.167 1.00 77.50 660 ASP A CA 1
ATOM 5327 C C . ASP A 1 660 ? -12.802 17.985 21.512 1.00 77.50 660 ASP A C 1
ATOM 5329 O O . ASP A 1 660 ? -12.326 16.873 21.730 1.00 77.50 660 ASP A O 1
ATOM 5333 N N . GLY A 1 661 ? -12.037 19.084 21.545 1.00 81.12 661 GLY A N 1
ATOM 5334 C CA . GLY A 1 661 ? -10.593 19.075 21.793 1.00 81.12 661 GLY A CA 1
ATOM 5335 C C . GLY A 1 661 ? -9.740 18.771 20.557 1.00 81.12 661 GLY A C 1
ATOM 5336 O O . GLY A 1 661 ? -8.513 18.672 20.669 1.00 81.12 661 GLY A O 1
ATOM 5337 N N . THR A 1 662 ? -10.346 18.641 19.372 1.00 87.69 662 THR A N 1
ATOM 5338 C CA . THR A 1 662 ? -9.610 18.509 18.112 1.00 87.69 662 THR A CA 1
ATOM 5339 C C . THR A 1 662 ? -8.851 19.795 17.813 1.00 87.69 662 THR A C 1
ATOM 5341 O O . THR A 1 662 ? -9.442 20.861 17.644 1.00 87.69 662 THR A O 1
ATOM 5344 N N . ILE A 1 663 ? -7.527 19.690 17.712 1.00 93.81 663 ILE A N 1
ATOM 5345 C CA . ILE A 1 663 ? -6.661 20.766 17.240 1.00 93.81 663 ILE A CA 1
ATOM 5346 C C . ILE A 1 663 ? -6.343 20.539 15.768 1.00 93.81 663 ILE A C 1
ATOM 5348 O O . ILE A 1 663 ? -5.760 19.517 15.404 1.00 93.81 663 ILE A O 1
ATOM 5352 N N . THR A 1 664 ? -6.669 21.525 14.944 1.00 93.06 664 THR A N 1
ATOM 5353 C CA . THR A 1 664 ? -6.320 21.611 13.531 1.00 93.06 664 THR A CA 1
ATOM 5354 C C . THR A 1 664 ? -5.176 22.603 13.352 1.00 93.06 664 THR A C 1
ATOM 5356 O O . THR A 1 664 ? -5.261 23.744 13.804 1.00 93.06 664 THR A O 1
ATOM 5359 N N . VAL A 1 665 ? -4.125 22.202 12.641 1.00 93.56 665 VAL A N 1
ATOM 5360 C CA . VAL A 1 665 ? -3.109 23.117 12.107 1.00 93.56 665 VAL A CA 1
ATOM 5361 C C . VAL A 1 665 ? -3.118 22.987 10.592 1.00 93.56 665 VAL A C 1
ATOM 5363 O O . VAL A 1 665 ? -2.718 21.953 10.050 1.00 93.56 665 VAL A O 1
ATOM 5366 N N . ALA A 1 666 ? -3.605 24.024 9.916 1.00 89.06 666 ALA A N 1
ATOM 5367 C CA . ALA A 1 666 ? -3.766 24.071 8.472 1.00 89.06 666 ALA A CA 1
ATOM 5368 C C . ALA A 1 666 ? -2.958 25.210 7.850 1.00 89.06 666 ALA A C 1
ATOM 5370 O O . ALA A 1 666 ? -2.638 26.196 8.511 1.00 89.06 666 ALA A O 1
ATOM 5371 N N . ARG A 1 667 ? -2.610 25.085 6.570 1.00 86.94 667 ARG A N 1
ATOM 5372 C CA . ARG A 1 667 ? -1.839 26.102 5.849 1.00 86.94 667 ARG A CA 1
ATOM 5373 C C . ARG A 1 667 ? -2.022 26.041 4.337 1.00 86.94 667 ARG A C 1
ATOM 5375 O O . ARG A 1 667 ? -2.365 24.985 3.814 1.00 86.94 667 ARG A O 1
ATOM 5382 N N . CYS A 1 668 ? -1.677 27.125 3.647 1.00 83.25 668 CYS A N 1
ATOM 5383 C CA . CYS A 1 668 ? -1.592 27.209 2.185 1.00 83.25 668 CYS A CA 1
ATOM 5384 C C . CYS A 1 668 ? -0.335 27.994 1.762 1.00 83.25 668 CYS A C 1
ATOM 5386 O O . CYS A 1 668 ? 0.004 28.998 2.397 1.00 83.25 668 CYS A O 1
ATOM 5388 N N . TYR A 1 669 ? 0.347 27.529 0.707 1.00 71.38 669 TYR A N 1
ATOM 5389 C CA . TYR A 1 669 ? 1.523 28.177 0.107 1.00 71.38 669 TYR A CA 1
ATOM 5390 C C . TYR A 1 669 ? 1.158 28.828 -1.224 1.00 71.38 669 TYR A C 1
ATOM 5392 O O . TYR A 1 669 ? 0.790 28.119 -2.163 1.00 71.38 669 TYR A O 1
ATOM 5400 N N . ASN A 1 670 ? 1.337 30.149 -1.318 1.00 62.16 670 ASN A N 1
ATOM 5401 C CA . ASN A 1 670 ? 1.080 30.943 -2.525 1.00 62.16 670 ASN A CA 1
ATOM 5402 C C . ASN A 1 670 ? -0.345 30.733 -3.107 1.00 62.16 670 ASN A C 1
ATOM 5404 O O . ASN A 1 670 ? -1.192 30.048 -2.535 1.00 62.16 670 ASN A O 1
ATOM 5408 N N . GLU A 1 671 ? -0.650 31.356 -4.247 1.00 52.06 671 GLU A N 1
ATOM 5409 C CA . GLU A 1 671 ? -1.992 31.333 -4.865 1.00 52.06 671 GLU A CA 1
ATOM 5410 C C . GLU A 1 671 ? -2.356 29.990 -5.543 1.00 52.06 671 GLU A C 1
ATOM 5412 O O . GLU A 1 671 ? -3.433 29.860 -6.115 1.00 52.06 671 GLU A O 1
ATOM 5417 N N . ASN A 1 672 ? -1.498 28.961 -5.454 1.00 53.28 672 ASN A N 1
ATOM 5418 C CA . ASN A 1 672 ? -1.728 27.636 -6.057 1.00 53.28 672 ASN A CA 1
ATOM 5419 C C . ASN A 1 672 ? -2.855 26.834 -5.373 1.00 53.28 672 ASN A C 1
ATOM 5421 O O . ASN A 1 672 ? -3.256 25.786 -5.875 1.00 53.28 672 ASN A O 1
ATOM 5425 N N . GLY A 1 673 ? -3.346 27.306 -4.223 1.00 60.88 673 GLY A N 1
ATOM 5426 C CA . GLY A 1 673 ? -4.593 26.849 -3.612 1.00 60.88 673 GLY A CA 1
ATOM 5427 C C . GLY A 1 673 ? -4.570 25.478 -2.924 1.00 60.88 673 GLY A C 1
ATOM 5428 O O . GLY A 1 673 ? -5.630 24.936 -2.620 1.00 60.88 673 GLY A O 1
ATOM 5429 N N . GLN A 1 674 ? -3.397 24.891 -2.661 1.00 73.19 674 GLN A N 1
ATOM 5430 C CA . GLN A 1 674 ? -3.302 23.611 -1.953 1.00 73.19 674 GLN A CA 1
ATOM 5431 C C . GLN A 1 674 ? -3.247 23.812 -0.432 1.00 73.19 674 GLN A C 1
ATOM 5433 O O . GLN A 1 674 ? -2.271 24.339 0.110 1.00 73.19 674 GLN A O 1
ATOM 5438 N N . ILE A 1 675 ? -4.277 23.325 0.261 1.00 80.25 675 ILE A N 1
ATOM 5439 C CA . ILE A 1 675 ? -4.361 23.348 1.723 1.00 80.25 675 ILE A CA 1
ATOM 5440 C C . ILE A 1 675 ? -3.736 22.076 2.302 1.00 80.25 675 ILE A C 1
ATOM 5442 O O . ILE A 1 675 ? -4.118 20.962 1.954 1.00 80.25 675 ILE A O 1
ATOM 5446 N N . HIS A 1 676 ? -2.788 22.237 3.222 1.00 82.69 676 HIS A N 1
ATOM 5447 C CA . HIS A 1 676 ? -2.253 21.152 4.044 1.00 82.69 676 HIS A CA 1
ATOM 5448 C C . HIS A 1 676 ? -2.847 21.268 5.442 1.00 82.69 676 HIS A C 1
ATOM 5450 O O . HIS A 1 676 ? -2.645 22.294 6.087 1.00 82.69 676 HIS A O 1
ATOM 5456 N N . LYS A 1 677 ? -3.532 20.228 5.917 1.00 87.25 677 LYS A N 1
ATOM 5457 C CA . LYS A 1 677 ? -4.277 20.215 7.182 1.00 87.25 677 LYS A CA 1
ATOM 5458 C C . LYS A 1 677 ? -3.860 18.998 8.008 1.00 87.25 677 LYS A C 1
ATOM 5460 O O . LYS A 1 677 ? -3.877 17.887 7.494 1.00 87.25 677 LYS A O 1
ATOM 5465 N N . ASN A 1 678 ? -3.486 19.211 9.268 1.00 85.75 678 ASN A N 1
ATOM 5466 C CA . ASN A 1 678 ? -3.247 18.149 10.248 1.00 85.75 678 ASN A CA 1
ATOM 5467 C C . ASN A 1 678 ? -4.223 18.318 11.412 1.00 85.75 678 ASN A C 1
ATOM 5469 O O . ASN A 1 678 ? -4.392 19.441 11.890 1.00 85.75 678 ASN A O 1
ATOM 5473 N N . GLU A 1 679 ? -4.812 17.222 11.897 1.00 90.69 679 GLU A N 1
ATOM 5474 C CA . GLU A 1 679 ? -5.738 17.224 13.037 1.00 90.69 679 GLU A CA 1
ATOM 5475 C C . GLU A 1 679 ? -5.358 16.196 14.099 1.00 90.69 679 GLU A C 1
ATOM 5477 O O . GLU A 1 679 ? -4.897 15.096 13.788 1.00 90.69 679 GLU A O 1
ATOM 5482 N N . LYS A 1 680 ? -5.530 16.562 15.371 1.00 85.31 680 LYS A N 1
ATOM 5483 C CA . LYS A 1 680 ? -5.300 15.665 16.506 1.00 85.31 680 LYS A CA 1
ATOM 5484 C C . LYS A 1 680 ? -6.109 16.117 17.715 1.00 85.31 680 LYS A C 1
ATOM 5486 O O . LYS A 1 680 ? -6.029 17.280 18.100 1.00 85.31 680 LYS A O 1
ATOM 5491 N N . VAL A 1 681 ? -6.820 15.191 18.357 1.00 86.19 681 VAL A N 1
ATOM 5492 C CA . VAL A 1 681 ? -7.414 15.429 19.681 1.00 86.19 681 VAL A CA 1
ATOM 5493 C C . VAL A 1 681 ? -6.283 15.516 20.702 1.00 86.19 681 VAL A C 1
ATOM 5495 O O . VAL A 1 681 ? -5.457 14.601 20.794 1.00 86.19 681 VAL A O 1
ATOM 5498 N N . MET A 1 682 ? -6.203 16.625 21.433 1.00 83.19 682 MET A N 1
ATOM 5499 C CA . MET A 1 682 ? -5.149 16.855 22.422 1.00 83.19 682 MET A CA 1
ATOM 5500 C C . MET A 1 682 ? -5.735 17.280 23.762 1.00 83.19 682 MET A C 1
ATOM 5502 O O . MET A 1 682 ? -6.704 18.026 23.821 1.00 83.19 682 MET A O 1
ATOM 5506 N N . GLU A 1 683 ? -5.118 16.797 24.840 1.00 84.56 683 GLU A N 1
ATOM 5507 C CA . GLU A 1 683 ? -5.457 17.212 26.198 1.00 84.56 683 GLU A CA 1
ATOM 5508 C C . GLU A 1 683 ? -5.165 18.707 26.368 1.00 84.56 683 GLU A C 1
ATOM 5510 O O . GLU A 1 683 ? -4.108 19.199 25.956 1.00 84.56 683 GLU A O 1
ATOM 5515 N N . TYR A 1 684 ? -6.113 19.430 26.954 1.00 85.25 684 TYR A N 1
ATOM 5516 C CA . TYR A 1 684 ? -5.978 20.857 27.177 1.00 85.25 684 TYR A CA 1
ATOM 5517 C C . TYR A 1 684 ? -4.963 21.148 28.290 1.00 85.25 684 TYR A C 1
ATOM 5519 O O . TYR A 1 684 ? -5.057 20.617 29.398 1.00 85.25 684 TYR A O 1
ATOM 5527 N N . VAL A 1 685 ? -4.018 22.050 28.014 1.00 87.81 685 VAL A N 1
ATOM 5528 C CA . VAL A 1 685 ? -3.213 22.701 29.052 1.00 87.81 685 VAL A CA 1
ATOM 5529 C C . VAL A 1 685 ? -3.241 24.202 28.830 1.00 87.81 685 VAL A C 1
ATOM 5531 O O . VAL A 1 685 ? -2.938 24.687 27.736 1.00 87.81 685 VAL A O 1
ATOM 5534 N N . ALA A 1 686 ? -3.582 24.924 29.895 1.00 88.75 686 ALA A N 1
ATOM 5535 C CA . ALA A 1 686 ? -3.662 26.372 29.884 1.00 88.75 686 ALA A CA 1
ATOM 5536 C C . ALA A 1 686 ? -2.298 27.019 29.599 1.00 88.75 686 ALA A C 1
ATOM 5538 O O . ALA A 1 686 ? -1.278 26.669 30.206 1.00 88.75 686 ALA A O 1
ATOM 5539 N N . VAL A 1 687 ? -2.304 28.006 28.705 1.00 91.19 687 VAL A N 1
ATOM 5540 C CA . VAL A 1 687 ? -1.174 28.895 28.404 1.00 91.19 687 VAL A CA 1
ATOM 5541 C C . VAL A 1 687 ? -1.702 30.322 28.519 1.00 91.19 687 VAL A C 1
ATOM 5543 O O . VAL A 1 687 ? -2.497 30.782 27.703 1.00 91.19 687 VAL A O 1
ATOM 5546 N N . SER A 1 688 ? -1.302 31.005 29.589 1.00 90.44 688 SER A N 1
ATOM 5547 C CA . SER A 1 688 ? -1.798 32.345 29.948 1.00 90.44 688 SER A CA 1
ATOM 5548 C C . SER A 1 688 ? -1.143 33.478 29.147 1.00 90.44 688 SER A C 1
ATOM 5550 O O . SER A 1 688 ? -1.495 34.651 29.278 1.00 90.44 688 SER A O 1
ATOM 5552 N N . GLU A 1 689 ? -0.141 33.141 28.345 1.00 89.69 689 GLU A N 1
ATOM 5553 C CA . GLU A 1 689 ? 0.661 34.049 27.554 1.00 89.69 689 GLU A CA 1
ATOM 5554 C C . GLU A 1 689 ? -0.160 34.629 26.404 1.00 89.69 689 GLU A C 1
ATOM 5556 O O . GLU A 1 689 ? -0.650 33.909 25.536 1.00 89.69 689 GLU A O 1
ATOM 5561 N N . ALA A 1 690 ? -0.235 35.959 26.347 1.00 92.75 690 ALA A N 1
ATOM 5562 C CA . ALA A 1 690 ? -0.775 36.639 25.180 1.00 92.75 690 ALA A CA 1
ATOM 5563 C C . ALA A 1 690 ? 0.041 36.308 23.919 1.00 92.75 690 ALA A C 1
ATOM 5565 O O . ALA A 1 690 ? 1.278 36.255 23.953 1.00 92.75 690 ALA A O 1
ATOM 5566 N N . LEU A 1 691 ? -0.665 36.123 22.808 1.00 96.00 691 LEU A N 1
ATOM 5567 C CA . LEU A 1 691 ? -0.102 35.839 21.503 1.00 96.00 691 LEU A CA 1
ATOM 5568 C C . LEU A 1 691 ? 0.684 37.046 20.996 1.00 96.00 691 LEU A C 1
ATOM 5570 O O . LEU A 1 691 ? 0.202 38.183 20.983 1.00 96.00 691 LEU A O 1
ATOM 5574 N N . ARG A 1 692 ? 1.914 36.791 20.560 1.00 95.69 692 ARG A N 1
ATOM 5575 C CA . ARG A 1 692 ? 2.826 37.791 20.010 1.00 95.69 692 ARG A CA 1
ATOM 5576 C C . ARG A 1 692 ? 3.130 37.503 18.559 1.00 95.69 692 ARG A C 1
ATOM 5578 O O . ARG A 1 692 ? 3.293 36.349 18.171 1.00 95.69 692 ARG A O 1
ATOM 5585 N N . LEU A 1 693 ? 3.252 38.570 17.780 1.00 96.56 693 LEU A N 1
ATOM 5586 C CA . LEU A 1 693 ? 3.567 38.530 16.358 1.00 96.56 693 LEU A CA 1
ATOM 5587 C C . LEU A 1 693 ? 4.919 39.209 16.128 1.00 96.56 693 LEU A C 1
ATOM 5589 O O . LEU A 1 693 ? 5.169 40.305 16.628 1.00 96.56 693 LEU A O 1
ATOM 5593 N N . GLY A 1 694 ? 5.801 38.552 15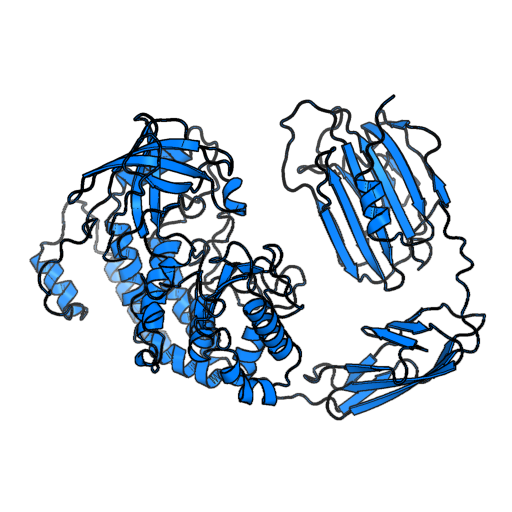.386 1.00 93.38 694 GLY A N 1
ATOM 5594 C CA . GLY A 1 694 ? 7.126 39.043 15.019 1.00 93.38 694 GLY A CA 1
ATOM 5595 C C . GLY A 1 694 ? 8.218 38.862 16.076 1.00 93.38 694 GLY A C 1
ATOM 5596 O O . GLY A 1 694 ? 9.332 39.334 15.852 1.00 93.38 694 GLY A O 1
ATOM 5597 N N . CYS A 1 695 ? 7.958 38.198 17.209 1.00 94.44 695 CYS A N 1
ATOM 5598 C CA . CYS A 1 695 ? 9.008 37.854 18.169 1.00 94.44 695 CYS A CA 1
ATOM 5599 C C . CYS A 1 695 ? 8.716 36.602 19.001 1.00 94.44 695 CYS A C 1
ATOM 5601 O O . CYS A 1 695 ? 7.590 36.128 19.116 1.00 94.44 695 CYS A O 1
ATOM 5603 N N . TYR A 1 696 ? 9.780 36.113 19.628 1.00 93.06 696 TYR A N 1
ATOM 5604 C CA . TYR A 1 696 ? 9.769 35.143 20.715 1.00 93.06 696 TYR A CA 1
ATOM 5605 C C . TYR A 1 696 ? 9.643 35.843 22.077 1.00 93.06 696 TYR A C 1
ATOM 5607 O O . TYR A 1 696 ? 10.202 36.932 22.257 1.00 93.06 696 TYR A O 1
ATOM 5615 N N . ARG A 1 697 ? 9.027 35.179 23.066 1.00 89.88 697 ARG A N 1
ATOM 5616 C CA . ARG A 1 697 ? 8.999 35.598 24.478 1.00 89.88 697 ARG A CA 1
ATOM 5617 C C . ARG A 1 697 ? 9.602 34.526 25.388 1.00 89.88 697 ARG A C 1
ATOM 5619 O O . ARG A 1 697 ? 9.139 33.400 25.375 1.00 89.88 697 ARG A O 1
ATOM 5626 N N . SER A 1 698 ? 10.561 34.888 26.243 1.00 87.12 698 SER A N 1
ATOM 5627 C CA . SER A 1 698 ? 11.049 34.012 27.319 1.00 87.12 698 SER A CA 1
ATOM 5628 C C . SER A 1 698 ? 10.120 34.016 28.538 1.00 87.12 698 SER A C 1
ATOM 5630 O O . SER A 1 698 ? 9.414 34.994 28.791 1.00 87.12 698 SER A O 1
ATOM 5632 N N . ASN A 1 699 ? 10.235 32.995 29.395 1.00 81.88 699 ASN A N 1
ATOM 5633 C CA . ASN A 1 699 ? 9.523 32.937 30.686 1.00 81.88 699 ASN A CA 1
ATOM 5634 C C . ASN A 1 699 ? 9.827 34.129 31.614 1.00 81.88 699 ASN A C 1
ATOM 5636 O O . ASN A 1 699 ? 9.022 34.483 32.465 1.00 81.88 699 ASN A O 1
ATOM 5640 N N . SER A 1 700 ? 10.993 34.765 31.461 1.00 81.38 700 SER A N 1
ATOM 5641 C CA . SER A 1 700 ? 11.375 35.970 32.213 1.00 81.38 700 SER A CA 1
ATOM 5642 C C . SER A 1 700 ? 10.800 37.270 31.632 1.00 81.38 700 SER A C 1
ATOM 5644 O O . SER A 1 700 ? 11.114 38.350 32.126 1.00 81.38 700 SER A O 1
ATOM 5646 N N . GLY A 1 701 ? 9.986 37.186 30.574 1.00 80.94 701 GLY A N 1
ATOM 5647 C CA . GLY A 1 701 ? 9.370 38.327 29.895 1.00 80.94 701 GLY A CA 1
ATOM 5648 C C . GLY A 1 701 ? 10.251 39.004 28.840 1.00 80.94 701 GLY A C 1
ATOM 5649 O O . GLY A 1 701 ? 9.802 39.960 28.210 1.00 80.94 701 GLY A O 1
ATOM 5650 N N . GLY A 1 702 ? 11.474 38.516 28.615 1.00 88.19 702 GLY A N 1
ATOM 5651 C CA . GLY A 1 702 ? 12.374 39.032 27.584 1.00 88.19 702 GLY A CA 1
ATOM 5652 C C . GLY A 1 702 ? 11.913 38.660 26.174 1.00 88.19 702 GLY A C 1
ATOM 5653 O O . GLY A 1 702 ? 11.361 37.584 25.959 1.00 88.19 702 GLY A O 1
ATOM 5654 N N . THR A 1 703 ? 12.154 39.540 25.203 1.00 92.12 703 THR A N 1
ATOM 5655 C CA . THR A 1 703 ? 11.820 39.314 23.787 1.00 92.12 703 THR A CA 1
ATOM 5656 C C . THR A 1 703 ? 13.067 39.120 22.934 1.00 92.12 703 THR A C 1
ATOM 5658 O O . THR A 1 703 ? 14.099 39.741 23.192 1.00 92.12 703 THR A O 1
ATOM 5661 N N . GLY A 1 704 ? 12.974 38.295 21.893 1.00 92.06 704 GLY A N 1
ATOM 5662 C CA . GLY A 1 704 ? 14.077 38.045 20.963 1.00 92.06 704 GLY A CA 1
ATOM 5663 C C . GLY A 1 704 ? 13.614 37.384 19.669 1.00 92.06 704 GLY A C 1
ATOM 5664 O O . GLY A 1 704 ? 12.416 37.295 19.413 1.00 92.06 704 GLY A O 1
ATOM 5665 N N . ARG A 1 705 ? 14.568 36.897 18.863 1.00 92.38 705 ARG A N 1
ATOM 5666 C CA . ARG A 1 705 ? 14.306 36.141 17.619 1.00 92.38 705 ARG A CA 1
ATOM 5667 C C . ARG A 1 705 ? 13.316 36.846 16.675 1.00 92.38 705 ARG A C 1
ATOM 5669 O O . ARG A 1 705 ? 12.381 36.233 16.166 1.00 92.38 705 ARG A O 1
ATOM 5676 N N . PHE A 1 706 ? 13.497 38.152 16.506 1.00 93.50 706 PHE A N 1
ATOM 5677 C CA . PHE A 1 706 ? 12.560 39.021 15.798 1.00 93.50 706 PHE A CA 1
ATOM 5678 C C . PHE A 1 706 ? 12.492 38.707 14.306 1.00 93.50 706 PHE A C 1
ATOM 5680 O O . PHE A 1 706 ? 13.539 38.683 13.661 1.00 93.50 706 PHE A O 1
ATOM 5687 N N . ALA A 1 707 ? 11.289 38.516 13.762 1.00 90.31 707 ALA A N 1
ATOM 5688 C CA . ALA A 1 707 ? 11.075 38.214 12.346 1.00 90.31 707 ALA A CA 1
ATOM 5689 C C . ALA A 1 707 ? 11.472 39.373 11.411 1.00 90.31 707 ALA A C 1
ATOM 5691 O O . ALA A 1 707 ? 11.464 40.545 11.802 1.00 90.31 707 ALA A O 1
ATOM 5692 N N . LYS A 1 708 ? 11.773 39.033 10.152 1.00 88.56 708 LYS A N 1
ATOM 5693 C CA . LYS A 1 708 ? 11.856 39.979 9.034 1.00 88.56 708 LYS A CA 1
ATOM 5694 C C . LYS A 1 708 ? 10.904 39.540 7.928 1.00 88.56 708 LYS A C 1
ATOM 5696 O O . LYS A 1 708 ? 11.024 38.419 7.448 1.00 88.56 708 LYS A O 1
ATOM 5701 N N . GLY A 1 709 ? 9.960 40.398 7.570 1.00 88.69 709 GLY A N 1
ATOM 5702 C CA . GLY A 1 709 ? 8.925 40.093 6.585 1.00 88.69 709 GLY A CA 1
ATOM 5703 C C . GLY A 1 709 ? 7.695 40.969 6.774 1.00 88.69 709 GLY A C 1
ATOM 5704 O O . GLY A 1 709 ? 7.736 41.960 7.505 1.00 88.69 709 GLY A O 1
ATOM 5705 N N . ILE A 1 710 ? 6.598 40.626 6.116 1.00 90.19 710 ILE A N 1
ATOM 5706 C CA . ILE A 1 710 ? 5.353 41.392 6.146 1.00 90.19 710 ILE A CA 1
ATOM 5707 C C . ILE A 1 710 ? 4.249 40.493 6.693 1.00 90.19 710 ILE A C 1
ATOM 5709 O O . ILE A 1 710 ? 3.949 39.449 6.127 1.00 90.19 710 ILE A O 1
ATOM 5713 N N . LEU A 1 711 ? 3.609 40.914 7.778 1.00 92.75 711 LEU A N 1
ATOM 5714 C CA . LEU A 1 711 ? 2.352 40.326 8.217 1.00 92.75 711 LEU A CA 1
ATOM 5715 C C . LEU A 1 711 ? 1.218 41.083 7.539 1.00 92.75 711 LEU A C 1
ATOM 5717 O O . LEU A 1 711 ? 0.978 42.257 7.839 1.00 92.75 711 LEU A O 1
ATOM 5721 N N . ASN A 1 712 ? 0.574 40.414 6.592 1.00 91.06 712 ASN A N 1
ATOM 5722 C CA . ASN A 1 712 ? -0.482 40.992 5.782 1.00 91.06 712 ASN A CA 1
ATOM 5723 C C . ASN A 1 712 ? -1.821 41.009 6.526 1.00 91.06 712 ASN A C 1
ATOM 5725 O O . ASN A 1 712 ? -2.511 42.025 6.500 1.00 91.06 712 ASN A O 1
ATOM 5729 N N . ASP A 1 713 ? -2.146 39.916 7.218 1.00 93.00 713 ASP A N 1
ATOM 5730 C CA . ASP A 1 713 ? -3.362 39.774 8.017 1.00 93.00 713 ASP A CA 1
ATOM 5731 C C . ASP A 1 713 ? -3.116 38.844 9.221 1.00 93.00 713 ASP A C 1
ATOM 5733 O O . ASP A 1 713 ? -2.247 37.968 9.196 1.00 93.00 713 ASP A O 1
ATOM 5737 N N . CYS A 1 714 ? -3.866 39.057 10.296 1.00 95.81 714 CYS A N 1
ATOM 5738 C CA . CYS A 1 714 ? -3.926 38.171 11.451 1.00 95.81 714 CYS A CA 1
ATOM 5739 C C . CYS A 1 714 ? -5.289 38.326 12.120 1.00 95.81 714 CYS A C 1
ATOM 5741 O O . CYS A 1 714 ? -5.707 39.450 12.413 1.00 95.81 714 CYS A O 1
ATOM 5743 N N . LYS A 1 715 ? -5.961 37.202 12.372 1.00 96.62 715 LYS A N 1
ATOM 5744 C CA . LYS A 1 715 ? -7.279 37.164 13.010 1.00 96.62 715 LYS A CA 1
ATOM 5745 C C . LYS A 1 715 ? -7.289 36.154 14.141 1.00 96.62 715 LYS A C 1
ATOM 5747 O O . LYS A 1 715 ? -6.777 35.049 13.973 1.00 96.62 715 LYS A O 1
ATOM 5752 N N . ILE A 1 716 ? -7.891 36.518 15.264 1.00 97.06 716 ILE A N 1
ATOM 5753 C CA . ILE A 1 716 ? -8.177 35.599 16.363 1.00 97.06 716 ILE A CA 1
ATOM 5754 C C . ILE A 1 716 ? -9.685 35.594 16.570 1.00 97.06 716 ILE A C 1
ATOM 5756 O O . ILE A 1 716 ? -10.278 36.649 16.780 1.00 97.06 716 ILE A O 1
ATOM 5760 N N . TYR A 1 717 ? -10.271 34.410 16.501 1.00 95.31 717 TYR A N 1
ATOM 5761 C CA . TYR A 1 717 ? -11.679 34.130 16.730 1.00 95.31 717 TYR A CA 1
ATOM 5762 C C . TYR A 1 717 ? -11.813 33.434 18.085 1.00 95.31 717 TYR A C 1
ATOM 5764 O O . TYR A 1 717 ? -11.011 32.544 18.394 1.00 95.31 717 TYR A O 1
ATOM 5772 N N . ASN A 1 718 ? -12.826 33.799 18.868 1.00 91.75 718 ASN A N 1
ATOM 5773 C CA . ASN A 1 718 ? -13.185 33.099 20.112 1.00 91.75 718 ASN A CA 1
ATOM 5774 C C . ASN A 1 718 ? -14.001 31.811 19.871 1.00 91.75 718 ASN A C 1
ATOM 5776 O O . ASN A 1 718 ? -14.551 31.260 20.816 1.00 91.75 718 ASN A O 1
ATOM 5780 N N . TYR A 1 719 ? -14.074 31.347 18.621 1.00 89.81 719 TYR A N 1
ATOM 5781 C CA . TYR A 1 719 ? -14.785 30.143 18.208 1.00 89.81 719 TYR A CA 1
ATOM 5782 C C . TYR A 1 719 ? -13.990 29.359 17.157 1.00 89.81 719 TYR A C 1
ATOM 5784 O O . TYR A 1 719 ? -13.006 29.837 16.572 1.00 89.81 719 TYR A O 1
ATOM 5792 N N . ALA A 1 720 ? -14.407 28.116 16.931 1.00 92.06 720 ALA A N 1
ATOM 5793 C CA . ALA A 1 720 ? -13.866 27.272 15.878 1.00 92.06 720 ALA A CA 1
ATOM 5794 C C . ALA A 1 720 ? -14.610 27.543 14.569 1.00 92.06 720 ALA A C 1
ATOM 5796 O O . ALA A 1 720 ? -15.755 27.127 14.424 1.00 92.06 720 ALA A O 1
ATOM 5797 N N . ILE A 1 721 ? -13.952 28.189 13.606 1.00 88.56 721 ILE A N 1
ATOM 5798 C CA . ILE A 1 721 ? -14.545 28.390 12.280 1.00 88.56 721 ILE A CA 1
ATOM 5799 C C . ILE A 1 721 ? -14.747 27.044 11.564 1.00 88.56 721 ILE A C 1
ATOM 5801 O O . ILE A 1 721 ? -13.987 26.079 11.772 1.00 88.56 721 ILE A O 1
ATOM 5805 N N . SER A 1 722 ? -15.740 26.989 10.681 1.00 87.94 722 SER A N 1
ATOM 5806 C CA . SER A 1 722 ? -16.019 25.818 9.847 1.00 87.94 722 SER A CA 1
ATOM 5807 C C . SER A 1 722 ? -14.851 25.484 8.907 1.00 87.94 722 SER A C 1
ATOM 5809 O O . SER A 1 722 ? -13.956 26.295 8.654 1.00 87.94 722 SER A O 1
ATOM 5811 N N . ASP A 1 723 ? -14.837 24.261 8.369 1.00 84.56 723 ASP A N 1
ATOM 5812 C CA . ASP A 1 723 ? -13.852 23.881 7.346 1.00 84.56 723 ASP A CA 1
ATOM 5813 C C . ASP A 1 723 ? -13.976 24.744 6.077 1.00 84.56 723 ASP A C 1
ATOM 5815 O O . ASP A 1 723 ? -12.966 25.033 5.438 1.00 84.56 723 ASP A O 1
ATOM 5819 N N . GLU A 1 724 ? -15.186 25.199 5.740 1.00 84.12 724 GLU A N 1
ATOM 5820 C CA . GLU A 1 724 ? -15.436 26.096 4.609 1.00 84.12 724 GLU A CA 1
ATOM 5821 C C . GLU A 1 724 ? -14.793 27.471 4.840 1.00 84.12 724 GLU A C 1
ATOM 5823 O O . GLU A 1 724 ? -13.956 27.893 4.043 1.00 84.12 724 GLU A O 1
ATOM 5828 N N . GLU A 1 725 ? -15.063 28.111 5.979 1.00 87.81 725 GLU A N 1
ATOM 5829 C CA . GLU A 1 725 ? -14.471 29.409 6.343 1.00 87.81 725 GLU A CA 1
ATOM 5830 C C . GLU A 1 725 ? -12.944 29.340 6.479 1.00 87.81 725 GLU A C 1
ATOM 5832 O O . GLU A 1 725 ? -12.220 30.250 6.067 1.00 87.81 725 GLU A O 1
ATOM 5837 N N . MET A 1 726 ? -12.419 28.243 7.032 1.00 92.69 726 MET A N 1
ATOM 5838 C CA . MET A 1 726 ? -10.976 28.013 7.101 1.00 92.69 726 MET A CA 1
ATOM 5839 C C . MET A 1 726 ? -10.362 27.957 5.701 1.00 92.69 726 MET A C 1
ATOM 5841 O O . MET A 1 726 ? -9.318 28.574 5.460 1.00 92.69 726 MET A O 1
ATOM 5845 N N . ASN A 1 727 ? -11.001 27.239 4.776 1.00 87.69 727 ASN A N 1
ATOM 5846 C CA . ASN A 1 727 ? -10.549 27.160 3.394 1.00 87.69 727 ASN A CA 1
ATOM 5847 C C . ASN A 1 727 ? -10.631 28.530 2.711 1.00 87.69 727 ASN A C 1
ATOM 5849 O O . ASN A 1 727 ? -9.684 28.918 2.031 1.00 87.69 727 ASN A O 1
ATOM 5853 N N . GLU A 1 728 ? -11.686 29.310 2.945 1.00 88.50 728 GLU A N 1
ATOM 5854 C CA . GLU A 1 728 ? -11.795 30.681 2.437 1.00 88.50 728 GLU A CA 1
ATOM 5855 C C . GLU A 1 728 ? -10.658 31.582 2.940 1.00 88.50 728 GLU A C 1
ATOM 5857 O O . GLU A 1 728 ? -10.023 32.287 2.148 1.00 88.50 728 GLU A O 1
ATOM 5862 N N . LEU A 1 729 ? -10.322 31.534 4.235 1.00 89.69 729 LEU A N 1
ATOM 5863 C CA . LEU A 1 729 ? -9.196 32.297 4.786 1.00 89.69 729 LEU A CA 1
ATOM 5864 C C . LEU A 1 729 ? -7.869 31.895 4.131 1.00 89.69 729 LEU A C 1
ATOM 5866 O O . LEU A 1 729 ? -7.095 32.761 3.701 1.00 89.69 729 LEU A O 1
ATOM 5870 N N . LEU A 1 730 ? -7.621 30.590 4.009 1.00 86.94 730 LEU A N 1
ATOM 5871 C CA . LEU A 1 730 ? -6.391 30.047 3.437 1.00 86.94 730 LEU A CA 1
ATOM 5872 C C . LEU A 1 730 ? -6.266 30.319 1.929 1.00 86.94 730 LEU A C 1
ATOM 5874 O O . LEU A 1 730 ? -5.160 30.581 1.461 1.00 86.94 730 LEU A O 1
ATOM 5878 N N . LEU A 1 731 ? -7.373 30.342 1.184 1.00 83.94 731 LEU A N 1
ATOM 5879 C CA . LEU A 1 731 ? -7.391 30.526 -0.275 1.00 83.94 731 LEU A CA 1
ATOM 5880 C C . LEU A 1 731 ? -7.635 31.971 -0.723 1.00 83.94 731 LEU A C 1
ATOM 5882 O O . LEU A 1 731 ? -7.464 32.281 -1.899 1.00 83.94 731 LEU A O 1
ATOM 5886 N N . SER A 1 732 ? -8.013 32.873 0.186 1.00 79.06 732 SER A N 1
ATOM 5887 C CA . SER A 1 732 ? -8.374 34.251 -0.169 1.00 79.06 732 SER A CA 1
ATOM 5888 C C . SER A 1 732 ? -7.265 34.999 -0.929 1.00 79.06 732 SER A C 1
ATOM 5890 O O . SER A 1 732 ? -6.164 35.228 -0.432 1.00 79.06 732 SER A O 1
ATOM 5892 N N . THR A 1 733 ? -7.543 35.472 -2.137 1.00 63.84 733 THR A N 1
ATOM 5893 C CA . THR A 1 733 ? -6.607 36.317 -2.887 1.00 63.84 733 THR A CA 1
ATOM 5894 C C . THR A 1 733 ? -6.788 37.773 -2.457 1.00 63.84 733 THR A C 1
ATOM 5896 O O . THR A 1 733 ? -7.418 38.563 -3.161 1.00 63.84 733 THR A O 1
ATOM 5899 N N . THR A 1 734 ? -6.301 38.171 -1.277 1.00 53.62 734 THR A N 1
ATOM 5900 C CA . THR A 1 734 ? -6.167 39.610 -0.991 1.00 53.62 734 THR A CA 1
ATOM 5901 C C . THR A 1 734 ? -5.068 40.140 -1.903 1.00 53.62 734 THR A C 1
ATOM 5903 O O . THR A 1 734 ? -3.882 39.928 -1.641 1.00 53.62 734 THR A O 1
ATOM 5906 N N . VAL A 1 735 ? -5.486 40.736 -3.020 1.00 40.28 735 VAL A N 1
ATOM 5907 C CA . VAL A 1 735 ? -4.627 41.387 -4.009 1.00 40.28 735 VAL A CA 1
ATOM 5908 C C . VAL A 1 735 ? -3.951 42.581 -3.340 1.00 40.28 735 VAL A C 1
ATOM 5910 O O . VAL A 1 735 ? -4.620 43.399 -2.710 1.00 40.28 735 VAL A O 1
ATOM 5913 N N . LEU A 1 736 ? -2.628 42.673 -3.480 1.00 37.09 736 LEU A N 1
ATOM 5914 C CA . LEU A 1 736 ? -1.864 43.875 -3.156 1.00 37.09 736 LEU A CA 1
ATOM 5915 C C . LEU A 1 736 ? -2.382 45.020 -4.042 1.00 37.09 736 LEU A C 1
ATOM 5917 O O . LEU A 1 736 ? -2.163 44.998 -5.253 1.00 37.09 736 LEU A O 1
ATOM 5921 N N . SER A 1 737 ? -3.100 45.982 -3.458 1.00 28.64 737 SER A N 1
ATOM 5922 C CA . SER A 1 737 ? -3.406 47.264 -4.108 1.00 28.64 737 SER A CA 1
ATOM 5923 C C . SER A 1 737 ? -2.321 48.287 -3.824 1.00 28.64 737 SER A C 1
ATOM 5925 O O . SER A 1 737 ? -2.036 48.463 -2.614 1.00 28.64 737 SER A O 1
#